Protein AF-0000000085126592 (afdb_homodimer)

Structure (mmCIF, N/CA/C/O backbone):
data_AF-0000000085126592-model_v1
#
loop_
_entity.id
_entity.type
_entity.pdbx_description
1 polymer 'ABC3 transporter permease C-terminal domain-containing protein'
#
loop_
_atom_site.group_PDB
_atom_site.id
_atom_site.type_symbol
_atom_site.label_atom_id
_atom_site.label_alt_id
_atom_site.label_comp_id
_atom_site.label_asym_id
_atom_site.label_entity_id
_atom_site.label_seq_id
_atom_site.pdbx_PDB_ins_code
_atom_site.Cartn_x
_atom_site.Cartn_y
_atom_site.Cartn_z
_atom_site.occupancy
_atom_site.B_iso_or_equiv
_atom_site.auth_seq_id
_atom_site.auth_comp_id
_atom_site.auth_asym_id
_atom_site.auth_atom_id
_atom_site.pdbx_PDB_model_num
ATOM 1 N N . MET A 1 1 ? 24.281 -44.688 -10.195 1 42.75 1 MET A N 1
ATOM 2 C CA . MET A 1 1 ? 22.906 -44.438 -9.766 1 42.75 1 MET A CA 1
ATOM 3 C C . MET A 1 1 ? 22.547 -42.938 -9.914 1 42.75 1 MET A C 1
ATOM 5 O O . MET A 1 1 ? 21.453 -42.594 -10.359 1 42.75 1 MET A O 1
ATOM 9 N N . ILE A 1 2 ? 23.516 -42.156 -9.602 1 49.62 2 ILE A N 1
ATOM 10 C CA . ILE A 1 2 ? 23.469 -40.75 -9.922 1 49.62 2 ILE A CA 1
ATOM 11 C C . ILE A 1 2 ? 23.328 -40.562 -11.438 1 49.62 2 ILE A C 1
ATOM 13 O O . ILE A 1 2 ? 22.562 -39.719 -11.898 1 49.62 2 ILE A O 1
ATOM 17 N N . ALA A 1 3 ? 23.875 -41.562 -12.039 1 56.28 3 ALA A N 1
ATOM 18 C CA . ALA A 1 3 ? 24 -41.562 -13.492 1 56.28 3 ALA A CA 1
ATOM 19 C C . ALA A 1 3 ? 22.641 -41.812 -14.148 1 56.28 3 ALA A C 1
ATOM 21 O O . ALA A 1 3 ? 22.328 -41.25 -15.188 1 56.28 3 ALA A O 1
ATOM 22 N N . LEU A 1 4 ? 21.906 -42.594 -13.5 1 53.38 4 LEU A N 1
ATOM 23 C CA . LEU A 1 4 ? 20.609 -42.938 -14.078 1 53.38 4 LEU A CA 1
ATOM 24 C C . LEU A 1 4 ? 19.641 -41.75 -13.961 1 53.38 4 LEU A C 1
ATOM 26 O O . LEU A 1 4 ? 18.906 -41.438 -14.906 1 53.38 4 LEU A O 1
ATOM 30 N N . ALA A 1 5 ? 19.75 -41.094 -12.82 1 54.5 5 ALA A N 1
ATOM 31 C CA . ALA A 1 5 ? 18.906 -39.906 -12.617 1 54.5 5 ALA A CA 1
ATOM 32 C C . ALA A 1 5 ? 19.234 -38.812 -13.641 1 54.5 5 ALA A C 1
ATOM 34 O O . ALA A 1 5 ? 18.328 -38.188 -14.211 1 54.5 5 ALA A O 1
ATOM 35 N N . ARG A 1 6 ? 20.469 -38.656 -13.836 1 56.5 6 ARG A N 1
ATOM 36 C CA . ARG A 1 6 ? 20.906 -37.656 -14.805 1 56.5 6 ARG A CA 1
ATOM 37 C C . ARG A 1 6 ? 20.594 -38.094 -16.234 1 56.5 6 ARG A C 1
ATOM 39 O O . ARG A 1 6 ? 20.203 -37.281 -17.062 1 56.5 6 ARG A O 1
ATOM 46 N N . LYS A 1 7 ? 20.766 -39.375 -16.484 1 57.97 7 LYS A N 1
ATOM 47 C CA . LYS A 1 7 ? 20.516 -39.875 -17.844 1 57.97 7 LYS A CA 1
ATOM 48 C C . LYS A 1 7 ? 19.031 -39.781 -18.188 1 57.97 7 LYS A C 1
ATOM 50 O O . LYS A 1 7 ? 18.672 -39.438 -19.312 1 57.97 7 LYS A O 1
ATOM 55 N N . THR A 1 8 ? 18.25 -40.031 -17.219 1 54.78 8 THR A N 1
ATOM 56 C CA . THR A 1 8 ? 16.812 -39.938 -17.484 1 54.78 8 THR A CA 1
ATOM 57 C C . THR A 1 8 ? 16.391 -38.469 -17.641 1 54.78 8 THR A C 1
ATOM 59 O O . THR A 1 8 ? 15.547 -38.156 -18.469 1 54.78 8 THR A O 1
ATOM 62 N N . LEU A 1 9 ? 17.031 -37.656 -16.891 1 56.16 9 LEU A N 1
ATOM 63 C CA . LEU A 1 9 ? 16.734 -36.219 -17 1 56.16 9 LEU A CA 1
ATOM 64 C C . LEU A 1 9 ? 17.109 -35.719 -18.391 1 56.16 9 LEU A C 1
ATOM 66 O O . LEU A 1 9 ? 16.375 -34.906 -18.984 1 56.16 9 LEU A O 1
ATOM 70 N N . VAL A 1 10 ? 18.234 -36.219 -18.859 1 57.81 10 VAL A N 1
ATOM 71 C CA . VAL A 1 10 ? 18.719 -35.75 -20.156 1 57.81 10 VAL A CA 1
ATOM 72 C C . VAL A 1 10 ? 17.922 -36.406 -21.281 1 57.81 10 VAL A C 1
ATOM 74 O O . VAL A 1 10 ? 17.609 -35.75 -22.281 1 57.81 10 VAL A O 1
ATOM 77 N N . HIS A 1 11 ? 17.562 -37.656 -21.141 1 58.19 11 HIS A N 1
ATOM 78 C CA . HIS A 1 11 ? 16.922 -38.344 -22.25 1 58.19 11 HIS A CA 1
ATOM 79 C C . HIS A 1 11 ? 15.422 -38.094 -22.281 1 58.19 11 HIS A C 1
ATOM 81 O O . HIS A 1 11 ? 14.805 -38.062 -23.344 1 58.19 11 HIS A O 1
ATOM 87 N N . GLU A 1 12 ? 14.844 -37.812 -21.031 1 66.81 12 GLU A N 1
ATOM 88 C CA . GLU A 1 12 ? 13.414 -37.531 -20.984 1 66.81 12 GLU A CA 1
ATOM 89 C C . GLU A 1 12 ? 13.156 -36.156 -20.328 1 66.81 12 GLU A C 1
ATOM 91 O O . GLU A 1 12 ? 12.242 -36.031 -19.516 1 66.81 12 GLU A O 1
ATOM 96 N N . TRP A 1 13 ? 14 -35.219 -20.781 1 65.62 13 TRP A N 1
ATOM 97 C CA . TRP A 1 13 ? 13.977 -33.875 -20.188 1 65.62 13 TRP A CA 1
ATOM 98 C C . TRP A 1 13 ? 12.602 -33.25 -20.344 1 65.62 13 TRP A C 1
ATOM 100 O O . TRP A 1 13 ? 12.195 -32.406 -19.531 1 65.62 13 TRP A O 1
ATOM 110 N N . ARG A 1 14 ? 11.891 -33.656 -21.266 1 70.19 14 ARG A N 1
ATOM 111 C CA . ARG A 1 14 ? 10.609 -33.031 -21.562 1 70.19 14 ARG A CA 1
ATOM 112 C C . ARG A 1 14 ? 9.602 -33.25 -20.438 1 70.19 14 ARG A C 1
ATOM 114 O O . ARG A 1 14 ? 8.711 -32.438 -20.219 1 70.19 14 ARG A O 1
ATOM 121 N N . ARG A 1 15 ? 9.898 -34.344 -19.719 1 71.88 15 ARG A N 1
ATOM 122 C CA . ARG A 1 15 ? 8.969 -34.719 -18.656 1 71.88 15 ARG A CA 1
ATOM 123 C C . ARG A 1 15 ? 9.156 -33.812 -17.438 1 71.88 15 ARG A C 1
ATOM 125 O O . ARG A 1 15 ? 8.25 -33.688 -16.609 1 71.88 15 ARG A O 1
ATOM 132 N N . PHE A 1 16 ? 10.297 -33.188 -17.453 1 79.38 16 PHE A N 1
ATOM 133 C CA . PHE A 1 16 ? 10.625 -32.406 -16.266 1 79.38 16 PHE A CA 1
ATOM 134 C C . PHE A 1 16 ? 10.32 -30.938 -16.484 1 79.38 16 PHE A C 1
ATOM 136 O O . PHE A 1 16 ? 10.328 -30.141 -15.547 1 79.38 16 PHE A O 1
ATOM 143 N N . ILE A 1 17 ? 9.922 -30.578 -17.688 1 81.94 17 ILE A N 1
ATOM 144 C CA . ILE A 1 17 ? 9.758 -29.188 -18.078 1 81.94 17 ILE A CA 1
ATOM 145 C C . ILE A 1 17 ? 8.609 -28.562 -17.297 1 81.94 17 ILE A C 1
ATOM 147 O O . ILE A 1 17 ? 8.773 -27.484 -16.703 1 81.94 17 ILE A O 1
ATOM 151 N N . PRO A 1 18 ? 7.504 -29.297 -17.094 1 77.56 18 PRO A N 1
ATOM 152 C CA . PRO A 1 18 ? 6.406 -28.672 -16.359 1 77.56 18 PRO A CA 1
ATOM 153 C C . PRO A 1 18 ? 6.754 -28.406 -14.891 1 77.56 18 PRO A C 1
ATOM 155 O O . PRO A 1 18 ? 6.359 -27.375 -14.344 1 77.56 18 PRO A O 1
ATOM 158 N N . SER A 1 19 ? 7.582 -29.281 -14.367 1 83 19 SER A N 1
ATOM 159 C CA . SER A 1 19 ? 7.953 -29.109 -12.969 1 83 19 SER A CA 1
ATOM 160 C C . SER A 1 19 ? 8.969 -27.984 -12.797 1 83 19 SER A C 1
ATOM 162 O O . SER A 1 19 ? 8.93 -27.25 -11.805 1 83 19 SER A O 1
ATOM 164 N N . VAL A 1 20 ? 9.82 -27.875 -13.734 1 87.06 20 VAL A N 1
ATOM 165 C CA . VAL A 1 20 ? 10.805 -26.797 -13.695 1 87.06 20 VAL A CA 1
ATOM 166 C C . VAL A 1 20 ? 10.094 -25.453 -13.82 1 87.06 20 VAL A C 1
ATOM 168 O O . VAL A 1 20 ? 10.43 -24.5 -13.109 1 87.06 20 VAL A O 1
ATOM 171 N N . PHE A 1 21 ? 9.086 -25.375 -14.633 1 85.62 21 PHE A N 1
ATOM 172 C CA . PHE A 1 21 ? 8.32 -24.141 -14.812 1 85.62 21 PHE A CA 1
ATOM 173 C C . PHE A 1 21 ? 7.504 -23.828 -13.57 1 85.62 21 PHE A C 1
ATOM 175 O O . PHE A 1 21 ? 7.383 -22.672 -13.172 1 85.62 21 PHE A O 1
ATOM 182 N N . ALA A 1 22 ? 7.023 -24.891 -12.977 1 82.88 22 ALA A N 1
ATOM 183 C CA . ALA A 1 22 ? 6.238 -24.688 -11.766 1 82.88 22 ALA A CA 1
ATOM 184 C C . ALA A 1 22 ? 7.098 -24.094 -10.648 1 82.88 22 ALA A C 1
ATOM 186 O O . ALA A 1 22 ? 6.711 -23.109 -10.008 1 82.88 22 ALA A O 1
ATOM 187 N N . VAL A 1 23 ? 8.273 -24.656 -10.492 1 85.25 23 VAL A N 1
ATOM 188 C CA . VAL A 1 23 ? 9.188 -24.172 -9.469 1 85.25 23 VAL A CA 1
ATOM 189 C C . VAL A 1 23 ? 9.703 -22.781 -9.844 1 85.25 23 VAL A C 1
ATOM 191 O O . VAL A 1 23 ? 9.781 -21.891 -9 1 85.25 23 VAL A O 1
ATOM 194 N N . GLY A 1 24 ? 10.062 -22.609 -11.062 1 89.75 24 GLY A N 1
ATOM 195 C CA . GLY A 1 24 ? 10.547 -21.328 -11.547 1 89.75 24 GLY A CA 1
ATOM 196 C C . GLY A 1 24 ? 9.539 -20.203 -11.367 1 89.75 24 GLY A C 1
ATOM 197 O O . GLY A 1 24 ? 9.883 -19.141 -10.852 1 89.75 24 GLY A O 1
ATOM 198 N N . PHE A 1 25 ? 8.359 -20.453 -11.672 1 87.62 25 PHE A N 1
ATOM 199 C CA . PHE A 1 25 ? 7.34 -19.406 -11.609 1 87.62 25 PHE A CA 1
ATOM 200 C C . PHE A 1 25 ? 6.961 -19.109 -10.164 1 87.62 25 PHE A C 1
ATOM 202 O O . PHE A 1 25 ? 6.652 -17.969 -9.82 1 87.62 25 PHE A O 1
ATOM 209 N N . SER A 1 26 ? 6.984 -20.156 -9.375 1 86.75 26 SER A N 1
ATOM 210 C CA . SER A 1 26 ? 6.797 -19.906 -7.949 1 86.75 26 SER A CA 1
ATOM 211 C C . SER A 1 26 ? 7.898 -19.016 -7.398 1 86.75 26 SER A C 1
ATOM 213 O O . SER A 1 26 ? 7.637 -18.109 -6.59 1 86.75 26 SER A O 1
ATOM 215 N N . GLY A 1 27 ? 9.062 -19.297 -7.863 1 89.81 27 GLY A N 1
ATOM 216 C CA . GLY A 1 27 ? 10.188 -18.453 -7.469 1 89.81 27 GLY A CA 1
ATOM 217 C C . GLY A 1 27 ? 10.07 -17.031 -7.961 1 89.81 27 GLY A C 1
ATOM 218 O O . GLY A 1 27 ? 10.406 -16.078 -7.238 1 89.81 27 GLY A O 1
ATOM 219 N N . VAL A 1 28 ? 9.57 -16.906 -9.156 1 91.94 28 VAL A N 1
ATOM 220 C CA . VAL A 1 28 ? 9.383 -15.57 -9.719 1 91.94 28 VAL A CA 1
ATOM 221 C C . VAL A 1 28 ? 8.359 -14.797 -8.891 1 91.94 28 VAL A C 1
ATOM 223 O O . VAL A 1 28 ? 8.57 -13.625 -8.57 1 91.94 28 VAL A O 1
ATOM 226 N N . LEU A 1 29 ? 7.289 -15.445 -8.547 1 90.5 29 LEU A N 1
ATOM 227 C CA . LEU A 1 29 ? 6.242 -14.789 -7.766 1 90.5 29 LEU A CA 1
ATOM 228 C C . LEU A 1 29 ? 6.766 -14.375 -6.395 1 90.5 29 LEU A C 1
ATOM 230 O O . LEU A 1 29 ? 6.469 -13.273 -5.922 1 90.5 29 LEU A O 1
ATOM 234 N N . LEU A 1 30 ? 7.543 -15.211 -5.852 1 89.75 30 LEU A N 1
ATOM 235 C CA . LEU A 1 30 ? 8.102 -14.914 -4.539 1 89.75 30 LEU A CA 1
ATOM 236 C C . LEU A 1 30 ? 9.086 -13.758 -4.621 1 89.75 30 LEU A C 1
ATOM 238 O O . LEU A 1 30 ? 9.047 -12.836 -3.797 1 89.75 30 LEU A O 1
ATOM 242 N N . ALA A 1 31 ? 9.93 -13.828 -5.594 1 92.19 31 ALA A N 1
ATOM 243 C CA . ALA A 1 31 ? 10.945 -12.797 -5.754 1 92.19 31 ALA A CA 1
ATOM 244 C C . ALA A 1 31 ? 10.312 -11.445 -6.078 1 92.19 31 ALA A C 1
ATOM 246 O O . ALA A 1 31 ? 10.703 -10.422 -5.516 1 92.19 31 ALA A O 1
ATOM 247 N N . MET A 1 32 ? 9.383 -11.469 -6.938 1 92.19 32 MET A N 1
ATOM 248 C CA . MET A 1 32 ? 8.727 -10.227 -7.332 1 92.19 32 MET A CA 1
ATOM 249 C C . MET A 1 32 ? 7.898 -9.664 -6.18 1 92.19 32 MET A C 1
ATOM 251 O O . MET A 1 32 ? 7.816 -8.445 -6.008 1 92.19 32 MET A O 1
ATOM 255 N N . GLN A 1 33 ? 7.277 -10.539 -5.488 1 89.94 33 GLN A N 1
ATOM 256 C CA . GLN A 1 33 ? 6.543 -10.102 -4.309 1 89.94 33 GLN A CA 1
ATOM 257 C C . GLN A 1 33 ? 7.473 -9.438 -3.297 1 89.94 33 GLN A C 1
ATOM 259 O O . GLN A 1 33 ? 7.16 -8.367 -2.768 1 89.94 33 GLN A O 1
ATOM 264 N N . ALA A 1 34 ? 8.562 -10.023 -3.084 1 89.94 34 ALA A N 1
ATOM 265 C CA . ALA A 1 34 ? 9.539 -9.469 -2.148 1 89.94 34 ALA A CA 1
ATOM 266 C C . ALA A 1 34 ? 10.07 -8.125 -2.643 1 89.94 34 ALA A C 1
ATOM 268 O O . ALA A 1 34 ? 10.203 -7.18 -1.862 1 89.94 34 ALA A O 1
ATOM 269 N N . ALA A 1 35 ? 10.367 -8.094 -3.896 1 91.88 35 ALA A N 1
ATOM 270 C CA . ALA A 1 35 ? 10.906 -6.875 -4.488 1 91.88 35 ALA A CA 1
ATOM 271 C C . ALA A 1 35 ? 9.906 -5.727 -4.383 1 91.88 35 ALA A C 1
ATOM 273 O O . ALA A 1 35 ? 10.281 -4.586 -4.102 1 91.88 35 ALA A O 1
ATOM 274 N N . LEU A 1 36 ? 8.695 -6.016 -4.594 1 88.94 36 LEU A N 1
ATOM 275 C CA . LEU A 1 36 ? 7.66 -4.988 -4.574 1 88.94 36 LEU A CA 1
ATOM 276 C C . LEU A 1 36 ? 7.363 -4.547 -3.143 1 88.94 36 LEU A C 1
ATOM 278 O O . LEU A 1 36 ? 7.176 -3.355 -2.883 1 88.94 36 LEU A O 1
ATOM 282 N N . VAL A 1 37 ? 7.312 -5.457 -2.262 1 87.44 37 VAL A N 1
ATOM 283 C CA . VAL A 1 37 ? 7.07 -5.137 -0.859 1 87.44 37 VAL A CA 1
ATOM 284 C C . VAL A 1 37 ? 8.195 -4.25 -0.329 1 87.44 37 VAL A C 1
ATOM 286 O O . VAL A 1 37 ? 7.938 -3.215 0.289 1 87.44 37 VAL A O 1
ATOM 289 N N . LEU A 1 38 ? 9.367 -4.625 -0.613 1 86.94 38 LEU A N 1
ATOM 290 C CA . LEU A 1 38 ? 10.516 -3.85 -0.149 1 86.94 38 LEU A CA 1
ATOM 291 C C . LEU A 1 38 ? 10.578 -2.502 -0.859 1 86.94 38 LEU A C 1
ATOM 293 O O . LEU A 1 38 ? 10.984 -1.5 -0.264 1 86.94 38 LEU A O 1
ATOM 297 N N . GLY A 1 39 ? 10.234 -2.504 -2.041 1 87.94 39 GLY A N 1
ATOM 298 C CA . GLY A 1 39 ? 10.211 -1.253 -2.783 1 87.94 39 GLY A CA 1
ATOM 299 C C . GLY A 1 39 ? 9.141 -0.294 -2.295 1 87.94 39 GLY A C 1
ATOM 300 O O . GLY A 1 39 ? 9.414 0.885 -2.064 1 87.94 39 GLY A O 1
ATOM 301 N N . ILE A 1 40 ? 7.938 -0.745 -2.113 1 85.88 40 ILE A N 1
ATOM 302 C CA . ILE A 1 40 ? 6.805 0.07 -1.691 1 85.88 40 ILE A CA 1
ATOM 303 C C . ILE A 1 40 ? 7.023 0.561 -0.262 1 85.88 40 ILE A C 1
ATOM 305 O O . ILE A 1 40 ? 6.969 1.764 0.003 1 85.88 40 ILE A O 1
ATOM 309 N N . PHE A 1 41 ? 7.367 -0.333 0.589 1 86.44 41 PHE A N 1
ATOM 310 C CA . PHE A 1 41 ? 7.523 0.071 1.981 1 86.44 41 PHE A CA 1
ATOM 311 C C . PHE A 1 41 ? 8.875 0.739 2.203 1 86.44 41 PHE A C 1
ATOM 313 O O . PHE A 1 41 ? 9.047 1.512 3.148 1 86.44 41 PHE A O 1
ATOM 320 N N . GLY A 1 42 ? 9.805 0.418 1.326 1 87.12 42 GLY A N 1
ATOM 321 C CA . GLY A 1 42 ? 11.055 1.165 1.347 1 87.12 42 GLY A CA 1
ATOM 322 C C . GLY A 1 42 ? 10.875 2.639 1.036 1 87.12 42 GLY A C 1
ATOM 323 O O . GLY A 1 42 ? 11.625 3.48 1.535 1 87.12 42 GLY A O 1
ATOM 324 N N . SER A 1 43 ? 9.859 2.898 0.295 1 86.81 43 SER A N 1
ATOM 325 C CA . SER A 1 43 ? 9.586 4.285 -0.071 1 86.81 43 SER A CA 1
ATOM 326 C C . SER A 1 43 ? 9.117 5.094 1.133 1 86.81 43 SER A C 1
ATOM 328 O O . SER A 1 43 ? 9.188 6.324 1.126 1 86.81 43 SER A O 1
ATOM 330 N N . ALA A 1 44 ? 8.648 4.387 2.125 1 86.25 44 ALA A N 1
ATOM 331 C CA . ALA A 1 44 ? 8.281 5.07 3.363 1 86.25 44 ALA A CA 1
ATOM 332 C C . ALA A 1 44 ? 9.5 5.707 4.02 1 86.25 44 ALA A C 1
ATOM 334 O O . ALA A 1 44 ? 9.375 6.66 4.797 1 86.25 44 ALA A O 1
ATOM 335 N N . ALA A 1 45 ? 10.648 5.152 3.689 1 90.06 45 ALA A N 1
ATOM 336 C CA . ALA A 1 45 ? 11.898 5.66 4.258 1 90.06 45 ALA A CA 1
ATOM 337 C C . ALA A 1 45 ? 12.68 6.461 3.225 1 90.06 45 ALA A C 1
ATOM 339 O O . ALA A 1 45 ? 13.867 6.738 3.418 1 90.06 45 ALA A O 1
ATOM 340 N N . LEU A 1 46 ? 12.023 6.84 2.262 1 89.25 46 LEU A N 1
ATOM 341 C CA . LEU A 1 46 ? 12.672 7.5 1.137 1 89.25 46 LEU A CA 1
ATOM 342 C C . LEU A 1 46 ? 13.461 8.719 1.603 1 89.25 46 LEU A C 1
ATOM 344 O O . LEU A 1 46 ? 14.602 8.922 1.188 1 89.25 46 LEU A O 1
ATOM 348 N N . TYR A 1 47 ? 12.891 9.531 2.449 1 92.94 47 TYR A N 1
ATOM 349 C CA . TYR A 1 47 ? 13.508 10.781 2.906 1 92.94 47 TYR A CA 1
ATOM 350 C C . TYR A 1 47 ? 14.836 10.508 3.596 1 92.94 47 TYR A C 1
ATOM 352 O O . TYR A 1 47 ? 15.781 11.281 3.449 1 92.94 47 TYR A O 1
ATOM 360 N N . VAL A 1 48 ? 14.875 9.414 4.262 1 95.31 48 VAL A N 1
ATOM 361 C CA . VAL A 1 48 ? 16.062 9.047 5.02 1 95.31 48 VAL A CA 1
ATOM 362 C C . VAL A 1 48 ? 17.078 8.367 4.094 1 95.31 48 VAL A C 1
ATOM 364 O O . VAL A 1 48 ? 18.25 8.734 4.07 1 95.31 48 VAL A O 1
ATOM 367 N N . THR A 1 49 ? 16.609 7.477 3.262 1 92.62 49 THR A N 1
ATOM 368 C CA . THR A 1 49 ? 17.516 6.66 2.451 1 92.62 49 THR A CA 1
ATOM 369 C C . THR A 1 49 ? 18.062 7.461 1.273 1 92.62 49 THR A C 1
ATOM 371 O O . THR A 1 49 ? 19.125 7.141 0.738 1 92.62 49 THR A O 1
ATOM 374 N N . ALA A 1 50 ? 17.359 8.477 0.92 1 93.62 50 ALA A N 1
ATOM 375 C CA . ALA A 1 50 ? 17.828 9.32 -0.181 1 93.62 50 ALA A CA 1
ATOM 376 C C . ALA A 1 50 ? 18.797 10.383 0.315 1 93.62 50 ALA A C 1
ATOM 378 O O . ALA A 1 50 ? 19.312 11.188 -0.473 1 93.62 50 ALA A O 1
ATOM 379 N N . SER A 1 51 ? 19.109 10.43 1.597 1 96.81 51 SER A N 1
ATOM 380 C CA . SER A 1 51 ? 19.969 11.438 2.209 1 96.81 51 SER A CA 1
ATOM 381 C C . SER A 1 51 ? 21.219 10.805 2.812 1 96.81 51 SER A C 1
ATOM 383 O O . SER A 1 51 ? 21.25 9.602 3.061 1 96.81 51 SER A O 1
ATOM 385 N N . SER A 1 52 ? 22.219 11.594 3.008 1 96.31 52 SER A N 1
ATOM 386 C CA . SER A 1 52 ? 23.5 11.07 3.477 1 96.31 52 SER A CA 1
ATOM 387 C C . SER A 1 52 ? 23.719 11.391 4.953 1 96.31 52 SER A C 1
ATOM 389 O O . SER A 1 52 ? 24.812 11.188 5.48 1 96.31 52 SER A O 1
ATOM 391 N N . ALA A 1 53 ? 22.719 11.836 5.621 1 97.38 53 ALA A N 1
ATOM 392 C CA . ALA A 1 53 ? 22.844 12.188 7.031 1 97.38 53 ALA A CA 1
ATOM 393 C C . ALA A 1 53 ? 23.062 10.953 7.895 1 97.38 53 ALA A C 1
ATOM 395 O O . ALA A 1 53 ? 22.531 9.875 7.598 1 97.38 53 ALA A O 1
ATOM 396 N N . ASP A 1 54 ? 23.812 11.125 8.938 1 97.62 54 ASP A N 1
ATOM 397 C CA . ASP A 1 54 ? 24.078 10.023 9.852 1 97.62 54 ASP A CA 1
ATOM 398 C C . ASP A 1 54 ? 23.016 9.93 10.938 1 97.62 54 ASP A C 1
ATOM 400 O O . ASP A 1 54 ? 22.688 8.836 11.422 1 97.62 54 ASP A O 1
ATOM 404 N N . LEU A 1 55 ? 22.562 11.164 11.305 1 98.12 55 LEU A N 1
ATOM 405 C CA . LEU A 1 55 ? 21.594 11.227 12.391 1 98.12 55 LEU A CA 1
ATOM 406 C C . LEU A 1 55 ? 20.359 12.008 11.953 1 98.12 55 LEU A C 1
ATOM 408 O O . LEU A 1 55 ? 20.453 12.969 11.195 1 98.12 55 LEU A O 1
ATOM 412 N N . TRP A 1 56 ? 19.281 11.578 12.398 1 97.94 56 TRP A N 1
ATOM 413 C CA . TRP A 1 56 ? 18.016 12.266 12.25 1 97.94 56 TRP A CA 1
ATOM 414 C C . TRP A 1 56 ? 17.422 12.617 13.609 1 97.94 56 TRP A C 1
ATOM 416 O O . TRP A 1 56 ? 17.359 11.773 14.508 1 97.94 56 TRP A O 1
ATOM 426 N N . ILE A 1 57 ? 17.094 13.867 13.75 1 96.25 57 ILE A N 1
ATOM 427 C CA . ILE A 1 57 ? 16.516 14.359 14.992 1 96.25 57 ILE A CA 1
ATOM 428 C C . ILE A 1 57 ? 15.086 14.852 14.734 1 96.25 57 ILE A C 1
ATOM 430 O O . ILE A 1 57 ? 14.859 15.664 13.844 1 96.25 57 ILE A O 1
ATOM 434 N N . GLY A 1 58 ? 14.188 14.344 15.453 1 92.81 58 GLY A N 1
ATOM 435 C CA . GLY A 1 58 ? 12.789 14.703 15.312 1 92.81 58 GLY A CA 1
ATOM 436 C C . GLY A 1 58 ? 12.008 14.609 16.609 1 92.81 58 GLY A C 1
ATOM 437 O O . GLY A 1 58 ? 12.602 14.531 17.688 1 92.81 58 GLY A O 1
ATOM 438 N N . TYR A 1 59 ? 10.742 14.758 16.5 1 87.19 59 TYR A N 1
ATOM 439 C CA . TYR A 1 59 ? 9.875 14.688 17.672 1 87.19 59 TYR A CA 1
ATOM 440 C C . TYR A 1 59 ? 9.898 13.289 18.281 1 87.19 59 TYR A C 1
ATOM 442 O O . TYR A 1 59 ? 9.898 12.289 17.562 1 87.19 59 TYR A O 1
ATOM 450 N N . PRO A 1 60 ? 9.891 13.203 19.562 1 84.62 60 PRO A N 1
ATOM 451 C CA . PRO A 1 60 ? 9.969 11.891 20.219 1 84.62 60 PRO A CA 1
ATOM 452 C C . PRO A 1 60 ? 8.797 10.984 19.859 1 84.62 60 PRO A C 1
ATOM 454 O O . PRO A 1 60 ? 7.66 11.445 19.766 1 84.62 60 PRO A O 1
ATOM 457 N N . GLY A 1 61 ? 9.148 9.719 19.547 1 79.19 61 GLY A N 1
ATOM 458 C CA . GLY A 1 61 ? 8.117 8.727 19.312 1 79.19 61 GLY A CA 1
ATOM 459 C C . GLY A 1 61 ? 7.676 8.656 17.859 1 79.19 61 GLY A C 1
ATOM 460 O O . GLY A 1 61 ? 6.742 7.926 17.531 1 79.19 61 GLY A O 1
ATOM 461 N N . THR A 1 62 ? 8.281 9.391 17.016 1 85.19 62 THR A N 1
ATOM 462 C CA . THR A 1 62 ? 7.918 9.352 15.609 1 85.19 62 THR A CA 1
ATOM 463 C C . THR A 1 62 ? 8.078 7.941 15.047 1 85.19 62 THR A C 1
ATOM 465 O O . THR A 1 62 ? 9.148 7.344 15.156 1 85.19 62 THR A O 1
ATOM 468 N N . GLN A 1 63 ? 7.02 7.41 14.461 1 82.88 63 GLN A N 1
ATOM 469 C CA . GLN A 1 63 ? 7.035 6.035 13.977 1 82.88 63 GLN A CA 1
ATOM 470 C C . GLN A 1 63 ? 7.605 5.953 12.562 1 82.88 63 GLN A C 1
ATOM 472 O O . GLN A 1 63 ? 8.234 4.961 12.203 1 82.88 63 GLN A O 1
ATOM 477 N N . SER A 1 64 ? 7.273 6.918 11.891 1 88.19 64 SER A N 1
ATOM 478 C CA . SER A 1 64 ? 7.734 6.992 10.508 1 88.19 64 SER A CA 1
ATOM 479 C C . SER A 1 64 ? 8.094 8.422 10.117 1 88.19 64 SER A C 1
ATOM 481 O O . SER A 1 64 ? 7.566 9.375 10.695 1 88.19 64 SER A O 1
ATOM 483 N N . VAL A 1 65 ? 8.914 8.516 9.156 1 88.62 65 VAL A N 1
ATOM 484 C CA . VAL A 1 65 ? 9.461 9.812 8.766 1 88.62 65 VAL A CA 1
ATOM 485 C C . VAL A 1 65 ? 8.336 10.711 8.258 1 88.62 65 VAL A C 1
ATOM 487 O O . VAL A 1 65 ? 8.391 11.93 8.43 1 88.62 65 VAL A O 1
ATOM 490 N N . ASN A 1 66 ? 7.293 10.148 7.727 1 81.88 66 ASN A N 1
ATOM 491 C CA . ASN A 1 66 ? 6.211 10.93 7.145 1 81.88 66 ASN A CA 1
ATOM 492 C C . ASN A 1 66 ? 5.293 11.508 8.219 1 81.88 66 ASN A C 1
ATOM 494 O O . ASN A 1 66 ? 4.398 12.297 7.922 1 81.88 66 ASN A O 1
ATOM 498 N N . PHE A 1 67 ? 5.535 11.148 9.477 1 79.5 67 PHE A N 1
ATOM 499 C CA . PHE A 1 67 ? 4.727 11.664 10.578 1 79.5 67 PHE A CA 1
ATOM 500 C C . PHE A 1 67 ? 5.516 12.664 11.406 1 79.5 67 PHE A C 1
ATOM 502 O O . PHE A 1 67 ? 5.289 12.789 12.617 1 79.5 67 PHE A O 1
ATOM 509 N N . GLY A 1 68 ? 6.391 13.297 10.758 1 83.69 68 GLY A N 1
ATOM 510 C CA . GLY A 1 68 ? 7.215 14.273 11.445 1 83.69 68 GLY A CA 1
ATOM 511 C C . GLY A 1 68 ? 6.422 15.453 11.977 1 83.69 68 GLY A C 1
ATOM 512 O O . GLY A 1 68 ? 5.434 15.867 11.367 1 83.69 68 GLY A O 1
ATOM 513 N N . ARG A 1 69 ? 6.93 15.906 13.164 1 82.69 69 ARG A N 1
ATOM 514 C CA . ARG A 1 69 ? 6.363 17.094 13.789 1 82.69 69 ARG A CA 1
ATOM 515 C C . ARG A 1 69 ? 7.434 18.156 14.016 1 82.69 69 ARG A C 1
ATOM 517 O O . ARG A 1 69 ? 8.617 17.828 14.148 1 82.69 69 ARG A O 1
ATOM 524 N N . THR A 1 70 ? 6.898 19.344 14.172 1 85.38 70 THR A N 1
ATOM 525 C CA . THR A 1 70 ? 7.832 20.453 14.312 1 85.38 70 THR A CA 1
ATOM 526 C C . THR A 1 70 ? 8.523 20.406 15.68 1 85.38 70 THR A C 1
ATOM 528 O O . THR A 1 70 ? 7.879 20.125 16.688 1 85.38 70 THR A O 1
ATOM 531 N N . ILE A 1 71 ? 9.797 20.578 15.625 1 89.06 71 ILE A N 1
ATOM 532 C CA . ILE A 1 71 ? 10.578 20.688 16.844 1 89.06 71 ILE A CA 1
ATOM 533 C C . ILE A 1 71 ? 11.188 22.094 16.953 1 89.06 71 ILE A C 1
ATOM 535 O O . ILE A 1 71 ? 11.32 22.781 15.945 1 89.06 71 ILE A O 1
ATOM 539 N N . GLY A 1 72 ? 11.523 22.391 18.172 1 87.94 72 GLY A N 1
ATOM 540 C CA . GLY A 1 72 ? 12 23.734 18.453 1 87.94 72 GLY A CA 1
ATOM 541 C C . GLY A 1 72 ? 13.32 24.047 17.781 1 87.94 72 GLY A C 1
ATOM 542 O O . GLY A 1 72 ? 14.141 23.156 17.562 1 87.94 72 GLY A O 1
ATOM 543 N N . ARG A 1 73 ? 13.547 25.297 17.547 1 88.44 73 ARG A N 1
ATOM 544 C CA . ARG A 1 73 ? 14.766 25.781 16.891 1 88.44 73 ARG A CA 1
ATOM 545 C C . ARG A 1 73 ? 15.977 25.578 17.797 1 88.44 73 ARG A C 1
ATOM 547 O O . ARG A 1 73 ? 17.109 25.469 17.312 1 88.44 73 ARG A O 1
ATOM 554 N N . ASP A 1 74 ? 15.75 25.531 19.047 1 90 74 ASP A N 1
ATOM 555 C CA . ASP A 1 74 ? 16.828 25.422 20.016 1 90 74 ASP A CA 1
ATOM 556 C C . ASP A 1 74 ? 17.547 24.078 19.906 1 90 74 ASP A C 1
ATOM 558 O O . ASP A 1 74 ? 18.688 23.938 20.359 1 90 74 ASP A O 1
ATOM 562 N N . VAL A 1 75 ? 16.844 23.203 19.312 1 92.25 75 VAL A N 1
ATOM 563 C CA . VAL A 1 75 ? 17.438 21.875 19.141 1 92.25 75 VAL A CA 1
ATOM 564 C C . VAL A 1 75 ? 18.656 21.969 18.234 1 92.25 75 VAL A C 1
ATOM 566 O O . VAL A 1 75 ? 19.641 21.25 18.406 1 92.25 75 VAL A O 1
ATOM 569 N N . ASP A 1 76 ? 18.594 22.844 17.297 1 93.06 76 ASP A N 1
ATOM 570 C CA . ASP A 1 76 ? 19.734 23.062 16.406 1 93.06 76 ASP A CA 1
ATOM 571 C C . ASP A 1 76 ? 20.984 23.422 17.188 1 93.06 76 ASP A C 1
ATOM 573 O O . ASP A 1 76 ? 22.062 22.891 16.922 1 93.06 76 ASP A O 1
ATOM 577 N N . MET A 1 77 ? 20.859 24.281 18.156 1 90.38 77 MET A N 1
ATOM 578 C CA . MET A 1 77 ? 21.969 24.719 18.984 1 90.38 77 MET A CA 1
ATOM 579 C C . MET A 1 77 ? 22.531 23.562 19.797 1 90.38 77 MET A C 1
ATOM 581 O O . MET A 1 77 ? 23.75 23.422 19.922 1 90.38 77 MET A O 1
ATOM 585 N N . ARG A 1 78 ? 21.625 22.812 20.312 1 91.69 78 ARG A N 1
ATOM 586 C CA . ARG A 1 78 ? 22.031 21.656 21.094 1 91.69 78 ARG A CA 1
ATOM 587 C C . ARG A 1 78 ? 22.891 20.703 20.25 1 91.69 78 ARG A C 1
ATOM 589 O O . ARG A 1 78 ? 23.875 20.156 20.75 1 91.69 78 ARG A O 1
ATOM 596 N N . LEU A 1 79 ? 22.531 20.484 19.062 1 94.62 79 LEU A N 1
ATOM 597 C CA . LEU A 1 79 ? 23.25 19.578 18.172 1 94.62 79 LEU A CA 1
ATOM 598 C C . LEU A 1 79 ? 24.641 20.125 17.859 1 94.62 79 LEU A C 1
ATOM 600 O O . LEU A 1 79 ? 25.625 19.375 17.859 1 94.62 79 LEU A O 1
ATOM 604 N N . ARG A 1 80 ? 24.75 21.375 17.656 1 93.94 80 ARG A N 1
ATOM 605 C CA . ARG A 1 80 ? 26 22 17.266 1 93.94 80 ARG A CA 1
ATOM 606 C C . ARG A 1 80 ? 26.969 22.062 18.438 1 93.94 80 ARG A C 1
ATOM 608 O O . ARG A 1 80 ? 28.188 22.203 18.25 1 93.94 80 ARG A O 1
ATOM 615 N N . MET A 1 81 ? 26.453 21.922 19.625 1 92.06 81 MET A N 1
ATOM 616 C CA . MET A 1 81 ? 27.281 21.953 20.828 1 92.06 81 MET A CA 1
ATOM 617 C C . MET A 1 81 ? 28.062 20.656 20.984 1 92.06 81 MET A C 1
ATOM 619 O O . MET A 1 81 ? 29.078 20.609 21.688 1 92.06 81 MET A O 1
ATOM 623 N N . ASP A 1 82 ? 27.547 19.656 20.438 1 94.25 82 ASP A N 1
ATOM 624 C CA . ASP A 1 82 ? 28.234 18.359 20.547 1 94.25 82 ASP A CA 1
ATOM 625 C C . ASP A 1 82 ? 29.5 18.344 19.703 1 94.25 82 ASP A C 1
ATOM 627 O O . ASP A 1 82 ? 29.469 18.594 18.5 1 94.25 82 ASP A O 1
ATOM 631 N N . PRO A 1 83 ? 30.625 18.031 20.297 1 94.12 83 PRO A N 1
ATOM 632 C CA . PRO A 1 83 ? 31.906 18.109 19.594 1 94.12 83 PRO A CA 1
ATOM 633 C C . PRO A 1 83 ? 32 17.125 18.453 1 94.12 83 PRO A C 1
ATOM 635 O O . PRO A 1 83 ? 32.812 17.312 17.531 1 94.12 83 PRO A O 1
ATOM 638 N N . ASP A 1 84 ? 31.219 16.156 18.438 1 96.81 84 ASP A N 1
ATOM 639 C CA . ASP A 1 84 ? 31.328 15.125 17.406 1 96.81 84 ASP A CA 1
ATOM 640 C C . ASP A 1 84 ? 30.359 15.383 16.266 1 96.81 84 ASP A C 1
ATOM 642 O O . ASP A 1 84 ? 30.297 14.594 15.312 1 96.81 84 ASP A O 1
ATOM 646 N N . VAL A 1 85 ? 29.641 16.344 16.344 1 96.88 85 VAL A N 1
ATOM 647 C CA . VAL A 1 85 ? 28.75 16.734 15.258 1 96.88 85 VAL A CA 1
ATOM 648 C C . VAL A 1 85 ? 29.453 17.688 14.312 1 96.88 85 VAL A C 1
ATOM 650 O O . VAL A 1 85 ? 29.906 18.766 14.727 1 96.88 85 VAL A O 1
ATOM 653 N N . ALA A 1 86 ? 29.531 17.375 13.039 1 96.25 86 ALA A N 1
ATOM 654 C CA . ALA A 1 86 ? 30.281 18.141 12.055 1 96.25 86 ALA A CA 1
ATOM 655 C C . ALA A 1 86 ? 29.375 19.156 11.359 1 96.25 86 ALA A C 1
ATOM 657 O O . ALA A 1 86 ? 29.828 20.25 10.984 1 96.25 86 ALA A O 1
ATOM 658 N N . ALA A 1 87 ? 28.188 18.781 11.109 1 96.5 87 ALA A N 1
ATOM 659 C CA . ALA A 1 87 ? 27.266 19.641 10.391 1 96.5 87 ALA A CA 1
ATOM 660 C C . ALA A 1 87 ? 25.812 19.328 10.773 1 96.5 87 ALA A C 1
ATOM 662 O O . ALA A 1 87 ? 25.484 18.188 11.094 1 96.5 87 ALA A O 1
ATOM 663 N N . VAL A 1 88 ? 24.969 20.344 10.781 1 96.75 88 VAL A N 1
ATOM 664 C CA . VAL A 1 88 ? 23.547 20.219 11.062 1 96.75 88 VAL A CA 1
ATOM 665 C C . VAL A 1 88 ? 22.75 20.922 9.961 1 96.75 88 VAL A C 1
ATOM 667 O O . VAL A 1 88 ? 23.125 21.984 9.492 1 96.75 88 VAL A O 1
ATOM 670 N N . GLU A 1 89 ? 21.719 20.266 9.508 1 96.5 89 GLU A N 1
ATOM 671 C CA . GLU A 1 89 ? 20.844 20.812 8.477 1 96.5 89 GLU A CA 1
ATOM 672 C C . GLU A 1 89 ? 19.375 20.703 8.891 1 96.5 89 GLU A C 1
ATOM 674 O O . GLU A 1 89 ? 18.922 19.641 9.32 1 96.5 89 GLU A O 1
ATOM 679 N N . PRO A 1 90 ? 18.656 21.797 8.797 1 95.88 90 PRO A N 1
ATOM 680 C CA . PRO A 1 90 ? 17.219 21.719 9.055 1 95.88 90 PRO A CA 1
ATOM 681 C C . PRO A 1 90 ? 16.438 21.141 7.879 1 95.88 90 PRO A C 1
ATOM 683 O O . PRO A 1 90 ? 16.828 21.344 6.723 1 95.88 90 PRO A O 1
ATOM 686 N N . TYR A 1 91 ? 15.453 20.422 8.164 1 96.56 91 TYR A N 1
ATOM 687 C CA . TYR A 1 91 ? 14.516 19.859 7.199 1 96.56 91 TYR A CA 1
ATOM 688 C C . TYR A 1 91 ? 13.086 20.281 7.523 1 96.56 91 TYR A C 1
ATOM 690 O O . TYR A 1 91 ? 12.57 19.969 8.602 1 96.56 91 TYR A O 1
ATOM 698 N N . VAL A 1 92 ? 12.461 20.984 6.594 1 94.5 92 VAL A N 1
ATOM 699 C CA . VAL A 1 92 ? 11.102 21.469 6.816 1 94.5 92 VAL A CA 1
ATOM 700 C C . VAL A 1 92 ? 10.141 20.781 5.859 1 94.5 92 VAL A C 1
ATOM 702 O O . VAL A 1 92 ? 10.375 20.734 4.648 1 94.5 92 VAL A O 1
ATOM 705 N N . TRP A 1 93 ? 9.141 20.234 6.441 1 90.56 93 TRP A N 1
ATOM 706 C CA . TRP A 1 93 ? 8.062 19.609 5.691 1 90.56 93 TRP A CA 1
ATOM 707 C C . TRP A 1 93 ? 6.789 20.438 5.762 1 90.56 93 TRP A C 1
ATOM 709 O O . TRP A 1 93 ? 6.348 20.812 6.848 1 90.56 93 TRP A O 1
ATOM 719 N N . VAL A 1 94 ? 6.258 20.781 4.578 1 86.69 94 VAL A N 1
ATOM 720 C CA . VAL A 1 94 ? 5.051 21.594 4.5 1 86.69 94 VAL A CA 1
ATOM 721 C C . VAL A 1 94 ? 3.99 20.875 3.676 1 86.69 94 VAL A C 1
ATOM 723 O O . VAL A 1 94 ? 4.277 20.375 2.586 1 86.69 94 VAL A O 1
ATOM 726 N N . ASP A 1 95 ? 2.826 20.797 4.238 1 79.25 95 ASP A N 1
ATOM 727 C CA . ASP A 1 95 ? 1.708 20.328 3.424 1 79.25 95 ASP A CA 1
ATOM 728 C C . ASP A 1 95 ? 1.273 21.406 2.422 1 79.25 95 ASP A C 1
ATOM 730 O O . ASP A 1 95 ? 1.033 22.547 2.795 1 79.25 95 ASP A O 1
ATOM 734 N N . GLY A 1 96 ? 1.265 21 1.203 1 81.44 96 GLY A N 1
ATOM 735 C CA . GLY A 1 96 ? 0.969 21.984 0.179 1 81.44 96 GLY A CA 1
ATOM 736 C C . GLY A 1 96 ? -0.181 21.578 -0.725 1 81.44 96 GLY A C 1
ATOM 737 O O . GLY A 1 96 ? -0.495 20.391 -0.848 1 81.44 96 GLY A O 1
ATOM 738 N N . ASP A 1 97 ? -0.768 22.641 -1.265 1 80.38 97 ASP A N 1
ATOM 739 C CA . ASP A 1 97 ? -1.775 22.5 -2.312 1 80.38 97 ASP A CA 1
ATOM 740 C C . ASP A 1 97 ? -1.222 22.953 -3.666 1 80.38 97 ASP A C 1
ATOM 742 O O . ASP A 1 97 ? -0.927 24.125 -3.867 1 80.38 97 ASP A O 1
ATOM 746 N N . TRP A 1 98 ? -1.104 21.953 -4.492 1 88.06 98 TRP A N 1
ATOM 747 C CA . TRP A 1 98 ? -0.538 22.219 -5.809 1 88.06 98 TRP A CA 1
ATOM 748 C C . TRP A 1 98 ? -1.637 22.5 -6.828 1 88.06 98 TRP A C 1
ATOM 750 O O . TRP A 1 98 ? -2.588 21.719 -6.953 1 88.06 98 TRP A O 1
ATOM 760 N N . ARG A 1 99 ? -1.486 23.578 -7.488 1 83.25 99 ARG A N 1
ATOM 761 C CA . ARG A 1 99 ? -2.408 23.922 -8.57 1 83.25 99 ARG A CA 1
ATOM 762 C C . ARG A 1 99 ? -1.652 24.25 -9.852 1 83.25 99 ARG A C 1
ATOM 764 O O . ARG A 1 99 ? -0.611 24.906 -9.812 1 83.25 99 ARG A O 1
ATOM 771 N N . SER A 1 100 ? -2.055 23.578 -10.82 1 81.88 100 SER A N 1
ATOM 772 C CA . SER A 1 100 ? -1.409 23.859 -12.102 1 81.88 100 SER A CA 1
ATOM 773 C C . SER A 1 100 ? -2.387 24.5 -13.086 1 81.88 100 SER A C 1
ATOM 775 O O . SER A 1 100 ? -3.594 24.25 -13.008 1 81.88 100 SER A O 1
ATOM 777 N N . ASP A 1 101 ? -1.968 25.547 -13.773 1 66.5 101 ASP A N 1
ATOM 778 C CA . ASP A 1 101 ? -2.777 26.203 -14.797 1 66.5 101 ASP A CA 1
ATOM 779 C C . ASP A 1 101 ? -2.814 25.375 -16.078 1 66.5 101 ASP A C 1
ATOM 781 O O . ASP A 1 101 ? -3.57 25.672 -17 1 66.5 101 ASP A O 1
ATOM 785 N N . SER A 1 102 ? -1.936 24.531 -16.125 1 59.91 102 SER A N 1
ATOM 786 C CA . SER A 1 102 ? -1.832 23.953 -17.453 1 59.91 102 SER A CA 1
ATOM 787 C C . SER A 1 102 ? -2.99 23 -17.75 1 59.91 102 SER A C 1
ATOM 789 O O . SER A 1 102 ? -3.498 22.344 -16.844 1 59.91 102 SER A O 1
ATOM 791 N N . ALA A 1 103 ? -3.701 23.406 -18.828 1 46.22 103 ALA A N 1
ATOM 792 C CA . ALA A 1 103 ? -4.719 22.609 -19.516 1 46.22 103 ALA A CA 1
ATOM 793 C C . ALA A 1 103 ? -4.273 21.156 -19.641 1 46.22 103 ALA A C 1
ATOM 795 O O . ALA A 1 103 ? -5.012 20.312 -20.156 1 46.22 103 ALA A O 1
ATOM 796 N N . ALA A 1 104 ? -2.99 20.953 -19.438 1 42 104 ALA A N 1
ATOM 797 C CA . ALA A 1 104 ? -2.467 19.703 -19.953 1 42 104 ALA A CA 1
ATOM 798 C C . ALA A 1 104 ? -2.867 18.516 -19.062 1 42 104 ALA A C 1
ATOM 800 O O . ALA A 1 104 ? -2.344 18.375 -17.969 1 42 104 ALA A O 1
ATOM 801 N N . GLY A 1 105 ? -3.914 17.969 -19.047 1 44.94 105 GLY A N 1
ATOM 802 C CA . GLY A 1 105 ? -4.32 16.625 -18.719 1 44.94 105 GLY A CA 1
ATOM 803 C C . GLY A 1 105 ? -3.652 16.078 -17.453 1 44.94 105 GLY A C 1
ATOM 804 O O . GLY A 1 105 ? -2.627 16.609 -17.016 1 44.94 105 GLY A O 1
ATOM 805 N N . GLY A 1 106 ? -4.324 15.805 -16.219 1 49.31 106 GLY A N 1
ATOM 806 C CA . GLY A 1 106 ? -3.969 15.172 -14.961 1 49.31 106 GLY A CA 1
ATOM 807 C C . GLY A 1 106 ? -4.93 15.508 -13.836 1 49.31 106 GLY A C 1
ATOM 808 O O . GLY A 1 106 ? -5.887 16.266 -14.031 1 49.31 106 GLY A O 1
ATOM 809 N N . ALA A 1 107 ? -4.719 14.828 -12.766 1 51.94 107 ALA A N 1
ATOM 810 C CA . ALA A 1 107 ? -5.672 14.969 -11.672 1 51.94 107 ALA A CA 1
ATOM 811 C C . ALA A 1 107 ? -5.812 16.438 -11.258 1 51.94 107 ALA A C 1
ATOM 813 O O . ALA A 1 107 ? -6.906 16.891 -10.914 1 51.94 107 ALA A O 1
ATOM 814 N N . ALA A 1 108 ? -4.699 17.406 -11.266 1 47.91 108 ALA A N 1
ATOM 815 C CA . ALA A 1 108 ? -4.73 18.812 -10.867 1 47.91 108 ALA A CA 1
ATOM 816 C C . ALA A 1 108 ? -5.48 19.656 -11.891 1 47.91 108 ALA A C 1
ATOM 818 O O . ALA A 1 108 ? -6.02 20.719 -11.555 1 47.91 108 ALA A O 1
ATOM 819 N N . SER A 1 109 ? -5.453 19.328 -13.281 1 46.97 109 SER A N 1
ATOM 820 C CA . SER A 1 109 ? -5.973 20.172 -14.336 1 46.97 109 SER A CA 1
ATOM 821 C C . SER A 1 109 ? -7.48 20 -14.508 1 46.97 109 SER A C 1
ATOM 823 O O . SER A 1 109 ? -8.188 20.953 -14.828 1 46.97 109 SER A O 1
ATOM 825 N N . GLU A 1 110 ? -7.816 18.781 -14.586 1 45.94 110 GLU A N 1
ATOM 826 C CA . GLU A 1 110 ? -9.172 18.672 -15.109 1 45.94 110 GLU A CA 1
ATOM 827 C C . GLU A 1 110 ? -10.133 19.578 -14.344 1 45.94 110 GLU A C 1
ATOM 829 O O . GLU A 1 110 ? -11.039 20.172 -14.938 1 45.94 110 GLU A O 1
ATOM 834 N N . HIS A 1 111 ? -10.203 19.562 -13.172 1 44.31 111 HIS A N 1
ATOM 835 C CA . HIS A 1 111 ? -11.281 20.391 -12.633 1 44.31 111 HIS A CA 1
ATOM 836 C C . HIS A 1 111 ? -10.727 21.531 -11.766 1 44.31 111 HIS A C 1
ATOM 838 O O . HIS A 1 111 ? -11.445 22.094 -10.938 1 44.31 111 HIS A O 1
ATOM 844 N N . GLY A 1 112 ? -9.594 22.156 -12.25 1 46.84 112 GLY A N 1
ATOM 845 C CA . GLY A 1 112 ? -9.133 23.297 -11.492 1 46.84 112 GLY A CA 1
ATOM 846 C C . GLY A 1 112 ? -8.68 22.953 -10.086 1 46.84 112 GLY A C 1
ATOM 847 O O . GLY A 1 112 ? -8.562 23.828 -9.227 1 46.84 112 GLY A O 1
ATOM 848 N N . GLY A 1 113 ? -8.773 21.656 -9.844 1 56.19 113 GLY A N 1
ATOM 849 C CA . GLY A 1 113 ? -8.617 21.375 -8.43 1 56.19 113 GLY A CA 1
ATOM 850 C C . GLY A 1 113 ? -7.176 21.094 -8.031 1 56.19 113 GLY A C 1
ATOM 851 O O . GLY A 1 113 ? -6.301 20.969 -8.891 1 56.19 113 GLY A O 1
ATOM 852 N N . GLY A 1 114 ? -6.723 21.438 -6.855 1 68.5 114 GLY A N 1
ATOM 853 C CA . GLY A 1 114 ? -5.398 21.344 -6.262 1 68.5 114 GLY A CA 1
ATOM 854 C C . GLY A 1 114 ? -5.035 19.922 -5.855 1 68.5 114 GLY A C 1
ATOM 855 O O . GLY A 1 114 ? -5.91 19.078 -5.703 1 68.5 114 GLY A O 1
ATOM 856 N N . VAL A 1 115 ? -3.791 19.547 -6.203 1 75.38 115 VAL A N 1
ATOM 857 C CA . VAL A 1 115 ? -3.197 18.281 -5.762 1 75.38 115 VAL A CA 1
ATOM 858 C C . VAL A 1 115 ? -2.441 18.5 -4.453 1 75.38 115 VAL A C 1
ATOM 860 O O . VAL A 1 115 ? -1.698 19.469 -4.309 1 75.38 115 VAL A O 1
ATOM 863 N N . SER A 1 116 ? -2.764 17.562 -3.486 1 76.75 116 SER A N 1
ATOM 864 C CA . SER A 1 116 ? -2.014 17.641 -2.238 1 76.75 116 SER A CA 1
ATOM 865 C C . SER A 1 116 ? -0.571 17.188 -2.428 1 76.75 116 SER A C 1
ATOM 867 O O . SER A 1 116 ? -0.323 16.125 -3.006 1 76.75 116 SER A O 1
ATOM 869 N N . VAL A 1 117 ? 0.298 17.984 -2.018 1 86.56 117 VAL A N 1
ATOM 870 C CA . VAL A 1 117 ? 1.712 17.672 -2.189 1 86.56 117 VAL A CA 1
ATOM 871 C C . VAL A 1 117 ? 2.441 17.828 -0.856 1 86.56 117 VAL A C 1
ATOM 873 O O . VAL A 1 117 ? 1.951 18.5 0.052 1 86.56 117 VAL A O 1
ATOM 876 N N . TYR A 1 118 ? 3.529 17.094 -0.772 1 87.88 118 TYR A N 1
ATOM 877 C CA . TYR A 1 118 ? 4.457 17.266 0.343 1 87.88 118 TYR A CA 1
ATOM 878 C C . TYR A 1 118 ? 5.668 18.078 -0.071 1 87.88 118 TYR A C 1
ATOM 880 O O . TYR A 1 118 ? 6.535 17.594 -0.808 1 87.88 118 TYR A O 1
ATOM 888 N N . LEU A 1 119 ? 5.707 19.25 0.46 1 93 119 LEU A N 1
ATOM 889 C CA . LEU A 1 119 ? 6.797 20.172 0.135 1 93 119 LEU A CA 1
ATOM 890 C C . LEU A 1 119 ? 7.941 20.031 1.133 1 93 119 LEU A C 1
ATOM 892 O O . LEU A 1 119 ? 7.742 20.188 2.34 1 93 119 LEU A O 1
ATOM 896 N N . SER A 1 120 ? 9.078 19.688 0.565 1 95.38 120 SER A N 1
ATOM 897 C CA . SER A 1 120 ? 10.281 19.531 1.385 1 95.38 120 SER A CA 1
ATOM 898 C C . SER A 1 120 ? 11.211 20.734 1.222 1 95.38 120 SER A C 1
ATOM 900 O O . SER A 1 120 ? 11.688 21.016 0.119 1 95.38 120 SER A O 1
ATOM 902 N N . GLY A 1 121 ? 11.422 21.422 2.301 1 96 121 GLY A N 1
ATOM 903 C CA . GLY A 1 121 ? 12.406 22.5 2.32 1 96 121 GLY A CA 1
ATOM 904 C C . GLY A 1 121 ? 13.789 22.031 2.744 1 96 121 GLY A C 1
ATOM 905 O O . GLY A 1 121 ? 13.977 21.578 3.881 1 96 121 GLY A O 1
ATOM 906 N N . ILE A 1 122 ? 14.781 22.234 1.834 1 96.44 122 ILE A N 1
ATOM 907 C CA . ILE A 1 122 ? 16.109 21.703 2.113 1 96.44 122 ILE A CA 1
ATOM 908 C C . ILE A 1 122 ? 17.156 22.797 1.845 1 96.44 122 ILE A C 1
ATOM 910 O O . ILE A 1 122 ? 16.875 23.781 1.169 1 96.44 122 ILE A O 1
ATOM 914 N N . ALA A 1 123 ? 18.297 22.562 2.438 1 95.75 123 ALA A N 1
ATOM 915 C CA . ALA A 1 123 ? 19.422 23.453 2.16 1 95.75 123 ALA A CA 1
ATOM 916 C C . ALA A 1 123 ? 19.938 23.25 0.735 1 95.75 123 ALA A C 1
ATOM 918 O O . ALA A 1 123 ? 19.828 22.156 0.175 1 95.75 123 ALA A O 1
ATOM 919 N N . THR A 1 124 ? 20.5 24.312 0.161 1 95.25 124 THR A N 1
ATOM 920 C CA . THR A 1 124 ? 20.875 24.25 -1.247 1 95.25 124 THR A CA 1
ATOM 921 C C . THR A 1 124 ? 22.391 24.234 -1.402 1 95.25 124 THR A C 1
ATOM 923 O O . THR A 1 124 ? 22.906 24.297 -2.521 1 95.25 124 THR A O 1
ATOM 926 N N . ASP A 1 125 ? 23.016 24.156 -0.309 1 93.19 125 ASP A N 1
ATOM 927 C CA . ASP A 1 125 ? 24.469 24.078 -0.386 1 93.19 125 ASP A CA 1
ATOM 928 C C . ASP A 1 125 ? 24.906 22.766 -1.025 1 93.19 125 ASP A C 1
ATOM 930 O O . ASP A 1 125 ? 24.234 21.734 -0.905 1 93.19 125 ASP A O 1
ATOM 934 N N . ASP A 1 126 ? 26.047 22.75 -1.627 1 89.81 126 ASP A N 1
ATOM 935 C CA . ASP A 1 126 ? 26.562 21.578 -2.334 1 89.81 126 ASP A CA 1
ATOM 936 C C . ASP A 1 126 ? 26.844 20.438 -1.364 1 89.81 126 ASP A C 1
ATOM 938 O O . ASP A 1 126 ? 26.75 19.266 -1.732 1 89.81 126 ASP A O 1
ATOM 942 N N . ALA A 1 127 ? 27.203 20.766 -0.203 1 90.38 127 ALA A N 1
ATOM 943 C CA . ALA A 1 127 ? 27.594 19.75 0.765 1 90.38 127 ALA A CA 1
ATOM 944 C C . ALA A 1 127 ? 26.406 19.328 1.626 1 90.38 127 ALA A C 1
ATOM 946 O O . ALA A 1 127 ? 26.562 18.594 2.598 1 90.38 127 ALA A O 1
ATOM 947 N N . SER A 1 128 ? 25.281 19.75 1.211 1 94.5 128 SER A N 1
ATOM 948 C CA . SER A 1 128 ? 24.094 19.438 2.01 1 94.5 128 SER A CA 1
ATOM 949 C C . SER A 1 128 ? 23.797 17.938 1.989 1 94.5 128 SER A C 1
ATOM 951 O O . SER A 1 128 ? 24.141 17.25 1.035 1 94.5 128 SER A O 1
ATOM 953 N N . MET A 1 129 ? 23.156 17.5 3.023 1 96.81 129 MET A N 1
ATOM 954 C CA . MET A 1 129 ? 22.969 16.078 3.246 1 96.81 129 MET A CA 1
ATOM 955 C C . MET A 1 129 ? 21.625 15.609 2.693 1 96.81 129 MET A C 1
ATOM 957 O O . MET A 1 129 ? 21.531 14.508 2.141 1 96.81 129 MET A O 1
ATOM 961 N N . LEU A 1 130 ? 20.641 16.406 2.814 1 97 130 LEU A N 1
ATOM 962 C CA . LEU A 1 130 ? 19.281 15.992 2.479 1 97 130 LEU A CA 1
ATOM 963 C C . LEU A 1 130 ? 19.141 15.758 0.978 1 97 130 LEU A C 1
ATOM 965 O O . LEU A 1 130 ? 19.469 16.625 0.174 1 97 130 LEU A O 1
ATOM 969 N N . PHE A 1 131 ? 18.688 14.555 0.586 1 96.12 131 PHE A N 1
ATOM 970 C CA . PHE A 1 131 ? 18.422 14.117 -0.778 1 96.12 131 PHE A CA 1
ATOM 971 C C . PHE A 1 131 ? 19.672 14.18 -1.628 1 96.12 131 PHE A C 1
ATOM 973 O O . PHE A 1 131 ? 19.609 14.43 -2.832 1 96.12 131 PHE A O 1
ATOM 980 N N . SER A 1 132 ? 20.797 13.984 -1.017 1 95.25 132 SER A N 1
ATOM 981 C CA . SER A 1 132 ? 22.078 14.039 -1.708 1 95.25 132 SER A CA 1
ATOM 982 C C . SER A 1 132 ? 22.234 12.852 -2.652 1 95.25 132 SER A C 1
ATOM 984 O O . SER A 1 132 ? 23 12.93 -3.625 1 95.25 132 SER A O 1
ATOM 986 N N . HIS A 1 133 ? 21.484 11.773 -2.441 1 93.88 133 HIS A N 1
ATOM 987 C CA . HIS A 1 133 ? 21.625 10.586 -3.273 1 93.88 133 HIS A CA 1
ATOM 988 C C . HIS A 1 133 ? 20.766 10.695 -4.535 1 93.88 133 HIS A C 1
ATOM 990 O O . HIS A 1 133 ? 20.953 9.922 -5.48 1 93.88 133 HIS A O 1
ATOM 996 N N . VAL A 1 134 ? 19.875 11.656 -4.527 1 92.62 134 VAL A N 1
ATOM 997 C CA . VAL A 1 134 ? 18.922 11.758 -5.625 1 92.62 134 VAL A CA 1
ATOM 998 C C . VAL A 1 134 ? 19.219 13.008 -6.453 1 92.62 134 VAL A C 1
ATOM 1000 O O . VAL A 1 134 ? 19.062 12.992 -7.676 1 92.62 134 VAL A O 1
ATOM 1003 N N . LEU A 1 135 ? 19.703 14.047 -5.75 1 94.88 135 LEU A N 1
ATOM 1004 C CA . LEU A 1 135 ? 19.891 15.328 -6.418 1 94.88 135 LEU A CA 1
ATOM 1005 C C . LEU A 1 135 ? 21.344 15.484 -6.883 1 94.88 135 LEU A C 1
ATOM 1007 O O . LEU A 1 135 ? 22.266 15.242 -6.117 1 94.88 135 LEU A O 1
ATOM 1011 N N . GLN A 1 136 ? 21.469 15.906 -8.086 1 93.56 136 GLN A N 1
ATOM 1012 C CA . GLN A 1 136 ? 22.766 16.328 -8.586 1 93.56 136 GLN A CA 1
ATOM 1013 C C . GLN A 1 136 ? 23.078 17.766 -8.148 1 93.56 136 GLN A C 1
ATOM 1015 O O . GLN A 1 136 ? 22.172 18.547 -7.891 1 93.56 136 GLN A O 1
ATOM 1020 N N . PRO A 1 137 ? 24.328 18.094 -8.156 1 93.06 137 PRO A N 1
ATOM 1021 C CA . PRO A 1 137 ? 24.734 19.422 -7.691 1 93.06 137 PRO A CA 1
ATOM 1022 C C . PRO A 1 137 ? 24.078 20.547 -8.492 1 93.06 137 PRO A C 1
ATOM 1024 O O . PRO A 1 137 ? 23.641 21.547 -7.922 1 93.06 137 PRO A O 1
ATOM 1027 N N . TRP A 1 138 ? 23.969 20.312 -9.758 1 93.19 138 TRP A N 1
ATOM 1028 C CA . TRP A 1 138 ? 23.375 21.375 -10.562 1 93.19 138 TRP A CA 1
ATOM 1029 C C . TRP A 1 138 ? 21.891 21.547 -10.242 1 93.19 138 TRP A C 1
ATOM 1031 O O . TRP A 1 138 ? 21.375 22.656 -10.281 1 93.19 138 TRP A O 1
ATOM 1041 N N . GLN A 1 139 ? 21.234 20.516 -9.953 1 94.81 139 GLN A N 1
ATOM 1042 C CA . GLN A 1 139 ? 19.812 20.578 -9.586 1 94.81 139 GLN A CA 1
ATOM 1043 C C . GLN A 1 139 ? 19.625 21.297 -8.258 1 94.81 139 GLN A C 1
ATOM 1045 O O . GLN A 1 139 ? 18.703 22.094 -8.109 1 94.81 139 GLN A O 1
ATOM 1050 N N . ARG A 1 140 ? 20.516 21.016 -7.355 1 95.19 140 ARG A N 1
ATOM 1051 C CA . ARG A 1 140 ? 20.438 21.672 -6.051 1 95.19 140 ARG A CA 1
ATOM 1052 C C . ARG A 1 140 ? 20.688 23.172 -6.164 1 95.19 140 ARG A C 1
ATOM 1054 O O . ARG A 1 140 ? 20.047 23.953 -5.477 1 95.19 140 ARG A O 1
ATOM 1061 N N . GLN A 1 141 ? 21.594 23.516 -7.016 1 94.75 141 GLN A N 1
ATOM 1062 C CA . GLN A 1 141 ? 21.906 24.938 -7.23 1 94.75 141 GLN A CA 1
ATOM 1063 C C . GLN A 1 141 ? 20.703 25.672 -7.824 1 94.75 141 GLN A C 1
ATOM 1065 O O . GLN A 1 141 ? 20.484 26.844 -7.523 1 94.75 141 GLN A O 1
ATOM 1070 N N . ARG A 1 142 ? 19.969 24.984 -8.562 1 95.44 142 ARG A N 1
ATOM 1071 C CA . ARG A 1 142 ? 18.812 25.594 -9.195 1 95.44 142 ARG A CA 1
ATOM 1072 C C . ARG A 1 142 ? 17.719 25.906 -8.172 1 95.44 142 ARG A C 1
ATOM 1074 O O . ARG A 1 142 ? 16.891 26.797 -8.383 1 95.44 142 ARG A O 1
ATOM 1081 N N . LEU A 1 143 ? 17.766 25.25 -7.105 1 96.31 143 LEU A N 1
ATOM 1082 C CA . LEU A 1 143 ? 16.766 25.453 -6.055 1 96.31 143 LEU A CA 1
ATOM 1083 C C . LEU A 1 143 ? 17.016 26.781 -5.34 1 96.31 143 LEU A C 1
ATOM 1085 O O . LEU A 1 143 ? 16.141 27.266 -4.605 1 96.31 143 LEU A O 1
ATOM 1089 N N . ARG A 1 144 ? 18.156 27.375 -5.621 1 94.38 144 ARG A N 1
ATOM 1090 C CA . ARG A 1 144 ? 18.469 28.641 -4.98 1 94.38 144 ARG A CA 1
ATOM 1091 C C . ARG A 1 144 ? 17.578 29.766 -5.504 1 94.38 144 ARG A C 1
ATOM 1093 O O . ARG A 1 144 ? 17.375 30.766 -4.828 1 94.38 144 ARG A O 1
ATOM 1100 N N . GLU A 1 145 ? 17.062 29.5 -6.648 1 93.75 145 GLU A N 1
ATOM 1101 C CA . GLU A 1 145 ? 16.141 30.469 -7.207 1 93.75 145 GLU A CA 1
ATOM 1102 C C . GLU A 1 145 ? 14.812 30.469 -6.457 1 93.75 145 GLU A C 1
ATOM 1104 O O . GLU A 1 145 ? 14.289 29.391 -6.121 1 93.75 145 GLU A O 1
ATOM 1109 N N . THR A 1 146 ? 14.359 31.625 -6.164 1 92.19 146 THR A N 1
ATOM 1110 C CA . THR A 1 146 ? 13.094 31.75 -5.453 1 92.19 146 THR A CA 1
ATOM 1111 C C . THR A 1 146 ? 11.961 31.094 -6.25 1 92.19 146 THR A C 1
ATOM 1113 O O . THR A 1 146 ? 11.797 31.375 -7.441 1 92.19 146 THR A O 1
ATOM 1116 N N . GLY A 1 147 ? 11.25 30.203 -5.578 1 95 147 GLY A N 1
ATOM 1117 C CA . GLY A 1 147 ? 10.102 29.578 -6.207 1 95 147 GLY A CA 1
ATOM 1118 C C . GLY A 1 147 ? 10.461 28.359 -7.027 1 95 147 GLY A C 1
ATOM 1119 O O . GLY A 1 147 ? 9.594 27.719 -7.617 1 95 147 GLY A O 1
ATOM 1120 N N . ALA A 1 148 ? 11.695 28.031 -7.023 1 97.38 148 ALA A N 1
ATOM 1121 C CA . ALA A 1 148 ? 12.117 26.844 -7.77 1 97.38 148 ALA A CA 1
ATOM 1122 C C . ALA A 1 148 ? 11.758 25.562 -7.02 1 97.38 148 ALA A C 1
ATOM 1124 O O . ALA A 1 148 ? 11.922 25.484 -5.801 1 97.38 148 ALA A O 1
ATOM 1125 N N . VAL A 1 149 ? 11.234 24.594 -7.812 1 97.44 149 VAL A N 1
ATOM 1126 C CA . VAL A 1 149 ? 10.891 23.312 -7.191 1 97.44 149 VAL A CA 1
ATOM 1127 C C . VAL A 1 149 ? 11.352 22.172 -8.078 1 97.44 149 VAL A C 1
ATOM 1129 O O . VAL A 1 149 ? 11.508 22.328 -9.289 1 97.44 149 VAL A O 1
ATOM 1132 N N . ILE A 1 150 ? 11.664 21.094 -7.465 1 97.31 150 ILE A N 1
ATOM 1133 C CA . ILE A 1 150 ? 12.023 19.859 -8.141 1 97.31 150 ILE A CA 1
ATOM 1134 C C . ILE A 1 150 ? 11.008 18.766 -7.793 1 97.31 150 ILE A C 1
ATOM 1136 O O . ILE A 1 150 ? 10.594 18.641 -6.637 1 97.31 150 ILE A O 1
ATOM 1140 N N . VAL A 1 151 ? 10.547 18.031 -8.773 1 95 151 VAL A N 1
ATOM 1141 C CA . VAL A 1 151 ? 9.531 17 -8.578 1 95 151 VAL A CA 1
ATOM 1142 C C . VAL A 1 151 ? 10.016 15.672 -9.164 1 95 151 VAL A C 1
ATOM 1144 O O . VAL A 1 151 ? 11.078 15.617 -9.797 1 95 151 VAL A O 1
ATOM 1147 N N . ASP A 1 152 ? 9.297 14.648 -8.781 1 92.44 152 ASP A N 1
ATOM 1148 C CA . ASP A 1 152 ? 9.578 13.344 -9.383 1 92.44 152 ASP A CA 1
ATOM 1149 C C . ASP A 1 152 ? 9.016 13.266 -10.797 1 92.44 152 ASP A C 1
ATOM 1151 O O . ASP A 1 152 ? 7.887 13.688 -11.047 1 92.44 152 ASP A O 1
ATOM 1155 N N . ARG A 1 153 ? 9.781 12.672 -11.703 1 90.88 153 ARG A N 1
ATOM 1156 C CA . ARG A 1 153 ? 9.352 12.547 -13.094 1 90.88 153 ARG A CA 1
ATOM 1157 C C . ARG A 1 153 ? 8.07 11.734 -13.195 1 90.88 153 ARG A C 1
ATOM 1159 O O . ARG A 1 153 ? 7.223 12 -14.055 1 90.88 153 ARG A O 1
ATOM 1166 N N . ALA A 1 154 ? 7.945 10.805 -12.344 1 84.44 154 ALA A N 1
ATOM 1167 C CA . ALA A 1 154 ? 6.781 9.922 -12.367 1 84.44 154 ALA A CA 1
ATOM 1168 C C . ALA A 1 154 ? 5.516 10.672 -11.953 1 84.44 154 ALA A C 1
ATOM 1170 O O . ALA A 1 154 ? 4.402 10.219 -12.242 1 84.44 154 ALA A O 1
ATOM 1171 N N . ASP A 1 155 ? 5.648 11.836 -11.305 1 87.31 155 ASP A N 1
ATOM 1172 C CA . ASP A 1 155 ? 4.492 12.547 -10.766 1 87.31 155 ASP A CA 1
ATOM 1173 C C . ASP A 1 155 ? 4.105 13.719 -11.664 1 87.31 155 ASP A C 1
ATOM 1175 O O . ASP A 1 155 ? 3.158 14.453 -11.359 1 87.31 155 ASP A O 1
ATOM 1179 N N . LEU A 1 156 ? 4.77 13.922 -12.734 1 87.62 156 LEU A N 1
ATOM 1180 C CA . LEU A 1 156 ? 4.508 15.055 -13.602 1 87.62 156 LEU A CA 1
ATOM 1181 C C . LEU A 1 156 ? 3.088 15 -14.164 1 87.62 156 LEU A C 1
ATOM 1183 O O . LEU A 1 156 ? 2.41 16.031 -14.258 1 87.62 156 LEU A O 1
ATOM 1187 N N . GLN A 1 157 ? 2.68 13.828 -14.484 1 81.88 157 GLN A N 1
ATOM 1188 C CA . GLN A 1 157 ? 1.334 13.672 -15.031 1 81.88 157 GLN A CA 1
ATOM 1189 C C . GLN A 1 157 ? 0.275 13.984 -13.977 1 81.88 157 GLN A C 1
ATOM 1191 O O . GLN A 1 157 ? -0.727 14.641 -14.273 1 81.88 157 GLN A O 1
ATOM 1196 N N . THR A 1 158 ? 0.552 13.57 -12.828 1 79.94 158 THR A N 1
ATOM 1197 C CA . THR A 1 158 ? -0.378 13.828 -11.734 1 79.94 158 THR A CA 1
ATOM 1198 C C . THR A 1 158 ? -0.433 15.32 -11.414 1 79.94 158 THR A C 1
ATOM 1200 O O . THR A 1 158 ? -1.501 15.859 -11.117 1 79.94 158 THR A O 1
ATOM 1203 N N . LEU A 1 159 ? 0.687 15.961 -11.461 1 86.69 159 LEU A N 1
ATOM 1204 C CA . LEU A 1 159 ? 0.791 17.375 -11.141 1 86.69 159 LEU A CA 1
ATOM 1205 C C . LEU A 1 159 ? 0.296 18.234 -12.297 1 86.69 159 LEU A C 1
ATOM 1207 O O . LEU A 1 159 ? 0.025 19.438 -12.117 1 86.69 159 LEU A O 1
ATOM 1211 N N . GLY A 1 160 ? 0.169 17.641 -13.422 1 84.25 160 GLY A N 1
ATOM 1212 C CA . GLY A 1 160 ? -0.277 18.391 -14.586 1 84.25 160 GLY A CA 1
ATOM 1213 C C . GLY A 1 160 ? 0.707 19.453 -15.023 1 84.25 160 GLY A C 1
ATOM 1214 O O . GLY A 1 160 ? 0.308 20.578 -15.359 1 84.25 160 GLY A O 1
ATOM 1215 N N . THR A 1 161 ? 1.896 19.172 -14.781 1 87.31 161 THR A N 1
ATOM 1216 C CA . THR A 1 161 ? 2.93 20.125 -15.172 1 87.31 161 THR A CA 1
ATOM 1217 C C . THR A 1 161 ? 4.086 19.406 -15.867 1 87.31 161 THR A C 1
ATOM 1219 O O . THR A 1 161 ? 4.07 18.188 -16.016 1 87.31 161 THR A O 1
ATOM 1222 N N . SER A 1 162 ? 4.941 20.234 -16.516 1 90.38 162 SER A N 1
ATOM 1223 C CA . SER A 1 162 ? 6.148 19.719 -17.156 1 90.38 162 SER A CA 1
ATOM 1224 C C . SER A 1 162 ? 7.395 20.422 -16.625 1 90.38 162 SER A C 1
ATOM 1226 O O . SER A 1 162 ? 7.293 21.406 -15.875 1 90.38 162 SER A O 1
ATOM 1228 N N . GLU A 1 163 ? 8.484 19.781 -16.969 1 92.75 163 GLU A N 1
ATOM 1229 C CA . GLU A 1 163 ? 9.727 20.453 -16.625 1 92.75 163 GLU A CA 1
ATOM 1230 C C . GLU A 1 163 ? 9.797 21.844 -17.25 1 92.75 163 GLU A C 1
ATOM 1232 O O . GLU A 1 163 ? 9.586 21.984 -18.469 1 92.75 163 GLU A O 1
ATOM 1237 N N . GLY A 1 164 ? 10.008 22.828 -16.438 1 91.94 164 GLY A N 1
ATOM 1238 C CA . GLY A 1 164 ? 10.016 24.203 -16.906 1 91.94 164 GLY A CA 1
ATOM 1239 C C . GLY A 1 164 ? 8.68 24.906 -16.734 1 91.94 164 GLY A C 1
ATOM 1240 O O . GLY A 1 164 ? 8.578 26.125 -16.906 1 91.94 164 GLY A O 1
ATOM 1241 N N . GLY A 1 165 ? 7.75 24.172 -16.312 1 91.38 165 GLY A N 1
ATOM 1242 C CA . GLY A 1 165 ? 6.406 24.703 -16.172 1 91.38 165 GLY A CA 1
ATOM 1243 C C . GLY A 1 165 ? 6.207 25.469 -14.875 1 91.38 165 GLY A C 1
ATOM 1244 O O . GLY A 1 165 ? 7.066 25.438 -13.992 1 91.38 165 GLY A O 1
ATOM 1245 N N . VAL A 1 166 ? 5.078 26.219 -14.883 1 92.31 166 VAL A N 1
ATOM 1246 C CA . VAL A 1 166 ? 4.738 27.031 -13.719 1 92.31 166 VAL A CA 1
ATOM 1247 C C . VAL A 1 166 ? 3.498 26.453 -13.031 1 92.31 166 VAL A C 1
ATOM 1249 O O . VAL A 1 166 ? 2.611 25.922 -13.695 1 92.31 166 VAL A O 1
ATOM 1252 N N . ALA A 1 167 ? 3.551 26.562 -11.719 1 92.19 167 ALA A N 1
ATOM 1253 C CA . ALA A 1 167 ? 2.43 26.125 -10.898 1 92.19 167 ALA A CA 1
ATOM 1254 C C . ALA A 1 167 ? 2.318 26.953 -9.625 1 92.19 167 ALA A C 1
ATOM 1256 O O . ALA A 1 167 ? 2.982 27.984 -9.492 1 92.19 167 ALA A O 1
ATOM 1257 N N . TRP A 1 168 ? 1.388 26.609 -8.82 1 90.12 168 TRP A N 1
ATOM 1258 C CA . TRP A 1 168 ? 1.182 27.312 -7.559 1 90.12 168 TRP A CA 1
ATOM 1259 C C . TRP A 1 168 ? 1.088 26.312 -6.398 1 90.12 168 TRP A C 1
ATOM 1261 O O . TRP A 1 168 ? 0.427 25.281 -6.512 1 90.12 168 TRP A O 1
ATOM 1271 N N . VAL A 1 169 ? 1.82 26.625 -5.418 1 90.56 169 VAL A N 1
ATOM 1272 C CA . VAL A 1 169 ? 1.704 25.859 -4.176 1 90.56 169 VAL A CA 1
ATOM 1273 C C . VAL A 1 169 ? 1.201 26.766 -3.057 1 90.56 169 VAL A C 1
ATOM 1275 O O . VAL A 1 169 ? 1.856 27.75 -2.705 1 90.56 169 VAL A O 1
ATOM 1278 N N . ASN A 1 170 ? 0.153 26.438 -2.455 1 85.5 170 ASN A N 1
ATOM 1279 C CA . ASN A 1 170 ? -0.454 27.297 -1.438 1 85.5 170 ASN A CA 1
ATOM 1280 C C . ASN A 1 170 ? -0.525 28.75 -1.896 1 85.5 170 ASN A C 1
ATOM 1282 O O . ASN A 1 170 ? -0.101 29.641 -1.175 1 85.5 170 ASN A O 1
ATOM 1286 N N . ASN A 1 171 ? -0.858 28.922 -3.082 1 84.31 171 ASN A N 1
ATOM 1287 C CA . ASN A 1 171 ? -1.092 30.219 -3.695 1 84.31 171 ASN A CA 1
ATOM 1288 C C . ASN A 1 171 ? 0.216 30.969 -3.938 1 84.31 171 ASN A C 1
ATOM 1290 O O . ASN A 1 171 ? 0.214 32.188 -4.125 1 84.31 171 ASN A O 1
ATOM 1294 N N . HIS A 1 172 ? 1.316 30.312 -3.838 1 91.5 172 HIS A N 1
ATOM 1295 C CA . HIS A 1 172 ? 2.613 30.875 -4.215 1 91.5 172 HIS A CA 1
ATOM 1296 C C . HIS A 1 172 ? 3.092 30.297 -5.543 1 91.5 172 HIS A C 1
ATOM 1298 O O . HIS A 1 172 ? 3.002 29.094 -5.77 1 91.5 172 HIS A O 1
ATOM 1304 N N . ARG A 1 173 ? 3.576 31.203 -6.25 1 93.25 173 ARG A N 1
ATOM 1305 C CA . ARG A 1 173 ? 4.027 30.797 -7.57 1 93.25 173 ARG A CA 1
ATOM 1306 C C . ARG A 1 173 ? 5.332 30.016 -7.484 1 93.25 173 ARG A C 1
ATOM 1308 O O . ARG A 1 173 ? 6.266 30.422 -6.797 1 93.25 173 ARG A O 1
ATOM 1315 N N . VAL A 1 174 ? 5.32 28.875 -8.195 1 95.19 174 VAL A N 1
ATOM 1316 C CA . VAL A 1 174 ? 6.535 28.062 -8.227 1 95.19 174 VAL A CA 1
ATOM 1317 C C . VAL A 1 174 ? 6.832 27.641 -9.664 1 95.19 174 VAL A C 1
ATOM 1319 O O . VAL A 1 174 ? 5.949 27.656 -10.523 1 95.19 174 VAL A O 1
ATOM 1322 N N . GLN A 1 175 ? 8.109 27.344 -9.898 1 96.31 175 GLN A N 1
ATOM 1323 C CA . GLN A 1 175 ? 8.539 26.859 -11.203 1 96.31 175 GLN A CA 1
ATOM 1324 C C . GLN A 1 175 ? 9.281 25.531 -11.078 1 96.31 175 GLN A C 1
ATOM 1326 O O . GLN A 1 175 ? 10.195 25.391 -10.266 1 96.31 175 GLN A O 1
ATOM 1331 N N . VAL A 1 176 ? 8.883 24.609 -11.898 1 96.38 176 VAL A N 1
ATOM 1332 C CA . VAL A 1 176 ? 9.57 23.312 -11.914 1 96.38 176 VAL A CA 1
ATOM 1333 C C . VAL A 1 176 ? 10.883 23.438 -12.68 1 96.38 176 VAL A C 1
ATOM 1335 O O . VAL A 1 176 ? 10.883 23.5 -13.914 1 96.38 176 VAL A O 1
ATOM 1338 N N . VAL A 1 177 ? 11.93 23.344 -12.008 1 96.75 177 VAL A N 1
ATOM 1339 C CA . VAL A 1 177 ? 13.211 23.609 -12.641 1 96.75 177 VAL A CA 1
ATOM 1340 C C . VAL A 1 177 ? 13.852 22.297 -13.086 1 96.75 177 VAL A C 1
ATOM 1342 O O . VAL A 1 177 ? 14.727 22.297 -13.953 1 96.75 177 VAL A O 1
ATOM 1345 N N . ALA A 1 178 ? 13.422 21.219 -12.43 1 95.94 178 ALA A N 1
ATOM 1346 C CA . ALA A 1 178 ? 13.938 19.906 -12.82 1 95.94 178 ALA A C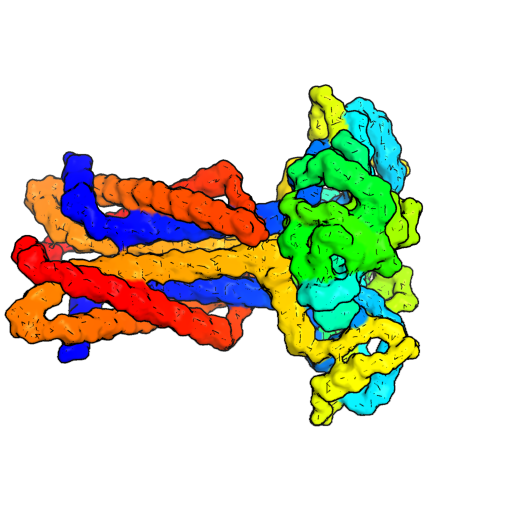A 1
ATOM 1347 C C . ALA A 1 178 ? 13.008 18.797 -12.359 1 95.94 178 ALA A C 1
ATOM 1349 O O . ALA A 1 178 ? 12.227 18.984 -11.422 1 95.94 178 ALA A O 1
ATOM 1350 N N . ALA A 1 179 ? 13.07 17.734 -13.062 1 94.81 179 ALA A N 1
ATOM 1351 C CA . ALA A 1 179 ? 12.414 16.484 -12.695 1 94.81 179 ALA A CA 1
ATOM 1352 C C . ALA A 1 179 ? 13.43 15.359 -12.516 1 94.81 179 ALA A C 1
ATOM 1354 O O . ALA A 1 179 ? 14.305 15.164 -13.367 1 94.81 179 ALA A O 1
ATOM 1355 N N . VAL A 1 180 ? 13.359 14.688 -11.391 1 93.69 180 VAL A N 1
ATOM 1356 C CA . VAL A 1 180 ? 14.328 13.633 -11.102 1 93.69 180 VAL A CA 1
ATOM 1357 C C . VAL A 1 180 ? 13.594 12.312 -10.883 1 93.69 180 VAL A C 1
ATOM 1359 O O . VAL A 1 180 ? 12.367 12.281 -10.789 1 93.69 180 VAL A O 1
ATOM 1362 N N . ASP A 1 181 ? 14.391 11.258 -10.844 1 89 181 ASP A N 1
ATOM 1363 C CA . ASP A 1 181 ? 13.844 9.938 -10.531 1 89 181 ASP A CA 1
ATOM 1364 C C . ASP A 1 181 ? 14.141 9.547 -9.086 1 89 181 ASP A C 1
ATOM 1366 O O . ASP A 1 181 ? 15.164 9.953 -8.531 1 89 181 ASP A O 1
ATOM 1370 N N . GLY A 1 182 ? 13.188 8.906 -8.492 1 85.44 182 GLY A N 1
ATOM 1371 C CA . GLY A 1 182 ? 13.477 8.344 -7.184 1 85.44 182 GLY A CA 1
ATOM 1372 C C . GLY A 1 182 ? 12.867 9.133 -6.043 1 85.44 182 GLY A C 1
ATOM 1373 O O . GLY A 1 182 ? 13.258 8.961 -4.883 1 85.44 182 GLY A O 1
ATOM 1374 N N . LEU A 1 183 ? 11.992 10.055 -6.332 1 88.38 183 LEU A N 1
ATOM 1375 C CA . LEU A 1 183 ? 11.359 10.859 -5.293 1 88.38 183 LEU A CA 1
ATOM 1376 C C . LEU A 1 183 ? 9.922 10.406 -5.055 1 88.38 183 LEU A C 1
ATOM 1378 O O . LEU A 1 183 ? 9.227 10.961 -4.195 1 88.38 183 LEU A O 1
ATOM 1382 N N . ARG A 1 184 ? 9.57 9.398 -5.75 1 82 184 ARG A N 1
ATOM 1383 C CA . ARG A 1 184 ? 8.188 8.953 -5.594 1 82 184 ARG A CA 1
ATOM 1384 C C . ARG A 1 184 ? 7.977 8.289 -4.238 1 82 184 ARG A C 1
ATOM 1386 O O . ARG A 1 184 ? 8.719 7.379 -3.869 1 82 184 ARG A O 1
ATOM 1393 N N . GLY A 1 185 ? 7.074 8.766 -3.51 1 77.06 185 GLY A N 1
ATOM 1394 C CA . GLY A 1 185 ? 6.805 8.234 -2.182 1 77.06 185 GLY A CA 1
ATOM 1395 C C . GLY A 1 185 ? 5.664 7.238 -2.154 1 77.06 185 GLY A C 1
ATOM 1396 O O . GLY A 1 185 ? 5.246 6.738 -3.201 1 77.06 185 GLY A O 1
ATOM 1397 N N . LEU A 1 186 ? 5.254 6.723 -0.96 1 74.44 186 LEU A N 1
ATOM 1398 C CA . LEU A 1 186 ? 4.184 5.758 -0.729 1 74.44 186 LEU A CA 1
ATOM 1399 C C . LEU A 1 186 ? 2.83 6.344 -1.117 1 74.44 186 LEU A C 1
ATOM 1401 O O . LEU A 1 186 ? 2.008 5.66 -1.73 1 74.44 186 LEU A O 1
ATOM 1405 N N . GLY A 1 187 ? 2.477 7.453 -0.894 1 67.88 187 GLY A N 1
ATOM 1406 C CA . GLY A 1 187 ? 1.154 8.016 -1.118 1 67.88 187 GLY A CA 1
ATOM 1407 C C . GLY A 1 187 ? 1.188 9.367 -1.809 1 67.88 187 GLY A C 1
ATOM 1408 O O . GLY A 1 187 ? 0.522 9.562 -2.828 1 67.88 187 GLY A O 1
ATOM 1409 N N . GLY A 1 188 ? 1.784 10.453 -1.339 1 73.25 188 GLY A N 1
ATOM 1410 C CA . GLY A 1 188 ? 1.731 11.836 -1.792 1 73.25 188 GLY A CA 1
ATOM 1411 C C . GLY A 1 188 ? 2.883 12.203 -2.709 1 73.25 188 GLY A C 1
ATOM 1412 O O . GLY A 1 188 ? 3.844 11.445 -2.846 1 73.25 188 GLY A O 1
ATOM 1413 N N . VAL A 1 189 ? 2.605 13.289 -3.453 1 85.88 189 VAL A N 1
ATOM 1414 C CA . VAL A 1 189 ? 3.617 13.797 -4.371 1 85.88 189 VAL A CA 1
ATOM 1415 C C . VAL A 1 189 ? 4.656 14.602 -3.598 1 85.88 189 VAL A C 1
ATOM 1417 O O . VAL A 1 189 ? 4.309 15.484 -2.811 1 85.88 189 VAL A O 1
ATOM 1420 N N . ASN A 1 190 ? 5.855 14.211 -3.799 1 91.62 190 ASN A N 1
ATOM 1421 C CA . ASN A 1 190 ? 6.945 14.93 -3.152 1 91.62 190 ASN A CA 1
ATOM 1422 C C . ASN A 1 190 ? 7.457 16.078 -4.023 1 91.62 190 ASN A C 1
ATOM 1424 O O . ASN A 1 190 ? 7.68 15.898 -5.223 1 91.62 190 ASN A O 1
ATOM 1428 N N . VAL A 1 191 ? 7.559 17.234 -3.404 1 94.94 191 VAL A N 1
ATOM 1429 C CA . VAL A 1 191 ? 8.117 18.406 -4.059 1 94.94 191 VAL A CA 1
ATOM 1430 C C . VAL A 1 191 ? 9.266 18.969 -3.221 1 94.94 191 VAL A C 1
ATOM 1432 O O . VAL A 1 191 ? 9.133 19.141 -2.008 1 94.94 191 VAL A O 1
ATOM 1435 N N . LEU A 1 192 ? 10.406 19.219 -3.887 1 97.44 192 LEU A N 1
ATOM 1436 C CA . LEU A 1 192 ? 11.555 19.766 -3.186 1 97.44 192 LEU A CA 1
ATOM 1437 C C . LEU A 1 192 ? 11.719 21.25 -3.492 1 97.44 192 LEU A C 1
ATOM 1439 O O . LEU A 1 192 ? 11.539 21.672 -4.633 1 97.44 192 LEU A O 1
ATOM 1443 N N . ALA A 1 193 ? 11.984 22 -2.49 1 97.62 193 ALA A N 1
ATOM 1444 C CA . ALA A 1 193 ? 12.273 23.438 -2.604 1 97.62 193 ALA A CA 1
ATOM 1445 C C . ALA A 1 193 ? 13.375 23.844 -1.635 1 97.62 193 ALA A C 1
ATOM 1447 O O . ALA A 1 193 ? 13.828 23.031 -0.819 1 97.62 193 ALA A O 1
ATOM 1448 N N . SER A 1 194 ? 13.867 25.062 -1.807 1 96.88 194 SER A N 1
ATOM 1449 C CA . SER A 1 194 ? 14.805 25.609 -0.827 1 96.88 194 SER A CA 1
ATOM 1450 C C . SER A 1 194 ? 14.117 25.844 0.515 1 96.88 194 SER A C 1
ATOM 1452 O O . SER A 1 194 ? 12.898 26 0.578 1 96.88 194 SER A O 1
ATOM 1454 N N . LEU A 1 195 ? 14.969 25.875 1.512 1 94.75 195 LEU A N 1
ATOM 1455 C CA . LEU A 1 195 ? 14.445 26.172 2.842 1 94.75 195 LEU A CA 1
ATOM 1456 C C . LEU A 1 195 ? 13.719 27.5 2.857 1 94.75 195 LEU A C 1
ATOM 1458 O O . LEU A 1 195 ? 12.648 27.625 3.465 1 94.75 195 LEU A O 1
ATOM 1462 N N . ALA A 1 196 ? 14.242 28.422 2.191 1 93.19 196 ALA A N 1
ATOM 1463 C CA . ALA A 1 196 ? 13.656 29.766 2.148 1 93.19 196 ALA A CA 1
ATOM 1464 C C . ALA A 1 196 ? 12.297 29.75 1.466 1 93.19 196 ALA A C 1
ATOM 1466 O O . ALA A 1 196 ? 11.328 30.312 1.984 1 93.19 196 ALA A O 1
ATOM 1467 N N . THR A 1 197 ? 12.219 29.078 0.385 1 94.75 197 THR A N 1
ATOM 1468 C CA . THR A 1 197 ? 10.969 28.984 -0.362 1 94.75 197 THR A CA 1
ATOM 1469 C C . THR A 1 197 ? 9.914 28.234 0.445 1 94.75 197 THR A C 1
ATOM 1471 O O . THR A 1 197 ? 8.758 28.656 0.495 1 94.75 197 THR A O 1
ATOM 1474 N N . ALA A 1 198 ? 10.32 27.172 1.051 1 94.62 198 ALA A N 1
ATOM 1475 C CA . ALA A 1 198 ? 9.391 26.359 1.833 1 94.62 198 ALA A CA 1
ATOM 1476 C C . ALA A 1 198 ? 8.82 27.156 3.006 1 94.62 198 ALA A C 1
ATOM 1478 O O . ALA A 1 198 ? 7.625 27.094 3.295 1 94.62 198 ALA A O 1
ATOM 1479 N N . ARG A 1 199 ? 9.664 27.922 3.656 1 92.38 199 ARG A N 1
ATOM 1480 C CA . ARG A 1 199 ? 9.227 28.703 4.801 1 92.38 199 ARG A CA 1
ATOM 1481 C C . ARG A 1 199 ? 8.297 29.828 4.363 1 92.38 199 ARG A C 1
ATOM 1483 O O . ARG A 1 199 ? 7.355 30.188 5.078 1 92.38 199 ARG A O 1
ATOM 1490 N N . GLU A 1 200 ? 8.578 30.328 3.262 1 91.62 200 GLU A N 1
ATOM 1491 C CA . GLU A 1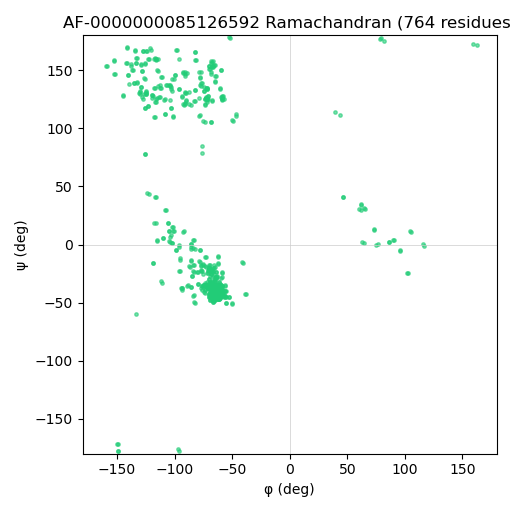 200 ? 7.703 31.359 2.713 1 91.62 200 GLU A CA 1
ATOM 1492 C C . GLU A 1 200 ? 6.312 30.812 2.416 1 91.62 200 GLU A C 1
ATOM 1494 O O . GLU A 1 200 ? 5.305 31.438 2.729 1 91.62 200 GLU A O 1
ATOM 1499 N N . ILE A 1 201 ? 6.309 29.703 1.866 1 91.25 201 ILE A N 1
ATOM 1500 C CA . ILE A 1 201 ? 5.055 29.062 1.477 1 91.25 201 ILE A CA 1
ATOM 1501 C C . ILE A 1 201 ? 4.285 28.625 2.723 1 91.25 201 ILE A C 1
ATOM 1503 O O . ILE A 1 201 ? 3.057 28.719 2.762 1 91.25 201 ILE A O 1
ATOM 1507 N N . ALA A 1 202 ? 4.973 28.172 3.674 1 86.44 202 ALA A N 1
ATOM 1508 C CA . ALA A 1 202 ? 4.348 27.734 4.918 1 86.44 202 ALA A CA 1
ATOM 1509 C C . ALA A 1 202 ? 3.732 28.922 5.668 1 86.44 202 ALA A C 1
ATOM 1511 O O . ALA A 1 202 ? 2.803 28.734 6.461 1 86.44 202 ALA A O 1
ATOM 1512 N N . GLY A 1 203 ? 4.137 30.047 5.449 1 77.94 203 GLY A N 1
ATOM 1513 C CA . GLY A 1 203 ? 3.635 31.25 6.102 1 77.94 203 GLY A CA 1
ATOM 1514 C C . GLY A 1 203 ? 4.148 31.422 7.52 1 77.94 203 GLY A C 1
ATOM 1515 O O . GLY A 1 203 ? 3.564 32.156 8.312 1 77.94 203 GLY A O 1
ATOM 1516 N N . ASP A 1 204 ? 4.941 30.578 8.039 1 68.38 204 ASP A N 1
ATOM 1517 C CA . ASP A 1 204 ? 5.438 30.688 9.414 1 68.38 204 ASP A CA 1
ATOM 1518 C C . ASP A 1 204 ? 6.961 30.641 9.445 1 68.38 204 ASP A C 1
ATOM 1520 O O . ASP A 1 204 ? 7.543 29.641 9.859 1 68.38 204 ASP A O 1
ATOM 1524 N N . PRO A 1 205 ? 7.578 31.719 9.109 1 59.06 205 PRO A N 1
ATOM 1525 C CA . PRO A 1 205 ? 9.039 31.734 9.023 1 59.06 205 PRO A CA 1
ATOM 1526 C C . PRO A 1 205 ? 9.719 31.438 10.359 1 59.06 205 PRO A C 1
ATOM 1528 O O . PRO A 1 205 ? 10.867 31.016 10.391 1 59.06 205 PRO A O 1
ATOM 1531 N N . GLY A 1 206 ? 8.961 31.562 11.406 1 59.53 206 GLY A N 1
ATOM 1532 C CA . GLY A 1 206 ? 9.617 31.406 12.695 1 59.53 206 GLY A CA 1
ATOM 1533 C C . GLY A 1 206 ? 9.375 30.047 13.32 1 59.53 206 GLY A C 1
ATOM 1534 O O . GLY A 1 206 ? 9.781 29.797 14.461 1 59.53 206 GLY A O 1
ATOM 1535 N N . GLN A 1 207 ? 8.922 29.203 12.508 1 69.62 207 GLN A N 1
ATOM 1536 C CA . GLN A 1 207 ? 8.57 27.938 13.117 1 69.62 207 GLN A CA 1
ATOM 1537 C C . GLN A 1 207 ? 9.742 26.953 13.055 1 69.62 207 GLN A C 1
ATOM 1539 O O . GLN A 1 207 ? 10.664 27.125 12.258 1 69.62 207 GLN A O 1
ATOM 1544 N N . GLY A 1 208 ? 9.883 26.125 13.992 1 83.81 208 GLY A N 1
ATOM 1545 C CA . GLY A 1 208 ? 10.891 25.078 14.086 1 83.81 208 GLY A CA 1
ATOM 1546 C C . GLY A 1 208 ? 10.953 24.203 12.844 1 83.81 208 GLY A C 1
ATOM 1547 O O . GLY A 1 208 ? 10.594 24.641 11.75 1 83.81 208 GLY A O 1
ATOM 1548 N N . SER A 1 209 ? 11.812 23.312 12.828 1 91.5 209 SER A N 1
ATOM 1549 C CA . SER A 1 209 ? 12 22.375 11.734 1 91.5 209 SER A CA 1
ATOM 1550 C C . SER A 1 209 ? 11.336 21.031 12.039 1 91.5 209 SER A C 1
ATOM 1552 O O . SER A 1 209 ? 11.148 20.672 13.211 1 91.5 209 SER A O 1
ATOM 1554 N N . THR A 1 210 ? 10.844 20.422 11 1 92.69 210 THR A N 1
ATOM 1555 C CA . THR A 1 210 ? 10.258 19.109 11.188 1 92.69 210 THR A CA 1
ATOM 1556 C C . THR A 1 210 ? 11.305 18.109 11.672 1 92.69 210 THR A C 1
ATOM 1558 O O . THR A 1 210 ? 11.031 17.297 12.555 1 92.69 210 THR A O 1
ATOM 1561 N N . TYR A 1 211 ? 12.414 18.188 11.031 1 96.06 211 TYR A N 1
ATOM 1562 C CA . TYR A 1 211 ? 13.562 17.375 11.422 1 96.06 211 TYR A CA 1
ATOM 1563 C C . TYR A 1 211 ? 14.844 18.203 11.375 1 96.06 211 TYR A C 1
ATOM 1565 O O . TYR A 1 211 ? 14.891 19.25 10.734 1 96.06 211 TYR A O 1
ATOM 1573 N N . PHE A 1 212 ? 15.781 17.766 12.156 1 97.06 212 PHE A N 1
ATOM 1574 C CA . PHE A 1 212 ? 17.188 18.125 11.945 1 97.06 212 PHE A CA 1
ATOM 1575 C C . PHE A 1 212 ? 18 16.906 11.57 1 97.06 212 PHE A C 1
ATOM 1577 O O . PHE A 1 212 ? 17.766 15.812 12.086 1 97.06 212 PHE A O 1
ATOM 1584 N N . VAL A 1 213 ? 18.844 17.094 10.602 1 98.06 213 VAL A N 1
ATOM 1585 C CA . VAL A 1 213 ? 19.75 16.016 10.25 1 98.06 213 VAL A CA 1
ATOM 1586 C C . VAL A 1 213 ? 21.188 16.422 10.555 1 98.06 213 VAL A C 1
ATOM 1588 O O . VAL A 1 213 ? 21.516 17.609 10.516 1 98.06 213 VAL A O 1
ATOM 1591 N N . ALA A 1 214 ? 22.031 15.469 10.891 1 98.06 214 ALA A N 1
ATOM 1592 C CA . ALA A 1 214 ? 23.406 15.797 11.289 1 98.06 214 ALA A CA 1
ATOM 1593 C C . ALA A 1 214 ? 24.391 14.789 10.719 1 98.06 214 ALA A C 1
ATOM 1595 O O . ALA A 1 214 ? 24.047 13.625 10.5 1 98.06 214 ALA A O 1
ATOM 1596 N N . ARG A 1 215 ? 25.484 15.305 10.422 1 97.69 215 ARG A N 1
ATOM 1597 C CA . ARG A 1 215 ? 26.641 14.5 10.062 1 97.69 215 ARG A CA 1
ATOM 1598 C C . ARG A 1 215 ? 27.641 14.398 11.219 1 97.69 215 ARG A C 1
ATOM 1600 O O . ARG A 1 215 ? 27.938 15.406 11.867 1 97.69 215 ARG A O 1
ATOM 1607 N N . VAL A 1 216 ? 28.078 13.203 11.492 1 97.31 216 VAL A N 1
ATOM 1608 C CA . VAL A 1 216 ? 29.047 12.984 12.562 1 97.31 216 VAL A CA 1
ATOM 1609 C C . VAL A 1 216 ? 30.469 13.094 12.016 1 97.31 216 VAL A C 1
ATOM 1611 O O . VAL A 1 216 ? 30.703 12.781 10.852 1 97.31 216 VAL A O 1
ATOM 1614 N N . ARG A 1 217 ? 31.391 13.57 12.836 1 96.12 217 ARG A N 1
ATOM 1615 C CA . ARG A 1 217 ? 32.781 13.68 12.43 1 96.12 217 ARG A CA 1
ATOM 1616 C C . ARG A 1 217 ? 33.344 12.312 12.055 1 96.12 217 ARG A C 1
ATOM 1618 O O . ARG A 1 217 ? 32.969 11.289 12.617 1 96.12 217 ARG A O 1
ATOM 1625 N N . PRO A 1 218 ? 34.312 12.453 11.117 1 93.81 218 PRO A N 1
ATOM 1626 C CA . PRO A 1 218 ? 34.938 11.18 10.742 1 93.81 218 PRO A CA 1
ATOM 1627 C C . PRO A 1 218 ? 35.562 10.461 11.93 1 93.81 218 PRO A C 1
ATOM 1629 O O . PRO A 1 218 ? 36.312 11.078 12.695 1 93.81 218 PRO A O 1
ATOM 1632 N N . GLY A 1 219 ? 35.25 9.25 12.148 1 92 219 GLY A N 1
ATOM 1633 C CA . GLY A 1 219 ? 35.812 8.469 13.234 1 92 219 GLY A CA 1
ATOM 1634 C C . GLY A 1 219 ? 34.875 8.328 14.422 1 92 219 GLY A C 1
ATOM 1635 O O . GLY A 1 219 ? 35.062 7.426 15.242 1 92 219 GLY A O 1
ATOM 1636 N N . ALA A 1 220 ? 34 9.25 14.539 1 93.56 220 ALA A N 1
ATOM 1637 C CA . ALA A 1 220 ? 33.062 9.188 15.656 1 93.56 220 ALA A CA 1
ATOM 1638 C C . ALA A 1 220 ? 31.938 8.195 15.375 1 93.56 220 ALA A C 1
ATOM 1640 O O . ALA A 1 220 ? 31.547 7.984 14.219 1 93.56 220 ALA A O 1
ATOM 1641 N N . SER A 1 221 ? 31.516 7.648 16.453 1 94.81 221 SER A N 1
ATOM 1642 C CA . SER A 1 221 ? 30.422 6.688 16.359 1 94.81 221 SER A CA 1
ATOM 1643 C C . SER A 1 221 ? 29.062 7.387 16.391 1 94.81 221 SER A C 1
ATOM 1645 O O . SER A 1 221 ? 28.734 8.039 17.375 1 94.81 221 SER A O 1
ATOM 1647 N N . ALA A 1 222 ? 28.297 7.195 15.336 1 96.38 222 ALA A N 1
ATOM 1648 C CA . ALA A 1 222 ? 26.969 7.781 15.289 1 96.38 222 ALA A CA 1
ATOM 1649 C C . ALA A 1 222 ? 26.109 7.285 16.453 1 96.38 222 ALA A C 1
ATOM 1651 O O . ALA A 1 222 ? 25.281 8.031 16.984 1 96.38 222 ALA A O 1
ATOM 1652 N N . LYS A 1 223 ? 26.297 6.051 16.812 1 96.44 223 LYS A N 1
ATOM 1653 C CA . LYS A 1 223 ? 25.547 5.461 17.922 1 96.44 223 LYS A CA 1
ATOM 1654 C C . LYS A 1 223 ? 25.891 6.137 19.234 1 96.44 223 LYS A C 1
ATOM 1656 O O . LYS A 1 223 ? 25.016 6.363 20.078 1 96.44 223 LYS A O 1
ATOM 1661 N N . ALA A 1 224 ? 27.109 6.465 19.422 1 95.75 224 ALA A N 1
ATOM 1662 C CA . ALA A 1 224 ? 27.547 7.125 20.641 1 95.75 224 ALA A CA 1
ATOM 1663 C C . ALA A 1 224 ? 26.969 8.539 20.734 1 95.75 224 ALA A C 1
ATOM 1665 O O . ALA A 1 224 ? 26.547 8.977 21.812 1 95.75 224 ALA A O 1
ATOM 1666 N N . VAL A 1 225 ? 27.031 9.195 19.641 1 96.31 225 VAL A N 1
ATOM 1667 C CA . VAL A 1 225 ? 26.5 10.555 19.609 1 96.31 225 VAL A CA 1
ATOM 1668 C C . VAL A 1 225 ? 25 10.539 19.875 1 96.31 225 VAL A C 1
ATOM 1670 O O . VAL A 1 225 ? 24.484 11.375 20.625 1 96.31 225 VAL A O 1
ATOM 1673 N N . LYS A 1 226 ? 24.312 9.602 19.219 1 95.81 226 LYS A N 1
ATOM 1674 C CA . LYS A 1 226 ? 22.875 9.422 19.453 1 95.81 226 LYS A CA 1
ATOM 1675 C C . LYS A 1 226 ? 22.578 9.25 20.938 1 95.81 226 LYS A C 1
ATOM 1677 O O . LYS A 1 226 ? 21.641 9.867 21.453 1 95.81 226 LYS A O 1
ATOM 1682 N N . GLN A 1 227 ? 23.344 8.445 21.609 1 94.25 227 GLN A N 1
ATOM 1683 C CA . GLN A 1 227 ? 23.125 8.172 23.031 1 94.25 227 GLN A CA 1
ATOM 1684 C C . GLN A 1 227 ? 23.344 9.422 23.875 1 94.25 227 GLN A C 1
ATOM 1686 O O . GLN A 1 227 ? 22.594 9.672 24.828 1 94.25 227 GLN A O 1
ATOM 1691 N N . ARG A 1 228 ? 24.312 10.18 23.516 1 93.5 228 ARG A N 1
ATOM 1692 C CA . ARG A 1 228 ? 24.578 11.414 24.25 1 93.5 228 ARG A CA 1
ATOM 1693 C C . ARG A 1 228 ? 23.469 12.422 24.031 1 93.5 228 ARG A C 1
ATOM 1695 O O . ARG A 1 228 ? 23.062 13.117 24.969 1 93.5 228 ARG A O 1
ATOM 1702 N N . LEU A 1 229 ? 23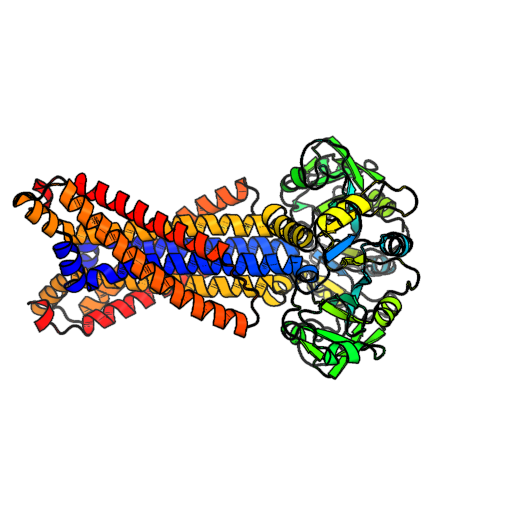.016 12.469 22.844 1 93.44 229 LEU A N 1
ATOM 1703 C CA . LEU A 1 229 ? 21.984 13.445 22.5 1 93.44 229 LEU A CA 1
ATOM 1704 C C . LEU A 1 229 ? 20.656 13.086 23.141 1 93.44 229 LEU A C 1
ATOM 1706 O O . LEU A 1 229 ? 19.844 13.969 23.438 1 93.44 229 LEU A O 1
ATOM 1710 N N . ASN A 1 230 ? 20.391 11.844 23.281 1 92.44 230 ASN A N 1
ATOM 1711 C CA . ASN A 1 230 ? 19.109 11.406 23.812 1 92.44 230 ASN A CA 1
ATOM 1712 C C . ASN A 1 230 ? 19.109 11.422 25.344 1 92.44 230 ASN A C 1
ATOM 1714 O O . ASN A 1 230 ? 18.109 11.055 25.969 1 92.44 230 ASN A O 1
ATOM 1718 N N . GLN A 1 231 ? 20.125 11.859 25.875 1 85.62 231 GLN A N 1
ATOM 1719 C CA . GLN A 1 231 ? 20.141 12.062 27.312 1 85.62 231 GLN A CA 1
ATOM 1720 C C . GLN A 1 231 ? 19.266 13.258 27.703 1 85.62 231 GLN A C 1
ATOM 1722 O O . GLN A 1 231 ? 19.266 14.281 27.016 1 85.62 231 GLN A O 1
ATOM 1727 N N . PRO A 1 232 ? 18.344 12.93 28.625 1 74.25 232 PRO A N 1
ATOM 1728 C CA . PRO A 1 232 ? 17.375 13.953 29 1 74.25 232 PRO A CA 1
ATOM 1729 C C . PRO A 1 232 ? 18.031 15.289 29.359 1 74.25 232 PRO A C 1
ATOM 1731 O O . PRO A 1 232 ? 19 15.312 30.125 1 74.25 232 PRO A O 1
ATOM 1734 N N . THR A 1 233 ? 17.906 16.25 28.516 1 69.44 233 THR A N 1
ATOM 1735 C CA . THR A 1 233 ? 18.281 17.625 28.859 1 69.44 233 THR A CA 1
ATOM 1736 C C . THR A 1 233 ? 17.062 18.547 28.797 1 69.44 233 THR A C 1
ATOM 1738 O O . THR A 1 233 ? 16.406 18.656 27.75 1 69.44 233 THR A O 1
ATOM 1741 N N . PRO A 1 234 ? 16.531 19.047 29.859 1 66.38 234 PRO A N 1
ATOM 1742 C CA . PRO A 1 234 ? 15.266 19.781 29.922 1 66.38 234 PRO A CA 1
ATOM 1743 C C . PRO A 1 234 ? 15.297 21.078 29.109 1 66.38 234 PRO A C 1
ATOM 1745 O O . PRO A 1 234 ? 14.242 21.594 28.734 1 66.38 234 PRO A O 1
ATOM 1748 N N . SER A 1 235 ? 16.344 21.547 28.609 1 72.62 235 SER A N 1
ATOM 1749 C CA . SER A 1 235 ? 16.422 22.953 28.203 1 72.62 235 SER A CA 1
ATOM 1750 C C . SER A 1 235 ? 16.109 23.109 26.734 1 72.62 235 SER A C 1
ATOM 1752 O O . SER A 1 235 ? 15.773 24.219 26.281 1 72.62 235 SER A O 1
ATOM 1754 N N . PHE A 1 236 ? 16.062 22.016 26.031 1 78.19 236 PHE A N 1
ATOM 1755 C CA . PHE A 1 236 ? 16.016 22.266 24.594 1 78.19 236 PHE A CA 1
ATOM 1756 C C . PHE A 1 236 ? 14.719 21.719 24 1 78.19 236 PHE A C 1
ATOM 1758 O O . PHE A 1 236 ? 14.617 21.562 22.781 1 78.19 236 PHE A O 1
ATOM 1765 N N . GLY A 1 237 ? 13.727 21.469 24.75 1 78.88 237 GLY A N 1
ATOM 1766 C CA . GLY A 1 237 ? 12.469 20.953 24.234 1 78.88 237 GLY A CA 1
ATOM 1767 C C . GLY A 1 237 ? 12.508 19.453 23.953 1 78.88 237 GLY A C 1
ATOM 1768 O O . GLY A 1 237 ? 13.57 18.844 24.031 1 78.88 237 GLY A O 1
ATOM 1769 N N . PRO A 1 238 ? 11.438 18.891 23.547 1 82.56 238 PRO A N 1
ATOM 1770 C CA . PRO A 1 238 ? 11.383 17.438 23.312 1 82.56 238 PRO A CA 1
ATOM 1771 C C . PRO A 1 238 ? 11.922 17.047 21.938 1 82.56 238 PRO A C 1
ATOM 1773 O O . PRO A 1 238 ? 11.508 17.625 20.922 1 82.56 238 PRO A O 1
ATOM 1776 N N . TYR A 1 239 ? 12.883 16.188 21.953 1 89.56 239 TYR A N 1
ATOM 1777 C CA . TYR A 1 239 ? 13.414 15.648 20.703 1 89.56 239 TYR A CA 1
ATOM 1778 C C . TYR A 1 239 ? 14 14.258 20.922 1 89.56 239 TYR A C 1
ATOM 1780 O O . TYR A 1 239 ? 14.234 13.844 22.062 1 89.56 239 TYR A O 1
ATOM 1788 N N . GLU A 1 240 ? 14.109 13.516 19.906 1 91.69 240 GLU A N 1
ATOM 1789 C CA . GLU A 1 240 ? 14.758 12.211 19.875 1 91.69 240 GLU A CA 1
ATOM 1790 C C . GLU A 1 240 ? 15.664 12.07 18.656 1 91.69 240 GLU A C 1
ATOM 1792 O O . GLU A 1 240 ? 15.32 12.523 17.562 1 91.69 240 GLU A O 1
ATOM 1797 N N . ALA A 1 241 ? 16.781 11.477 18.953 1 95.62 241 ALA A N 1
ATOM 1798 C CA . ALA A 1 241 ? 17.734 11.266 17.875 1 95.62 241 ALA A CA 1
ATOM 1799 C C . ALA A 1 241 ? 17.797 9.797 17.469 1 95.62 241 ALA A C 1
ATOM 1801 O O . ALA A 1 241 ? 17.719 8.906 18.328 1 95.62 241 ALA A O 1
ATOM 1802 N N . TRP A 1 242 ? 17.844 9.578 16.172 1 96.44 242 TRP A N 1
ATOM 1803 C CA . TRP A 1 242 ? 18 8.242 15.609 1 96.44 242 TRP A CA 1
ATOM 1804 C C . TRP A 1 242 ? 19.156 8.219 14.602 1 96.44 242 TRP A C 1
ATOM 1806 O O . TRP A 1 242 ? 19.453 9.227 13.969 1 96.44 242 TRP A O 1
ATOM 1816 N N . THR A 1 243 ? 19.781 7.078 14.516 1 97.62 243 THR A N 1
ATOM 1817 C CA . THR A 1 243 ? 20.641 6.906 13.352 1 97.62 243 THR A CA 1
ATOM 1818 C C . THR A 1 243 ? 19.812 6.773 12.078 1 97.62 243 THR A C 1
ATOM 1820 O O . THR A 1 243 ? 18.656 6.348 12.125 1 97.62 243 THR A O 1
ATOM 1823 N N . ALA A 1 244 ? 20.422 7.145 10.961 1 97 244 ALA A N 1
ATOM 1824 C CA . ALA A 1 244 ? 19.703 7.078 9.688 1 97 244 ALA A CA 1
ATOM 1825 C C . ALA A 1 244 ? 19.188 5.664 9.422 1 97 244 ALA A C 1
ATOM 1827 O O . ALA A 1 244 ? 18.047 5.477 9.031 1 97 244 ALA A O 1
ATOM 1828 N N . ARG A 1 245 ? 20.031 4.672 9.648 1 94.75 245 ARG A N 1
ATOM 1829 C CA . ARG A 1 245 ? 19.672 3.281 9.383 1 94.75 245 ARG A CA 1
ATOM 1830 C C . ARG A 1 245 ? 18.531 2.832 10.297 1 94.75 245 ARG A C 1
ATOM 1832 O O . ARG A 1 245 ? 17.594 2.168 9.852 1 94.75 245 ARG A O 1
ATOM 1839 N N . GLU A 1 246 ? 18.609 3.197 11.5 1 94.88 246 GLU A N 1
ATOM 1840 C CA . GLU A 1 246 ? 17.578 2.834 12.469 1 94.88 246 GLU A CA 1
ATOM 1841 C C . GLU A 1 246 ? 16.25 3.49 12.125 1 94.88 246 GLU A C 1
ATOM 1843 O O . GLU A 1 246 ? 15.195 2.855 12.227 1 94.88 246 GLU A O 1
ATOM 1848 N N . PHE A 1 247 ? 16.328 4.723 11.805 1 95.44 247 PHE A N 1
ATOM 1849 C CA . PHE A 1 247 ? 15.117 5.473 11.516 1 95.44 247 PHE A CA 1
ATOM 1850 C C . PHE A 1 247 ? 14.469 4.965 10.234 1 95.44 247 PHE A C 1
ATOM 1852 O O . PHE A 1 247 ? 13.242 4.898 10.133 1 95.44 247 PHE A O 1
ATOM 1859 N N . ALA A 1 248 ? 15.266 4.66 9.242 1 94.31 248 ALA A N 1
ATOM 1860 C CA . ALA A 1 248 ? 14.75 4.07 8.008 1 94.31 248 ALA A CA 1
ATOM 1861 C C . ALA A 1 248 ? 14.062 2.74 8.281 1 94.31 248 ALA A C 1
ATOM 1863 O O . ALA A 1 248 ? 12.953 2.494 7.789 1 94.31 248 ALA A O 1
ATOM 1864 N N . ARG A 1 249 ? 14.703 1.896 9.078 1 92.06 249 ARG A N 1
ATOM 1865 C CA . ARG A 1 249 ? 14.133 0.593 9.406 1 92.06 249 ARG A CA 1
ATOM 1866 C C . ARG A 1 249 ? 12.844 0.744 10.203 1 92.06 249 ARG A C 1
ATOM 1868 O O . ARG A 1 249 ? 11.891 -0.017 10.008 1 92.06 249 ARG A O 1
ATOM 1875 N N . ARG A 1 250 ? 12.867 1.691 11.055 1 90.69 250 ARG A N 1
ATOM 1876 C CA . ARG A 1 250 ? 11.68 1.961 11.852 1 90.69 250 ARG A CA 1
ATOM 1877 C C . ARG A 1 250 ? 10.508 2.361 10.961 1 90.69 250 ARG A C 1
ATOM 1879 O O . ARG A 1 250 ? 9.383 1.885 11.156 1 90.69 250 ARG A O 1
ATOM 1886 N N . SER A 1 251 ? 10.773 3.229 10.07 1 90.94 251 SER A N 1
ATOM 1887 C CA . SER A 1 251 ? 9.734 3.68 9.148 1 90.94 251 SER A CA 1
ATOM 1888 C C . SER A 1 251 ? 9.195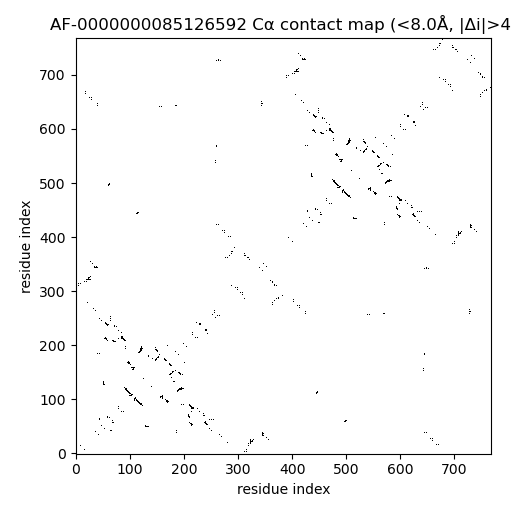 2.521 8.312 1 90.94 251 SER A C 1
ATOM 1890 O O . SER A 1 251 ? 7.984 2.379 8.148 1 90.94 251 SER A O 1
ATOM 1892 N N . GLN A 1 252 ? 10.07 1.694 7.836 1 89.06 252 GLN A N 1
ATOM 1893 C CA . GLN A 1 252 ? 9.672 0.56 7.012 1 89.06 252 GLN A CA 1
ATOM 1894 C C . GLN A 1 252 ? 8.883 -0.461 7.828 1 89.06 252 GLN A C 1
ATOM 1896 O O . GLN A 1 252 ? 7.875 -0.998 7.359 1 89.06 252 GLN A O 1
ATOM 1901 N N . ARG A 1 253 ? 9.344 -0.731 9.008 1 87.25 253 ARG A N 1
ATOM 1902 C CA . ARG A 1 253 ? 8.688 -1.711 9.867 1 87.25 253 ARG A CA 1
ATOM 1903 C C . ARG A 1 253 ? 7.281 -1.251 10.25 1 87.25 253 ARG A C 1
ATOM 1905 O O . ARG A 1 253 ? 6.363 -2.066 10.359 1 87.25 253 ARG A O 1
ATOM 1912 N N . TYR A 1 254 ? 7.148 0.015 10.547 1 85.19 254 TYR A N 1
ATOM 1913 C CA . TYR A 1 254 ? 5.828 0.541 10.875 1 85.19 254 TYR A CA 1
ATOM 1914 C C . TYR A 1 254 ? 4.836 0.251 9.758 1 85.19 254 TYR A C 1
ATOM 1916 O O . TYR A 1 254 ? 3.74 -0.26 10 1 85.19 254 TYR A O 1
ATOM 1924 N N . TRP A 1 255 ? 5.195 0.578 8.578 1 85.06 255 TRP A N 1
ATOM 1925 C CA . TRP A 1 255 ? 4.285 0.45 7.445 1 85.06 255 TRP A CA 1
ATOM 1926 C C . TRP A 1 255 ? 4.035 -1.016 7.105 1 85.06 255 TRP A C 1
ATOM 1928 O O . TRP A 1 255 ? 2.951 -1.379 6.648 1 85.06 255 TRP A O 1
ATOM 1938 N N . MET A 1 256 ? 5.023 -1.851 7.375 1 84.06 256 MET A N 1
ATOM 1939 C CA . MET A 1 256 ? 4.898 -3.27 7.047 1 84.06 256 MET A CA 1
ATOM 1940 C C . MET A 1 256 ? 4.062 -3.996 8.094 1 84.06 256 MET A C 1
ATOM 1942 O O . MET A 1 256 ? 3.279 -4.887 7.758 1 84.06 256 MET A O 1
ATOM 1946 N N . PHE A 1 257 ? 4.141 -3.592 9.328 1 82.56 257 PHE A N 1
ATOM 1947 C CA . PHE A 1 257 ? 3.576 -4.441 10.375 1 82.56 257 PHE A CA 1
ATOM 1948 C C . PHE A 1 257 ? 2.459 -3.719 11.117 1 82.56 257 PHE A C 1
ATOM 1950 O O . PHE A 1 257 ? 1.665 -4.348 11.82 1 82.56 257 PHE A O 1
ATOM 1957 N N . ASP A 1 258 ? 2.379 -2.389 10.969 1 80.19 258 ASP A N 1
ATOM 1958 C CA . ASP A 1 258 ? 1.438 -1.671 11.82 1 80.19 258 ASP A CA 1
ATOM 1959 C C . ASP A 1 258 ? 0.322 -1.034 11 1 80.19 258 ASP A C 1
ATOM 1961 O O . ASP A 1 258 ? -0.491 -0.272 11.531 1 80.19 258 ASP A O 1
ATOM 1965 N N . THR A 1 259 ? 0.309 -1.261 9.75 1 81.81 259 THR A N 1
ATOM 1966 C CA . THR A 1 259 ? -0.723 -0.68 8.898 1 81.81 259 THR A CA 1
ATOM 1967 C C . THR A 1 259 ? -1.583 -1.772 8.273 1 81.81 259 THR A C 1
ATOM 1969 O O . THR A 1 259 ? -1.198 -2.943 8.258 1 81.81 259 THR A O 1
ATOM 1972 N N . GLY A 1 260 ? -2.719 -1.387 7.852 1 79.44 260 GLY A N 1
ATOM 1973 C CA . GLY A 1 260 ? -3.57 -2.32 7.133 1 79.44 260 GLY A CA 1
ATOM 1974 C C . GLY A 1 260 ? -2.963 -2.799 5.828 1 79.44 260 GLY A C 1
ATOM 1975 O O . GLY A 1 260 ? -3.082 -3.977 5.477 1 79.44 260 GLY A O 1
ATOM 1976 N N . ALA A 1 261 ? -2.361 -1.93 5.102 1 81.62 261 ALA A N 1
ATOM 1977 C CA . ALA A 1 261 ? -1.688 -2.295 3.855 1 81.62 261 ALA A CA 1
ATOM 1978 C C . ALA A 1 261 ? -0.602 -3.336 4.105 1 81.62 261 ALA A C 1
ATOM 1980 O O . ALA A 1 261 ? -0.444 -4.277 3.322 1 81.62 261 ALA A O 1
ATOM 1981 N N . GLY A 1 262 ? 0.155 -3.164 5.18 1 84.19 262 GLY A N 1
ATOM 1982 C CA . GLY A 1 262 ? 1.194 -4.121 5.516 1 84.19 262 GLY A CA 1
ATOM 1983 C C . GLY A 1 262 ? 0.65 -5.5 5.852 1 84.19 262 GLY A C 1
ATOM 1984 O O . GLY A 1 262 ? 1.202 -6.512 5.422 1 84.19 262 GLY A O 1
ATOM 1985 N N . ALA A 1 263 ? -0.416 -5.562 6.574 1 83.62 263 ALA A N 1
ATOM 1986 C CA . ALA A 1 263 ? -1.048 -6.836 6.91 1 83.62 263 ALA A CA 1
ATOM 1987 C C . ALA A 1 263 ? -1.494 -7.578 5.652 1 83.62 263 ALA A C 1
ATOM 1989 O O . ALA A 1 263 ? -1.339 -8.797 5.555 1 83.62 263 ALA A O 1
ATOM 1990 N N . GLY A 1 264 ? -2.033 -6.805 4.781 1 84.06 264 GLY A N 1
ATOM 1991 C CA . GLY A 1 264 ? -2.469 -7.406 3.529 1 84.06 264 GLY A CA 1
ATOM 1992 C C . GLY A 1 264 ? -1.326 -7.984 2.715 1 84.06 264 GLY A C 1
ATOM 1993 O O . GLY A 1 264 ? -1.423 -9.102 2.205 1 84.06 264 GLY A O 1
ATOM 1994 N N . VAL A 1 265 ? -0.306 -7.254 2.646 1 83.62 265 VAL A N 1
ATOM 1995 C CA . VAL A 1 265 ? 0.841 -7.668 1.845 1 83.62 265 VAL A CA 1
ATOM 1996 C C . VAL A 1 265 ? 1.48 -8.914 2.463 1 83.62 265 VAL A C 1
ATOM 1998 O O . VAL A 1 265 ? 1.866 -9.836 1.747 1 83.62 265 VAL A O 1
ATOM 2001 N N . LEU A 1 266 ? 1.584 -8.945 3.764 1 83.88 266 LEU A N 1
ATOM 2002 C CA . LEU A 1 266 ? 2.148 -10.102 4.449 1 83.88 266 LEU A CA 1
ATOM 2003 C C . LEU A 1 266 ? 1.263 -11.328 4.266 1 83.88 266 LEU A C 1
ATOM 2005 O O . LEU A 1 266 ? 1.765 -12.445 4.082 1 83.88 266 LEU A O 1
ATOM 2009 N N . PHE A 1 267 ? -0.005 -11.125 4.328 1 89.06 267 PHE A N 1
ATOM 2010 C CA . PHE A 1 267 ? -0.946 -12.211 4.078 1 89.06 267 PHE A CA 1
ATOM 2011 C C . PHE A 1 267 ? -0.777 -12.758 2.67 1 89.06 267 PHE A C 1
ATOM 2013 O O . PHE A 1 267 ? -0.793 -13.977 2.465 1 89.06 267 PHE A O 1
ATOM 2020 N N . MET A 1 268 ? -0.601 -11.914 1.732 1 86.75 268 MET A N 1
ATOM 2021 C CA . MET A 1 268 ? -0.397 -12.328 0.347 1 86.75 268 MET A CA 1
ATOM 2022 C C . MET A 1 268 ? 0.887 -13.133 0.205 1 86.75 268 MET A C 1
ATOM 2024 O O . MET A 1 268 ? 0.937 -14.094 -0.565 1 86.75 268 MET A O 1
ATOM 2028 N N . ALA A 1 269 ? 1.882 -12.719 0.876 1 84.88 269 ALA A N 1
ATOM 2029 C CA . ALA A 1 269 ? 3.148 -13.445 0.834 1 84.88 269 ALA A CA 1
ATOM 2030 C C . ALA A 1 269 ? 2.971 -14.883 1.311 1 84.88 269 ALA A C 1
ATOM 2032 O O . ALA A 1 269 ? 3.52 -15.812 0.715 1 84.88 269 ALA A O 1
ATOM 2033 N N . VAL A 1 270 ? 2.213 -15.102 2.305 1 87.5 270 VAL A N 1
ATOM 2034 C CA . VAL A 1 270 ? 1.942 -16.438 2.842 1 87.5 270 VAL A CA 1
ATOM 2035 C C . VAL A 1 270 ? 1.185 -17.266 1.809 1 87.5 270 VAL A C 1
ATOM 2037 O O . VAL A 1 270 ? 1.486 -18.438 1.608 1 87.5 270 VAL A O 1
ATOM 2040 N N . ILE A 1 271 ? 0.278 -16.594 1.176 1 87.94 271 ILE A N 1
ATOM 2041 C CA . ILE A 1 271 ? -0.523 -17.297 0.177 1 87.94 271 ILE A CA 1
ATOM 2042 C C . ILE A 1 271 ? 0.363 -17.703 -0.994 1 87.94 271 ILE A C 1
ATOM 2044 O O . ILE A 1 271 ? 0.255 -18.828 -1.493 1 87.94 271 ILE A O 1
ATOM 2048 N N . VAL A 1 272 ? 1.185 -16.797 -1.422 1 85.25 272 VAL A N 1
ATOM 2049 C CA . VAL A 1 272 ? 2.086 -17.094 -2.527 1 85.25 272 VAL A CA 1
ATOM 2050 C C . VAL A 1 272 ? 2.975 -18.281 -2.16 1 85.25 272 VAL A C 1
ATOM 2052 O O . VAL A 1 272 ? 3.191 -19.172 -2.98 1 85.25 272 VAL A O 1
ATOM 2055 N N . CYS A 1 273 ? 3.436 -18.344 -0.958 1 84.44 273 CYS A N 1
ATOM 2056 C CA . CYS A 1 273 ? 4.27 -19.453 -0.492 1 84.44 273 CYS A CA 1
ATOM 2057 C C . CYS A 1 273 ? 3.48 -20.75 -0.453 1 84.44 273 CYS A C 1
ATOM 2059 O O . CYS A 1 273 ? 3.975 -21.797 -0.882 1 84.44 273 CYS A O 1
ATOM 2061 N N . LEU A 1 274 ? 2.279 -20.672 0.021 1 85.31 274 LEU A N 1
ATOM 2062 C CA . LEU A 1 274 ? 1.424 -21.859 0.108 1 85.31 274 LEU A CA 1
ATOM 2063 C C . LEU A 1 274 ? 1.093 -22.391 -1.281 1 85.31 274 LEU A C 1
ATOM 2065 O O . LEU A 1 274 ? 1.242 -23.578 -1.542 1 85.31 274 LEU A O 1
ATOM 2069 N N . VAL A 1 275 ? 0.683 -21.5 -2.148 1 83.5 275 VAL A N 1
ATOM 2070 C CA . VAL A 1 275 ? 0.312 -21.891 -3.508 1 83.5 275 VAL A CA 1
ATOM 2071 C C . VAL A 1 275 ? 1.537 -22.422 -4.246 1 83.5 275 VAL A C 1
ATOM 2073 O O . VAL A 1 275 ? 1.466 -23.453 -4.918 1 83.5 275 VAL A O 1
ATOM 2076 N N . GLY A 1 276 ? 2.652 -21.672 -4.129 1 80.5 276 GLY A N 1
ATOM 2077 C CA . GLY A 1 276 ? 3.879 -22.156 -4.738 1 80.5 276 GLY A CA 1
ATOM 2078 C C . GLY A 1 276 ? 4.266 -23.547 -4.27 1 80.5 276 GLY A C 1
ATOM 2079 O O . GLY A 1 276 ? 4.664 -24.391 -5.074 1 80.5 276 GLY A O 1
ATOM 2080 N N . SER A 1 277 ? 4.094 -23.828 -3.025 1 81.69 277 SER A N 1
ATOM 2081 C CA . SER A 1 277 ? 4.422 -25.125 -2.449 1 81.69 277 SER A CA 1
ATOM 2082 C C . SER A 1 277 ? 3.518 -26.219 -3.002 1 81.69 277 SER A C 1
ATOM 2084 O O . SER A 1 277 ? 3.986 -27.297 -3.352 1 81.69 277 SER A O 1
ATOM 2086 N N . VAL A 1 278 ? 2.307 -25.953 -3.105 1 82.19 278 VAL A N 1
ATOM 2087 C CA . VAL A 1 278 ? 1.342 -26.938 -3.568 1 82.19 278 VAL A CA 1
ATOM 2088 C C . VAL A 1 278 ? 1.548 -27.203 -5.059 1 82.19 278 VAL A C 1
ATOM 2090 O O . VAL A 1 278 ? 1.537 -28.359 -5.496 1 82.19 278 VAL A O 1
ATOM 2093 N N . VAL A 1 279 ? 1.713 -26.125 -5.766 1 81 279 VAL A N 1
ATOM 2094 C CA . VAL A 1 279 ? 1.902 -26.266 -7.203 1 81 279 VAL A CA 1
ATOM 2095 C C . VAL A 1 279 ? 3.18 -27.062 -7.477 1 81 279 VAL A C 1
ATOM 2097 O O . VAL A 1 279 ? 3.201 -27.938 -8.344 1 81 279 VAL A O 1
ATOM 2100 N N . THR A 1 280 ? 4.211 -26.75 -6.758 1 79.38 280 THR A N 1
ATOM 2101 C CA . THR A 1 280 ? 5.473 -27.469 -6.93 1 79.38 280 THR A CA 1
ATOM 2102 C C . THR A 1 280 ? 5.328 -28.922 -6.508 1 79.38 280 THR A C 1
ATOM 2104 O O . THR A 1 280 ? 5.805 -29.828 -7.199 1 79.38 280 THR A O 1
ATOM 2107 N N . SER A 1 281 ? 4.652 -29.172 -5.438 1 79.69 281 SER A N 1
ATOM 2108 C CA . SER A 1 281 ? 4.453 -30.531 -4.941 1 79.69 281 SER A CA 1
ATOM 2109 C C . SER A 1 281 ? 3.648 -31.375 -5.93 1 79.69 281 SER A C 1
ATOM 2111 O O . SER A 1 281 ? 4.004 -32.531 -6.211 1 79.69 281 SER A O 1
ATOM 2113 N N . GLN A 1 282 ? 2.631 -30.734 -6.449 1 78.31 282 GLN A N 1
ATOM 2114 C CA . GLN A 1 282 ? 1.783 -31.453 -7.395 1 78.31 282 GLN A CA 1
ATOM 2115 C C . GLN A 1 282 ? 2.523 -31.734 -8.703 1 78.31 282 GLN A C 1
ATOM 2117 O O . GLN A 1 282 ? 2.344 -32.781 -9.312 1 78.31 282 GLN A O 1
ATOM 2122 N N . SER A 1 283 ? 3.338 -30.828 -9.125 1 78.06 283 SER A N 1
ATOM 2123 C CA . SER A 1 283 ? 4.094 -31 -10.359 1 78.06 283 SER A CA 1
ATOM 2124 C C . SER A 1 283 ? 5.133 -32.125 -10.219 1 78.06 283 SER A C 1
ATOM 2126 O O . SER A 1 283 ? 5.355 -32.875 -11.156 1 78.06 283 SER A O 1
ATOM 2128 N N . LEU A 1 284 ? 5.723 -32.219 -9.055 1 77.31 284 LEU A N 1
ATOM 2129 C CA . LEU A 1 284 ? 6.719 -33.25 -8.82 1 77.31 284 LEU A CA 1
ATOM 2130 C C . LEU A 1 284 ? 6.051 -34.625 -8.68 1 77.31 284 LEU A C 1
ATOM 2132 O O . LEU A 1 284 ? 6.609 -35.625 -9.109 1 77.31 284 LEU A O 1
ATOM 2136 N N . LYS A 1 285 ? 4.91 -34.625 -8.094 1 77.62 285 LYS A N 1
ATOM 2137 C CA . LYS A 1 285 ? 4.164 -35.875 -7.996 1 77.62 285 LYS A CA 1
ATOM 2138 C C . LYS A 1 285 ? 3.801 -36.406 -9.375 1 77.62 285 LYS A C 1
ATOM 2140 O O . LYS A 1 285 ? 3.805 -37.625 -9.594 1 77.62 285 LYS A O 1
ATOM 2145 N N . ALA A 1 286 ? 3.518 -35.469 -10.203 1 73.69 286 ALA A N 1
ATOM 2146 C CA . ALA A 1 286 ? 3.189 -35.875 -11.57 1 73.69 286 ALA A CA 1
ATOM 2147 C C . ALA A 1 286 ? 4.395 -36.5 -12.258 1 73.69 286 ALA A C 1
ATOM 2149 O O . ALA A 1 286 ? 4.246 -37.469 -13.016 1 73.69 286 ALA A O 1
ATOM 2150 N N . VAL A 1 287 ? 5.566 -36.031 -12 1 73.19 287 VAL A N 1
ATOM 2151 C CA . VAL A 1 287 ? 6.789 -36.562 -12.586 1 73.19 287 VAL A CA 1
ATOM 2152 C C . VAL A 1 287 ? 7.062 -37.969 -12.023 1 73.19 287 VAL A C 1
ATOM 2154 O O . VAL A 1 287 ? 7.43 -38.875 -12.758 1 73.19 287 VAL A O 1
ATOM 2157 N N . VAL A 1 288 ? 6.848 -38.062 -10.805 1 73.19 288 VAL A N 1
ATOM 2158 C CA . VAL A 1 288 ? 7.09 -39.344 -10.148 1 73.19 288 VAL A CA 1
ATOM 2159 C C . VAL A 1 288 ? 6.066 -40.375 -10.641 1 73.19 288 VAL A C 1
ATOM 2161 O O . VAL A 1 288 ? 6.414 -41.531 -10.891 1 73.19 288 VAL A O 1
ATOM 2164 N N . ALA A 1 289 ? 4.891 -39.938 -10.797 1 72.12 289 ALA A N 1
ATOM 2165 C CA . ALA A 1 289 ? 3.844 -40.844 -11.281 1 72.12 289 ALA A CA 1
ATOM 2166 C C . ALA A 1 289 ? 4.133 -41.312 -12.703 1 72.12 289 ALA A C 1
ATOM 2168 O O . ALA A 1 289 ? 3.885 -42.469 -13.047 1 72.12 289 ALA A O 1
ATOM 2169 N N . ALA A 1 290 ? 4.641 -40.375 -13.422 1 70.25 290 ALA A N 1
ATOM 2170 C CA . ALA A 1 290 ? 4.957 -40.719 -14.812 1 70.25 290 ALA A CA 1
ATOM 2171 C C . ALA A 1 290 ? 6.105 -41.719 -14.891 1 70.25 290 ALA A C 1
ATOM 2173 O O . ALA A 1 290 ? 6.207 -42.469 -15.852 1 70.25 290 ALA A O 1
ATOM 2174 N N . SER A 1 291 ? 6.914 -41.719 -13.828 1 71.88 291 SER A N 1
ATOM 2175 C CA . SER A 1 291 ? 8.062 -42.625 -13.82 1 71.88 291 SER A CA 1
ATOM 2176 C C . SER A 1 291 ? 7.809 -43.844 -12.945 1 71.88 291 SER A C 1
ATOM 2178 O O . SER A 1 291 ? 8.734 -44.594 -12.641 1 71.88 291 SER A O 1
ATOM 2180 N N . SER A 1 292 ? 6.629 -43.969 -12.516 1 74.06 292 SER A N 1
ATOM 2181 C CA . SER A 1 292 ? 6.309 -45.031 -11.555 1 74.06 292 SER A CA 1
ATOM 2182 C C . SER A 1 292 ? 6.605 -46.406 -12.133 1 74.06 292 SER A C 1
ATOM 2184 O O . SER A 1 292 ? 7.117 -47.281 -11.43 1 74.06 292 SER A O 1
ATOM 2186 N N . ARG A 1 293 ? 6.312 -46.531 -13.367 1 72.38 293 ARG A N 1
ATOM 2187 C CA . ARG A 1 293 ? 6.555 -47.844 -13.992 1 72.38 293 ARG A CA 1
ATOM 2188 C C . ARG A 1 293 ? 8.047 -48.125 -14.062 1 72.38 293 ARG A C 1
ATOM 2190 O O . ARG A 1 293 ? 8.469 -49.25 -13.797 1 72.38 293 ARG A O 1
ATOM 2197 N N . GLU A 1 294 ? 8.703 -47.156 -14.445 1 73.31 294 GLU A N 1
ATOM 2198 C CA . GLU A 1 294 ? 10.148 -47.312 -14.523 1 73.31 294 GLU A CA 1
ATOM 2199 C C . GLU A 1 294 ? 10.742 -47.625 -13.156 1 73.31 294 GLU A C 1
ATOM 2201 O O . GLU A 1 294 ? 11.633 -48.469 -13.039 1 73.31 294 GLU A O 1
ATOM 2206 N N . TYR A 1 295 ? 10.234 -47.094 -12.156 1 74.62 295 TYR A N 1
ATOM 2207 C CA . TYR A 1 295 ? 10.727 -47.312 -10.805 1 74.62 295 TYR A CA 1
ATOM 2208 C C . TYR A 1 295 ? 10.359 -48.688 -10.305 1 74.62 295 TYR A C 1
ATOM 2210 O O . TYR A 1 295 ? 11.148 -49.344 -9.609 1 74.62 295 TYR A O 1
ATOM 2218 N N . ALA A 1 296 ? 9.211 -49.156 -10.695 1 74.19 296 ALA A N 1
ATOM 2219 C CA . ALA A 1 296 ? 8.773 -50.5 -10.32 1 74.19 296 ALA A CA 1
ATOM 2220 C C . ALA A 1 296 ? 9.664 -51.562 -10.953 1 74.19 296 ALA A C 1
ATOM 2222 O O . ALA A 1 296 ? 10 -52.562 -10.312 1 74.19 296 ALA A O 1
ATOM 2223 N N . VAL A 1 297 ? 9.984 -51.219 -12.219 1 76.69 297 VAL A N 1
ATOM 2224 C CA . VAL A 1 297 ? 10.852 -52.156 -12.922 1 76.69 297 VAL A CA 1
ATOM 2225 C C . VAL A 1 297 ? 12.227 -52.188 -12.266 1 76.69 297 VAL A C 1
ATOM 2227 O O . VAL A 1 297 ? 12.805 -53.25 -12.062 1 76.69 297 VAL A O 1
ATOM 2230 N N . LEU A 1 298 ? 12.688 -51.094 -11.891 1 78.25 298 LEU A N 1
ATOM 2231 C CA . LEU A 1 298 ? 14 -51 -11.25 1 78.25 298 LEU A CA 1
ATOM 2232 C C . LEU A 1 298 ? 13.969 -51.656 -9.875 1 78.25 298 LEU A C 1
ATOM 2234 O O . LEU A 1 298 ? 14.938 -52.312 -9.469 1 78.25 298 LEU A O 1
ATOM 2238 N N . ASN A 1 299 ? 12.891 -51.562 -9.219 1 79.69 299 ASN A N 1
ATOM 2239 C CA . ASN A 1 299 ? 12.742 -52.188 -7.914 1 79.69 299 ASN A CA 1
ATOM 2240 C C . ASN A 1 299 ? 12.672 -53.719 -8.047 1 79.69 299 ASN A C 1
ATOM 2242 O O . ASN A 1 299 ? 13.195 -54.438 -7.199 1 79.69 299 ASN A O 1
ATOM 2246 N N . ALA A 1 300 ? 12.008 -54.125 -9.109 1 78 300 ALA A N 1
ATOM 2247 C CA . ALA A 1 300 ? 11.914 -55.562 -9.375 1 78 300 ALA A CA 1
ATOM 2248 C C . ALA A 1 300 ? 13.281 -56.156 -9.719 1 78 300 ALA A C 1
ATOM 2250 O O . ALA A 1 300 ? 13.555 -57.312 -9.43 1 78 300 ALA A O 1
ATOM 2251 N N . LEU A 1 301 ? 14.102 -55.25 -10.289 1 82.44 301 LEU A N 1
ATOM 2252 C CA . LEU A 1 301 ? 15.438 -55.688 -10.672 1 82.44 301 LEU A CA 1
ATOM 2253 C C . LEU A 1 301 ? 16.391 -55.625 -9.492 1 82.44 301 LEU A C 1
ATOM 2255 O O . LEU A 1 301 ? 17.562 -56.031 -9.609 1 82.44 301 LEU A O 1
ATOM 2259 N N . GLY A 1 302 ? 15.914 -55.125 -8.281 1 79.69 302 GLY A N 1
ATOM 2260 C CA . GLY A 1 302 ? 16.703 -55.25 -7.07 1 79.69 302 GLY A CA 1
ATOM 2261 C C . GLY A 1 302 ? 17.141 -53.906 -6.5 1 79.69 302 GLY A C 1
ATOM 2262 O O . GLY A 1 302 ? 17.875 -53.844 -5.52 1 79.69 302 GLY A O 1
ATOM 2263 N N . VAL A 1 303 ? 16.734 -52.875 -7.164 1 80.25 303 VAL A N 1
ATOM 2264 C CA . VAL A 1 303 ? 17.109 -51.562 -6.645 1 80.25 303 VAL A CA 1
ATOM 2265 C C . VAL A 1 303 ? 16.297 -51.25 -5.398 1 80.25 303 VAL A C 1
ATOM 2267 O O . VAL A 1 303 ? 15.062 -51.406 -5.402 1 80.25 303 VAL A O 1
ATOM 2270 N N . SER A 1 304 ? 16.969 -50.906 -4.273 1 81.94 304 SER A N 1
ATOM 2271 C CA . SER A 1 304 ? 16.328 -50.656 -2.992 1 81.94 304 SER A CA 1
ATOM 2272 C C . SER A 1 304 ? 15.477 -49.375 -3.047 1 81.94 304 SER A C 1
ATOM 2274 O O . SER A 1 304 ? 15.719 -48.5 -3.887 1 81.94 304 SER A O 1
ATOM 2276 N N . ARG A 1 305 ? 14.531 -49.344 -2.166 1 79.06 305 ARG A N 1
ATOM 2277 C CA . ARG A 1 305 ? 13.672 -48.188 -2.047 1 79.06 305 ARG A CA 1
ATOM 2278 C C . ARG A 1 305 ? 14.477 -46.938 -1.675 1 79.06 305 ARG A C 1
ATOM 2280 O O . ARG A 1 305 ? 14.156 -45.844 -2.115 1 79.06 305 ARG A O 1
ATOM 2287 N N . ALA A 1 306 ? 15.516 -47.125 -0.939 1 80.38 306 ALA A N 1
ATOM 2288 C CA . ALA A 1 306 ? 16.359 -46 -0.535 1 80.38 306 ALA A CA 1
ATOM 2289 C C . ALA A 1 306 ? 17.109 -45.438 -1.731 1 80.38 306 ALA A C 1
ATOM 2291 O O . ALA A 1 306 ? 17.312 -44.219 -1.816 1 80.38 306 ALA A O 1
ATOM 2292 N N . ALA A 1 307 ? 17.453 -46.344 -2.643 1 81.06 307 ALA A N 1
ATOM 2293 C CA . ALA A 1 307 ? 18.156 -45.906 -3.842 1 81.06 307 ALA A CA 1
ATOM 2294 C C . ALA A 1 307 ? 17.219 -45.125 -4.77 1 81.06 307 ALA A C 1
ATOM 2296 O O . ALA A 1 307 ? 17.625 -44.156 -5.379 1 81.06 307 ALA A O 1
ATOM 2297 N N . LEU A 1 308 ? 16.031 -45.625 -4.781 1 76.94 308 LEU A N 1
ATOM 2298 C CA . LEU A 1 308 ? 15.039 -44.906 -5.598 1 76.94 308 LEU A CA 1
ATOM 2299 C C . LEU A 1 308 ? 14.703 -43.562 -5 1 76.94 308 LEU A C 1
ATOM 2301 O O . LEU A 1 308 ? 14.523 -42.594 -5.73 1 76.94 308 LEU A O 1
ATOM 2305 N N . GLY A 1 309 ? 14.625 -43.562 -3.699 1 77.81 309 GLY A N 1
ATOM 2306 C CA . GLY A 1 309 ? 14.398 -42.281 -3.021 1 77.81 309 GLY A CA 1
ATOM 2307 C C . GLY A 1 309 ? 15.492 -41.281 -3.273 1 77.81 309 GLY A C 1
ATOM 2308 O O . GLY A 1 309 ? 15.219 -40.094 -3.455 1 77.81 309 GLY A O 1
ATOM 2309 N N . ARG A 1 310 ? 16.672 -41.688 -3.322 1 80.88 310 ARG A N 1
ATOM 2310 C CA . ARG A 1 310 ? 17.797 -40.812 -3.586 1 80.88 310 ARG A CA 1
ATOM 2311 C C . ARG A 1 310 ? 17.734 -40.25 -5 1 80.88 310 ARG A C 1
ATOM 2313 O O . ARG A 1 310 ? 18.125 -39.094 -5.238 1 80.88 310 ARG A O 1
ATOM 2320 N N . VAL A 1 311 ? 17.281 -41.062 -5.91 1 77.69 311 VAL A N 1
ATOM 2321 C CA . VAL A 1 311 ? 17.125 -40.594 -7.289 1 77.69 311 VAL A CA 1
ATOM 2322 C C . VAL A 1 311 ? 16.062 -39.5 -7.363 1 77.69 311 VAL A C 1
ATOM 2324 O O . VAL A 1 311 ? 16.25 -38.5 -8.062 1 77.69 311 VAL A O 1
ATOM 2327 N N . VAL A 1 312 ? 15 -39.781 -6.641 1 76.56 312 VAL A N 1
ATOM 2328 C CA . VAL A 1 312 ? 13.914 -38.781 -6.637 1 76.56 312 VAL A CA 1
ATOM 2329 C C . VAL A 1 312 ? 14.398 -37.5 -6.012 1 76.56 312 VAL A C 1
ATOM 2331 O O . VAL A 1 312 ? 14.078 -36.406 -6.5 1 76.56 312 VAL A O 1
ATOM 2334 N N . VAL A 1 313 ? 15.172 -37.562 -5.004 1 79.38 313 VAL A N 1
ATOM 2335 C CA . VAL A 1 313 ? 15.703 -36.375 -4.336 1 79.38 313 VAL A CA 1
ATOM 2336 C C . VAL A 1 313 ? 16.672 -35.625 -5.262 1 79.38 313 VAL A C 1
ATOM 2338 O O . VAL A 1 313 ? 16.688 -34.406 -5.312 1 79.38 313 VAL A O 1
ATOM 2341 N N . GLU A 1 314 ? 17.438 -36.344 -5.934 1 81.88 314 GLU A N 1
ATOM 2342 C CA . GLU A 1 314 ? 18.359 -35.75 -6.891 1 81.88 314 GLU A CA 1
ATOM 2343 C C . GLU A 1 314 ? 17.609 -35.031 -8.016 1 81.88 314 GLU A C 1
ATOM 2345 O O . GLU A 1 314 ? 18.016 -33.969 -8.461 1 81.88 314 GLU A O 1
ATOM 2350 N N . GLN A 1 315 ? 16.578 -35.688 -8.453 1 79.62 315 GLN A N 1
ATOM 2351 C CA . GLN A 1 315 ? 15.758 -35.062 -9.484 1 79.62 315 GLN A CA 1
ATOM 2352 C C . GLN A 1 315 ? 15.109 -33.781 -8.969 1 79.62 315 GLN A C 1
ATOM 2354 O O . GLN A 1 315 ? 15.039 -32.781 -9.695 1 79.62 315 GLN A O 1
ATOM 2359 N N . ALA A 1 316 ? 14.68 -33.938 -7.766 1 81.44 316 ALA A N 1
ATOM 2360 C CA . ALA A 1 316 ? 14.07 -32.781 -7.164 1 81.44 316 ALA A CA 1
ATOM 2361 C C . ALA A 1 316 ? 15.07 -31.625 -7.062 1 81.44 316 ALA A C 1
ATOM 2363 O O . ALA A 1 316 ? 14.719 -30.453 -7.266 1 81.44 316 ALA A O 1
ATOM 2364 N N . CYS A 1 317 ? 16.297 -31.922 -6.797 1 83.81 317 CYS A N 1
ATOM 2365 C CA . CYS A 1 317 ? 17.344 -30.906 -6.691 1 83.81 317 CYS A CA 1
ATOM 2366 C C . CYS A 1 317 ? 17.641 -30.297 -8.047 1 83.81 317 CYS A C 1
ATOM 2368 O O . CYS A 1 317 ? 17.875 -29.078 -8.148 1 83.81 317 CYS A O 1
ATOM 2370 N N . TRP A 1 318 ? 17.625 -31.109 -9.055 1 85.12 318 TRP A N 1
ATOM 2371 C CA . TRP A 1 318 ? 17.859 -30.578 -10.398 1 85.12 318 TRP A CA 1
ATOM 2372 C C . TRP A 1 318 ? 16.703 -29.703 -10.852 1 85.12 318 TRP A C 1
ATOM 2374 O O . TRP A 1 318 ? 16.906 -28.641 -11.438 1 85.12 318 TRP A O 1
ATOM 2384 N N . ILE A 1 319 ? 15.523 -30.203 -10.602 1 84.25 319 ILE A N 1
ATOM 2385 C CA . ILE A 1 319 ? 14.344 -29.422 -10.953 1 84.25 319 ILE A CA 1
ATOM 2386 C C . ILE A 1 319 ? 14.352 -28.094 -10.18 1 84.25 319 ILE A C 1
ATOM 2388 O O . ILE A 1 319 ? 14.094 -27.031 -10.75 1 84.25 319 ILE A O 1
ATOM 2392 N N . GLY A 1 320 ? 14.648 -28.188 -8.891 1 84.94 320 GLY A N 1
ATOM 2393 C CA . GLY A 1 320 ? 14.758 -26.984 -8.07 1 84.94 320 GLY A CA 1
ATOM 2394 C C . GLY A 1 320 ? 15.852 -26.031 -8.531 1 84.94 320 GLY A C 1
ATOM 2395 O O . GLY A 1 320 ? 15.641 -24.828 -8.586 1 84.94 320 GLY A O 1
ATOM 2396 N N . GLY A 1 321 ? 16.984 -26.609 -8.836 1 88.5 321 GLY A N 1
ATOM 2397 C CA . GLY A 1 321 ? 18.094 -25.797 -9.312 1 88.5 321 GLY A CA 1
ATOM 2398 C C . GLY A 1 321 ? 17.797 -25.094 -10.617 1 88.5 321 GLY A C 1
ATOM 2399 O O . GLY A 1 321 ? 18.047 -23.891 -10.742 1 88.5 321 GLY A O 1
ATOM 2400 N N . LEU A 1 322 ? 17.25 -25.828 -11.594 1 90.5 322 LEU A N 1
ATOM 2401 C CA . LEU A 1 322 ? 16.891 -25.234 -12.875 1 90.5 322 LEU A CA 1
ATOM 2402 C C . LEU A 1 322 ? 15.758 -24.219 -12.695 1 90.5 322 LEU A C 1
ATOM 2404 O O . LEU A 1 322 ? 15.727 -23.188 -13.375 1 90.5 322 LEU A O 1
ATOM 2408 N N . GLY A 1 323 ? 14.859 -24.594 -11.836 1 89.06 323 GLY A N 1
ATOM 2409 C CA . GLY A 1 323 ? 13.805 -23.641 -11.516 1 89.06 323 GLY A CA 1
ATOM 2410 C C . GLY A 1 323 ? 14.32 -22.359 -10.914 1 89.06 323 GLY A C 1
ATOM 2411 O O . GLY A 1 323 ? 13.828 -21.266 -11.25 1 89.06 323 GLY A O 1
ATOM 2412 N N . PHE A 1 324 ? 15.289 -22.5 -10.109 1 89.56 324 PHE A N 1
ATOM 2413 C CA . PHE A 1 324 ? 15.883 -21.328 -9.484 1 89.56 324 PHE A CA 1
ATOM 2414 C C . PHE A 1 324 ? 16.547 -20.422 -10.523 1 89.56 324 PHE A C 1
ATOM 2416 O O . PHE A 1 324 ? 16.422 -19.203 -10.461 1 89.56 324 PHE A O 1
ATOM 2423 N N . VAL A 1 325 ? 17.234 -21.047 -11.398 1 92.81 325 VAL A N 1
ATOM 2424 C CA . VAL A 1 325 ? 17.906 -20.281 -12.453 1 92.81 325 VAL A CA 1
ATOM 2425 C C . VAL A 1 325 ? 16.859 -19.562 -13.312 1 92.81 325 VAL A C 1
ATOM 2427 O O . VAL A 1 325 ? 17.031 -18.391 -13.648 1 92.81 325 VAL A O 1
ATOM 2430 N N . MET A 1 326 ? 15.867 -20.266 -13.578 1 92.56 326 MET A N 1
ATOM 2431 C CA . MET A 1 326 ? 14.789 -19.656 -14.352 1 92.56 326 MET A CA 1
ATOM 2432 C C . MET A 1 326 ? 14.156 -18.5 -13.594 1 92.56 326 MET A C 1
ATOM 2434 O O . MET A 1 326 ? 13.883 -17.453 -14.18 1 92.56 326 MET A O 1
ATOM 2438 N N . ALA A 1 327 ? 13.922 -18.719 -12.359 1 92.69 327 ALA A N 1
ATOM 2439 C CA . ALA A 1 327 ? 13.328 -17.672 -11.523 1 92.69 327 ALA A CA 1
ATOM 2440 C C . ALA A 1 327 ? 14.242 -16.453 -11.438 1 92.69 327 ALA A C 1
ATOM 2442 O O . ALA A 1 327 ? 13.773 -15.312 -11.523 1 92.69 327 ALA A O 1
ATOM 2443 N N . ALA A 1 328 ? 15.523 -16.688 -11.312 1 93 328 ALA A N 1
ATOM 2444 C CA . ALA A 1 328 ? 16.484 -15.602 -11.203 1 93 328 ALA A CA 1
ATOM 2445 C C . ALA A 1 328 ? 16.547 -14.781 -12.484 1 93 328 ALA A C 1
ATOM 2447 O O . ALA A 1 328 ? 16.516 -13.547 -12.445 1 93 328 ALA A O 1
ATOM 2448 N N . LEU A 1 329 ? 16.562 -15.461 -13.586 1 95 329 LEU A N 1
ATOM 2449 C CA . LEU A 1 329 ? 16.641 -14.781 -14.875 1 95 329 LEU A CA 1
ATOM 2450 C C . LEU A 1 329 ? 15.352 -14.023 -15.172 1 95 329 LEU A C 1
ATOM 2452 O O . LEU A 1 329 ? 15.391 -12.859 -15.562 1 95 329 LEU A O 1
ATOM 2456 N N . ALA A 1 330 ? 14.258 -14.727 -14.977 1 94.31 330 ALA A N 1
ATOM 2457 C CA . ALA A 1 330 ? 12.969 -14.094 -15.242 1 94.31 330 ALA A CA 1
ATOM 2458 C C . ALA A 1 330 ? 12.742 -12.906 -14.312 1 94.31 330 ALA A C 1
ATOM 2460 O O . ALA A 1 330 ? 12.219 -11.867 -14.742 1 94.31 330 ALA A O 1
ATOM 2461 N N . SER A 1 331 ? 13.109 -13.031 -13.055 1 94.12 331 SER A N 1
ATOM 2462 C CA . SER A 1 331 ? 12.93 -11.945 -12.102 1 94.12 331 SER A CA 1
ATOM 2463 C C . SER A 1 331 ? 13.82 -10.758 -12.438 1 94.12 331 SER A C 1
ATOM 2465 O O . SER A 1 331 ? 13.43 -9.602 -12.258 1 94.12 331 SER A O 1
ATOM 2467 N N . ALA A 1 332 ? 15.023 -11.047 -12.914 1 94.12 332 ALA A N 1
ATOM 2468 C CA . ALA A 1 332 ? 15.922 -9.969 -13.312 1 94.12 332 ALA A CA 1
ATOM 2469 C C . ALA A 1 332 ? 15.336 -9.156 -14.461 1 94.12 332 ALA A C 1
ATOM 2471 O O . ALA A 1 332 ? 15.414 -7.926 -14.461 1 94.12 332 ALA A O 1
ATOM 2472 N N . VAL A 1 333 ? 14.766 -9.859 -15.375 1 94.31 333 VAL A N 1
ATOM 2473 C CA . VAL A 1 333 ? 14.141 -9.195 -16.516 1 94.31 333 VAL A CA 1
ATOM 2474 C C . VAL A 1 333 ? 12.945 -8.375 -16.031 1 94.31 333 VAL A C 1
ATOM 2476 O O . VAL A 1 333 ? 12.773 -7.219 -16.453 1 94.31 333 VAL A O 1
ATOM 2479 N N . LEU A 1 334 ? 12.18 -8.953 -15.188 1 93.69 334 LEU A N 1
ATOM 2480 C CA . LEU A 1 334 ? 10.984 -8.273 -14.703 1 93.69 334 LEU A CA 1
ATOM 2481 C C . LEU A 1 334 ? 11.359 -7.082 -13.82 1 93.69 334 LEU A C 1
ATOM 2483 O O . LEU A 1 334 ? 10.664 -6.062 -13.828 1 93.69 334 LEU A O 1
ATOM 2487 N N . LEU A 1 335 ? 12.414 -7.184 -13.07 1 92.69 335 LEU A N 1
ATOM 2488 C CA . LEU A 1 335 ? 12.891 -6.066 -12.258 1 92.69 335 LEU A CA 1
ATOM 2489 C C . LEU A 1 335 ? 13.344 -4.91 -13.141 1 92.69 335 LEU A C 1
ATOM 2491 O O . LEU A 1 335 ? 13.062 -3.746 -12.836 1 92.69 335 LEU A O 1
ATOM 2495 N N . ALA A 1 336 ? 14.031 -5.273 -14.172 1 93.25 336 ALA A N 1
ATOM 2496 C CA . ALA A 1 336 ? 14.469 -4.242 -15.117 1 93.25 336 ALA A CA 1
ATOM 2497 C C . ALA A 1 336 ? 13.273 -3.535 -15.75 1 93.25 336 ALA A C 1
ATOM 2499 O O . ALA A 1 336 ? 13.289 -2.314 -15.922 1 93.25 336 ALA A O 1
ATOM 2500 N N . LEU A 1 337 ? 12.289 -4.297 -16.062 1 91.38 337 LEU A N 1
ATOM 2501 C CA . LEU A 1 337 ? 11.078 -3.721 -16.625 1 91.38 337 LEU A CA 1
ATOM 2502 C C . LEU A 1 337 ? 10.375 -2.828 -15.602 1 91.38 337 LEU A C 1
ATOM 2504 O O . LEU A 1 337 ? 9.867 -1.757 -15.953 1 91.38 337 LEU A O 1
ATOM 2508 N N . ALA A 1 338 ? 10.32 -3.266 -14.391 1 89.69 338 ALA A N 1
ATOM 2509 C CA . ALA A 1 338 ? 9.695 -2.486 -13.328 1 89.69 338 ALA A CA 1
ATOM 2510 C C . ALA A 1 338 ? 10.406 -1.145 -13.141 1 89.69 338 ALA A C 1
ATOM 2512 O O . ALA A 1 338 ? 9.75 -0.111 -12.977 1 89.69 338 ALA A O 1
ATOM 2513 N N . MET A 1 339 ? 11.688 -1.133 -13.18 1 85.19 339 MET A N 1
ATOM 2514 C CA . MET A 1 339 ? 12.477 0.089 -13.023 1 85.19 339 MET A CA 1
ATOM 2515 C C . MET A 1 339 ? 12.242 1.034 -14.195 1 85.19 339 MET A C 1
ATOM 2517 O O . MET A 1 339 ? 12.156 2.25 -14.016 1 85.19 339 MET A O 1
ATOM 2521 N N . ALA A 1 340 ? 12.141 0.407 -15.344 1 85.12 340 ALA A N 1
ATOM 2522 C CA . ALA A 1 340 ? 11.914 1.211 -16.547 1 85.12 340 ALA A CA 1
ATOM 2523 C C . ALA A 1 340 ? 10.562 1.922 -16.469 1 85.12 340 ALA A C 1
ATOM 2525 O O . ALA A 1 340 ? 10.414 3.033 -16.984 1 85.12 340 ALA A O 1
ATOM 2526 N N . TYR A 1 341 ? 9.664 1.345 -15.789 1 81.81 341 TYR A N 1
ATOM 2527 C CA . TYR A 1 341 ? 8.328 1.933 -15.688 1 81.81 341 TYR A CA 1
ATOM 2528 C C . TYR A 1 341 ? 8.156 2.652 -14.352 1 81.81 341 TYR A C 1
ATOM 2530 O O . TYR A 1 341 ? 7.031 2.977 -13.961 1 81.81 341 TYR A O 1
ATOM 2538 N N . ARG A 1 342 ? 9.195 2.854 -13.625 1 81.75 342 ARG A N 1
ATOM 2539 C CA . ARG A 1 342 ? 9.258 3.643 -12.398 1 81.75 342 ARG A CA 1
ATOM 2540 C C . ARG A 1 342 ? 8.352 3.053 -11.328 1 81.75 342 ARG A C 1
ATOM 2542 O O . ARG A 1 342 ? 7.648 3.787 -10.625 1 81.75 342 ARG A O 1
ATOM 2549 N N . VAL A 1 343 ? 8.273 1.712 -11.336 1 84.88 343 VAL A N 1
ATOM 2550 C CA . VAL A 1 343 ? 7.613 0.983 -10.258 1 84.88 343 VAL A CA 1
ATOM 2551 C C . VAL A 1 343 ? 8.57 0.814 -9.086 1 84.88 343 VAL A C 1
ATOM 2553 O O . VAL A 1 343 ? 9.75 0.501 -9.273 1 84.88 343 VAL A O 1
ATOM 2556 N N . PRO A 1 344 ? 8.055 1.112 -7.949 1 85.25 344 PRO A N 1
ATOM 2557 C CA . PRO A 1 344 ? 8.945 0.974 -6.793 1 85.25 344 PRO A CA 1
ATOM 2558 C C . PRO A 1 344 ? 9.297 -0.481 -6.488 1 85.25 344 PRO A C 1
ATOM 2560 O O . PRO A 1 344 ? 8.445 -1.236 -6.012 1 85.25 344 PRO A O 1
ATOM 2563 N N . VAL A 1 345 ? 10.469 -0.885 -6.805 1 88.69 345 VAL A N 1
ATOM 2564 C CA . VAL A 1 345 ? 10.961 -2.229 -6.523 1 88.69 345 VAL A CA 1
ATOM 2565 C C . VAL A 1 345 ? 12.352 -2.146 -5.895 1 88.69 345 VAL A C 1
ATOM 2567 O O . VAL A 1 345 ? 13.109 -1.205 -6.156 1 88.69 345 VAL A O 1
ATOM 2570 N N . ALA A 1 346 ? 12.57 -2.939 -4.961 1 87.38 346 ALA A N 1
ATOM 2571 C CA . ALA A 1 346 ? 13.875 -3.033 -4.324 1 87.38 346 ALA A CA 1
ATOM 2572 C C . ALA A 1 346 ? 14.18 -4.469 -3.902 1 87.38 346 ALA A C 1
ATOM 2574 O O . ALA A 1 346 ? 13.289 -5.195 -3.465 1 87.38 346 ALA A O 1
ATOM 2575 N N . LEU A 1 347 ? 15.305 -4.938 -4.289 1 87.69 347 LEU A N 1
ATOM 2576 C CA . LEU A 1 347 ? 15.742 -6.254 -3.848 1 87.69 347 LEU A CA 1
ATOM 2577 C C . LEU A 1 347 ? 17.125 -6.176 -3.205 1 87.69 347 LEU A C 1
ATOM 2579 O O . LEU A 1 347 ? 18.062 -5.625 -3.793 1 87.69 347 LEU A O 1
ATOM 2583 N N . ASN A 1 348 ? 17.156 -6.523 -1.958 1 85.69 348 ASN A N 1
ATOM 2584 C CA . ASN A 1 348 ? 18.453 -6.586 -1.283 1 85.69 348 ASN A CA 1
ATOM 2585 C C . ASN A 1 348 ? 18.984 -8.016 -1.221 1 85.69 348 ASN A C 1
ATOM 2587 O O . ASN A 1 348 ? 18.281 -8.961 -1.586 1 85.69 348 ASN A O 1
ATOM 2591 N N . ALA A 1 349 ? 20.203 -8.203 -0.891 1 88.25 349 ALA A N 1
ATOM 2592 C CA . ALA A 1 349 ? 20.875 -9.5 -0.868 1 88.25 349 ALA A CA 1
ATOM 2593 C C . ALA A 1 349 ? 20.188 -10.453 0.112 1 88.25 349 ALA A C 1
ATOM 2595 O O . ALA A 1 349 ? 20.062 -11.648 -0.16 1 88.25 349 ALA A O 1
ATOM 2596 N N . SER A 1 350 ? 19.734 -9.891 1.147 1 88.44 350 SER A N 1
ATOM 2597 C CA . SER A 1 350 ? 19.078 -10.727 2.148 1 88.44 350 SER A CA 1
ATOM 2598 C C . SER A 1 350 ? 17.766 -11.281 1.62 1 88.44 350 SER A C 1
ATOM 2600 O O . SER A 1 350 ? 17.422 -12.438 1.877 1 88.44 350 SER A O 1
ATOM 2602 N N . ALA A 1 351 ? 17.047 -10.445 0.872 1 87.75 351 ALA A N 1
ATOM 2603 C CA . ALA A 1 351 ? 15.773 -10.891 0.307 1 87.75 351 ALA A CA 1
ATOM 2604 C C . ALA A 1 351 ? 15.992 -11.953 -0.764 1 87.75 351 ALA A C 1
ATOM 2606 O O . ALA A 1 351 ? 15.234 -12.93 -0.848 1 87.75 351 ALA A O 1
ATOM 2607 N N . VAL A 1 352 ? 17.031 -11.805 -1.554 1 88.88 352 VAL A N 1
ATOM 2608 C CA . VAL A 1 352 ? 17.359 -12.781 -2.594 1 88.88 352 VAL A CA 1
ATOM 2609 C C . VAL A 1 352 ? 17.703 -14.125 -1.955 1 88.88 352 VAL A C 1
ATOM 2611 O O . VAL A 1 352 ? 17.219 -15.172 -2.395 1 88.88 352 VAL A O 1
ATOM 2614 N N . LEU A 1 353 ? 18.453 -14.055 -0.945 1 90.44 353 LEU A N 1
ATOM 2615 C CA . LEU A 1 353 ? 18.844 -15.273 -0.247 1 90.44 353 LEU A CA 1
ATOM 2616 C C . LEU A 1 353 ? 17.641 -15.953 0.402 1 90.44 353 LEU A C 1
ATOM 2618 O O . LEU A 1 353 ? 17.516 -17.172 0.359 1 90.44 353 LEU A O 1
ATOM 2622 N N . ALA A 1 354 ? 16.781 -15.164 0.976 1 88.31 354 ALA A N 1
ATOM 2623 C CA . ALA A 1 354 ? 15.586 -15.703 1.602 1 88.31 354 ALA A CA 1
ATOM 2624 C C . ALA A 1 354 ? 14.695 -16.406 0.572 1 88.31 354 ALA A C 1
ATOM 2626 O O . ALA A 1 354 ? 14.164 -17.484 0.833 1 88.31 354 ALA A O 1
ATOM 2627 N N . CYS A 1 355 ? 14.57 -15.742 -0.55 1 86.25 355 CYS A N 1
ATOM 2628 C CA . CYS A 1 355 ? 13.766 -16.328 -1.616 1 86.25 355 CYS A CA 1
ATOM 2629 C C . CYS A 1 355 ? 14.383 -17.625 -2.117 1 86.25 355 CYS A C 1
ATOM 2631 O O . CYS A 1 355 ? 13.672 -18.609 -2.357 1 86.25 355 CYS A O 1
ATOM 2633 N N . ALA A 1 356 ? 15.695 -17.656 -2.24 1 87.25 356 ALA A N 1
ATOM 2634 C CA . ALA A 1 356 ? 16.391 -18.859 -2.695 1 87.25 356 ALA A CA 1
ATOM 2635 C C . ALA A 1 356 ? 16.203 -20.016 -1.72 1 87.25 356 ALA A C 1
ATOM 2637 O O . ALA A 1 356 ? 15.93 -21.141 -2.135 1 87.25 356 ALA A O 1
ATOM 2638 N N . VAL A 1 357 ? 16.312 -19.703 -0.503 1 89 357 VAL A N 1
ATOM 2639 C CA . VAL A 1 357 ? 16.141 -20.719 0.532 1 89 357 VAL A CA 1
ATOM 2640 C C . VAL A 1 357 ? 14.711 -21.234 0.533 1 89 357 VAL A C 1
ATOM 2642 O O . VAL A 1 357 ? 14.469 -22.438 0.645 1 89 357 VAL A O 1
ATOM 2645 N N . LEU A 1 358 ? 13.781 -20.328 0.384 1 85.12 358 LEU A N 1
ATOM 2646 C CA . LEU A 1 358 ? 12.375 -20.703 0.39 1 85.12 358 LEU A CA 1
ATOM 2647 C C . LEU A 1 358 ? 12.047 -21.609 -0.798 1 85.12 358 LEU A C 1
ATOM 2649 O O . LEU A 1 358 ? 11.344 -22.609 -0.652 1 85.12 358 LEU A O 1
ATOM 2653 N N . VAL A 1 359 ? 12.562 -21.266 -1.934 1 82 359 VAL A N 1
ATOM 2654 C CA . VAL A 1 359 ? 12.344 -22.078 -3.125 1 82 359 VAL A CA 1
ATOM 2655 C C . VAL A 1 359 ? 12.984 -23.453 -2.936 1 82 359 VAL A C 1
ATOM 2657 O O . VAL A 1 359 ? 12.391 -24.469 -3.293 1 82 359 VAL A O 1
ATOM 2660 N N . ALA A 1 360 ? 14.148 -23.453 -2.377 1 84.19 360 ALA A N 1
ATOM 2661 C CA . ALA A 1 360 ? 14.852 -24.703 -2.129 1 84.19 360 ALA A CA 1
ATOM 2662 C C . ALA A 1 360 ? 14.078 -25.578 -1.15 1 84.19 360 ALA A C 1
ATOM 2664 O O . ALA A 1 360 ? 13.914 -26.781 -1.378 1 84.19 360 ALA A O 1
ATOM 2665 N N . VAL A 1 361 ? 13.602 -24.984 -0.142 1 83.94 361 VAL A N 1
ATOM 2666 C CA . VAL A 1 361 ? 12.852 -25.719 0.877 1 83.94 361 VAL A CA 1
ATOM 2667 C C . VAL A 1 361 ? 11.547 -26.234 0.283 1 83.94 361 VAL A C 1
ATOM 2669 O O . VAL A 1 361 ? 11.172 -27.391 0.519 1 83.94 361 VAL A O 1
ATOM 2672 N N . LEU A 1 362 ? 10.906 -25.406 -0.483 1 78.38 362 LEU A N 1
ATOM 2673 C CA . LEU A 1 362 ? 9.648 -25.812 -1.105 1 78.38 362 LEU A CA 1
ATOM 2674 C C . LEU A 1 362 ? 9.875 -26.953 -2.082 1 78.38 362 LEU A C 1
ATOM 2676 O O . LEU A 1 362 ? 9.07 -27.891 -2.135 1 78.38 362 LEU A O 1
ATOM 2680 N N . SER A 1 363 ? 10.945 -26.891 -2.811 1 78.25 363 SER A N 1
ATOM 2681 C CA . SER A 1 363 ? 11.25 -27.953 -3.77 1 78.25 363 SER A CA 1
ATOM 2682 C C . SER A 1 363 ? 11.602 -29.266 -3.062 1 78.25 363 SER A C 1
ATOM 2684 O O . SER A 1 363 ? 11.164 -30.328 -3.484 1 78.25 363 SER A O 1
ATOM 2686 N N . LEU A 1 364 ? 12.344 -29.141 -1.999 1 80.69 364 LEU A N 1
ATOM 2687 C CA . LEU A 1 364 ? 12.758 -30.328 -1.257 1 80.69 364 LEU A CA 1
ATOM 2688 C C . LEU A 1 364 ? 11.57 -30.969 -0.543 1 80.69 364 LEU A C 1
ATOM 2690 O O . LEU A 1 364 ? 11.414 -32.188 -0.569 1 80.69 364 LEU A O 1
ATOM 2694 N N . LEU A 1 365 ? 10.758 -30.125 0.062 1 78.5 365 LEU A N 1
ATOM 2695 C CA . LEU A 1 365 ? 9.594 -30.641 0.776 1 78.5 365 LEU A CA 1
ATOM 2696 C C . LEU A 1 365 ? 8.586 -31.266 -0.192 1 78.5 365 LEU A C 1
ATOM 2698 O O . LEU A 1 365 ? 7.973 -32.281 0.118 1 78.5 365 LEU A O 1
ATOM 2702 N N . SER A 1 366 ? 8.5 -30.609 -1.291 1 74.31 366 SER A N 1
ATOM 2703 C CA . SER A 1 366 ? 7.598 -31.141 -2.309 1 74.31 366 SER A CA 1
ATOM 2704 C C . SER A 1 366 ? 8.117 -32.469 -2.865 1 74.31 366 SER A C 1
ATOM 2706 O O . SER A 1 366 ? 7.332 -33.375 -3.148 1 74.31 366 SER A O 1
ATOM 2708 N N . GLY A 1 367 ? 9.398 -32.562 -3.025 1 72 367 GLY A N 1
ATOM 2709 C CA . GLY A 1 367 ? 10.008 -33.812 -3.461 1 72 367 GLY A CA 1
ATOM 2710 C C . GLY A 1 367 ? 9.82 -34.969 -2.471 1 72 367 GLY A C 1
ATOM 2711 O O . GLY A 1 367 ? 9.508 -36.094 -2.863 1 72 367 GLY A O 1
ATOM 2712 N N . LEU A 1 368 ? 9.93 -34.594 -1.215 1 76.12 368 LEU A N 1
ATOM 2713 C CA . LEU A 1 368 ? 9.758 -35.594 -0.169 1 76.12 368 LEU A CA 1
ATOM 2714 C C . LEU A 1 368 ? 8.32 -36.062 -0.12 1 76.12 368 LEU A C 1
ATOM 2716 O O . LEU A 1 368 ? 8.07 -37.281 0.102 1 76.12 368 LEU A O 1
ATOM 2720 N N . GLY A 1 369 ? 7.438 -35.188 -0.313 1 74.56 369 GLY A N 1
ATOM 2721 C CA . GLY A 1 369 ? 6.039 -35.594 -0.372 1 74.56 369 GLY A CA 1
ATOM 2722 C C . GLY A 1 369 ? 5.727 -36.5 -1.535 1 74.56 369 GLY A C 1
ATOM 2723 O O . GLY A 1 369 ? 4.965 -37.469 -1.39 1 74.56 369 GLY A O 1
ATOM 2724 N N . ALA A 1 370 ? 6.34 -36.25 -2.674 1 70.19 370 ALA A N 1
ATOM 2725 C CA . ALA A 1 370 ? 6.152 -37.094 -3.861 1 70.19 370 ALA A CA 1
ATOM 2726 C C . ALA A 1 370 ? 6.734 -38.469 -3.654 1 70.19 370 ALA A C 1
ATOM 2728 O O . ALA A 1 370 ? 6.172 -39.469 -4.129 1 70.19 370 ALA A O 1
ATOM 2729 N N . MET A 1 371 ? 7.812 -38.562 -2.949 1 70.88 371 MET A N 1
ATOM 2730 C CA . MET A 1 371 ? 8.461 -39.812 -2.652 1 70.88 371 MET A CA 1
ATOM 2731 C C . MET A 1 371 ? 7.578 -40.688 -1.76 1 70.88 371 MET A C 1
ATOM 2733 O O . MET A 1 371 ? 7.48 -41.906 -1.96 1 70.88 371 MET A O 1
ATOM 2737 N N . ARG A 1 372 ? 6.984 -40 -0.867 1 72.69 372 ARG A N 1
ATOM 2738 C CA . ARG A 1 372 ? 6.137 -40.75 0.055 1 72.69 372 ARG A CA 1
ATOM 2739 C C . ARG A 1 372 ? 4.973 -41.406 -0.682 1 72.69 372 ARG A C 1
ATOM 2741 O O . ARG A 1 372 ? 4.586 -42.531 -0.36 1 72.69 372 ARG A O 1
ATOM 2748 N N . SER A 1 373 ? 4.523 -40.781 -1.62 1 66.62 373 SER A N 1
ATOM 2749 C CA . SER A 1 373 ? 3.43 -41.344 -2.412 1 66.62 373 SER A CA 1
ATOM 2750 C C . SER A 1 373 ? 3.889 -42.531 -3.219 1 66.62 373 SER A C 1
ATOM 2752 O O . SER A 1 373 ? 3.127 -43.5 -3.406 1 66.62 373 SER A O 1
ATOM 2754 N N . LEU A 1 374 ? 5.125 -42.562 -3.67 1 63.09 374 LEU A N 1
ATOM 2755 C CA . LEU A 1 374 ? 5.707 -43.656 -4.422 1 63.09 374 LEU A CA 1
ATOM 2756 C C . LEU A 1 374 ? 5.898 -44.875 -3.531 1 63.09 374 LEU A C 1
ATOM 2758 O O . LEU A 1 374 ? 5.645 -46.031 -3.957 1 63.09 374 LEU A O 1
ATOM 2762 N N . LEU A 1 375 ? 6.359 -44.5 -2.379 1 63.62 375 LEU A N 1
ATOM 2763 C CA . LEU A 1 375 ? 6.695 -45.594 -1.49 1 63.62 375 LEU A CA 1
ATOM 2764 C C . LEU A 1 375 ? 5.434 -46.281 -0.976 1 63.62 375 LEU A C 1
ATOM 2766 O O . LEU A 1 375 ? 5.473 -47.469 -0.606 1 63.62 375 LEU A O 1
ATOM 2770 N N . ARG A 1 376 ? 4.449 -45.562 -0.996 1 61.03 376 ARG A N 1
ATOM 2771 C CA . ARG A 1 376 ? 3.211 -46.156 -0.52 1 61.03 376 ARG A CA 1
ATOM 2772 C C . ARG A 1 376 ? 2.521 -46.938 -1.632 1 61.03 376 ARG A C 1
ATOM 2774 O O . ARG A 1 376 ? 1.632 -47.75 -1.366 1 61.03 376 ARG A O 1
ATOM 2781 N N . ALA A 1 377 ? 2.84 -46.75 -2.875 1 56.75 377 ALA A N 1
ATOM 2782 C CA . ALA A 1 377 ? 2.201 -47.438 -3.99 1 56.75 377 ALA A CA 1
ATOM 2783 C C . ALA A 1 377 ? 2.682 -48.875 -4.082 1 56.75 377 ALA A C 1
ATOM 2785 O O . ALA A 1 377 ? 3.875 -49.156 -3.926 1 56.75 377 ALA A O 1
ATOM 2786 N N . ASP A 1 378 ? 1.905 -49.875 -3.719 1 51.94 378 ASP A N 1
ATOM 2787 C CA . ASP A 1 378 ? 2.156 -51.312 -3.781 1 51.94 378 ASP A CA 1
ATOM 2788 C C . ASP A 1 378 ? 2.719 -51.719 -5.141 1 51.94 378 ASP A C 1
ATOM 2790 O O . ASP A 1 378 ? 2.129 -51.406 -6.18 1 51.94 378 ASP A O 1
ATOM 2794 N N . PRO A 1 379 ? 4.004 -52.156 -5.223 1 51.97 379 PRO A N 1
ATOM 2795 C CA . PRO A 1 379 ? 4.645 -52.625 -6.461 1 51.97 379 PRO A CA 1
ATOM 2796 C C . PRO A 1 379 ? 3.713 -53.438 -7.336 1 51.97 379 PRO A C 1
ATOM 2798 O O . PRO A 1 379 ? 3.783 -53.375 -8.57 1 51.97 379 PRO A O 1
ATOM 2801 N N . ALA A 1 380 ? 2.922 -54.312 -6.832 1 50.88 380 ALA A N 1
ATOM 2802 C CA . ALA A 1 380 ? 2.1 -55.25 -7.59 1 50.88 380 ALA A CA 1
ATOM 2803 C C . ALA A 1 380 ? 1.041 -54.5 -8.406 1 50.88 380 ALA A C 1
ATOM 2805 O O . ALA A 1 380 ? 0.656 -54.969 -9.484 1 50.88 380 ALA A O 1
ATOM 2806 N N . THR A 1 381 ? 0.657 -53.438 -7.98 1 47.22 381 THR A N 1
ATOM 2807 C CA . THR A 1 381 ? -0.413 -52.719 -8.664 1 47.22 381 THR A CA 1
ATOM 2808 C C . THR A 1 381 ? 0.149 -51.844 -9.773 1 47.22 381 THR A C 1
ATOM 2810 O O . THR A 1 381 ? -0.57 -51.469 -10.711 1 47.22 381 THR A O 1
ATOM 2813 N N . LEU A 1 382 ? 1.377 -51.5 -9.789 1 47.56 382 LEU A N 1
ATOM 2814 C CA . LEU A 1 382 ? 2.01 -50.625 -10.773 1 47.56 382 LEU A CA 1
ATOM 2815 C C . LEU A 1 382 ? 2.408 -51.406 -12.023 1 47.56 382 LEU A C 1
ATOM 2817 O O . LEU A 1 382 ? 2.561 -50.844 -13.102 1 47.56 382 LEU A O 1
ATOM 2821 N N . LEU A 1 383 ? 2.602 -52.844 -11.836 1 46.56 383 LEU A N 1
ATOM 2822 C CA . LEU A 1 383 ? 2.939 -53.719 -12.945 1 46.56 383 LEU A CA 1
ATOM 2823 C C . LEU A 1 383 ? 1.684 -54.188 -13.68 1 46.56 383 LEU A C 1
ATOM 2825 O O . LEU A 1 383 ? 1.771 -54.875 -14.695 1 46.56 383 LEU A O 1
ATOM 2829 N N . ARG A 1 384 ? 0.432 -53.781 -13.188 1 43.09 384 ARG A N 1
ATOM 2830 C CA . ARG A 1 384 ? -0.736 -54.188 -13.961 1 43.09 384 ARG A CA 1
ATOM 2831 C C . ARG A 1 384 ? -1.229 -53.031 -14.844 1 43.09 384 ARG A C 1
ATOM 2833 O O . ARG A 1 384 ? -1.117 -51.875 -14.477 1 43.09 384 ARG A O 1
ATOM 2840 N N . MET B 1 1 ? -17.969 -39.125 -28.625 1 42.56 1 MET B N 1
ATOM 2841 C CA . MET B 1 1 ? -16.656 -38.438 -28.656 1 42.56 1 MET B CA 1
ATOM 2842 C C . MET B 1 1 ? -16.469 -37.562 -27.438 1 42.56 1 MET B C 1
ATOM 2844 O O . MET B 1 1 ? -15.391 -37.531 -26.844 1 42.56 1 MET B O 1
ATOM 2848 N N . ILE B 1 2 ? -17.531 -36.938 -27.109 1 49.28 2 ILE B N 1
ATOM 2849 C CA . ILE B 1 2 ? -17.641 -36.281 -25.812 1 49.28 2 ILE B CA 1
ATOM 2850 C C . ILE B 1 2 ? -17.453 -37.281 -24.688 1 49.28 2 ILE B C 1
ATOM 2852 O O . ILE B 1 2 ? -16.766 -37 -23.703 1 49.28 2 ILE B O 1
ATOM 2856 N N . ALA B 1 3 ? -17.812 -38.438 -25.078 1 56.94 3 ALA B N 1
ATOM 2857 C CA . ALA B 1 3 ? -17.844 -39.562 -24.141 1 56.94 3 ALA B CA 1
ATOM 2858 C C . ALA B 1 3 ? -16.438 -40.062 -23.844 1 56.94 3 ALA B C 1
ATOM 2860 O O . ALA B 1 3 ? -16.141 -40.469 -22.719 1 56.94 3 ALA B O 1
ATOM 2861 N N . LEU B 1 4 ? -15.672 -40 -24.797 1 53.19 4 LEU B N 1
ATOM 2862 C CA . LEU B 1 4 ? -14.32 -40.5 -24.609 1 53.19 4 LEU B CA 1
ATOM 2863 C C . LEU B 1 4 ? -13.5 -39.531 -23.75 1 53.19 4 LEU B C 1
ATOM 2865 O O . LEU B 1 4 ? -12.75 -39.969 -22.859 1 53.19 4 LEU B O 1
ATOM 2869 N N . ALA B 1 5 ? -13.734 -38.25 -23.984 1 54.12 5 ALA B N 1
ATOM 2870 C CA . ALA B 1 5 ? -13.047 -37.25 -23.172 1 54.12 5 ALA B CA 1
ATOM 2871 C C . ALA B 1 5 ? -13.445 -37.375 -21.703 1 54.12 5 ALA B C 1
ATOM 2873 O O . ALA B 1 5 ? -12.586 -37.312 -20.812 1 54.12 5 ALA B O 1
ATOM 2874 N N . ARG B 1 6 ? -14.672 -37.531 -21.516 1 56.38 6 ARG B N 1
ATOM 2875 C CA . ARG B 1 6 ? -15.18 -37.688 -20.156 1 56.38 6 ARG B CA 1
ATOM 2876 C C . ARG B 1 6 ? -14.734 -39.031 -19.547 1 56.38 6 ARG B C 1
ATOM 2878 O O . ARG B 1 6 ? -14.406 -39.094 -18.375 1 56.38 6 ARG B O 1
ATOM 2885 N N . LYS B 1 7 ? -14.766 -40.062 -20.359 1 57.81 7 LYS B N 1
ATOM 2886 C CA . LYS B 1 7 ? -14.391 -41.375 -19.844 1 57.81 7 LYS B CA 1
ATOM 2887 C C . LYS B 1 7 ? -12.906 -41.438 -19.484 1 57.81 7 LYS B C 1
ATOM 2889 O O . LYS B 1 7 ? -12.531 -42.031 -18.469 1 57.81 7 LYS B O 1
ATOM 2894 N N . THR B 1 8 ? -12.148 -40.781 -20.234 1 54.59 8 THR B N 1
ATOM 2895 C CA . THR B 1 8 ? -10.719 -40.75 -19.922 1 54.59 8 THR B CA 1
ATOM 2896 C C . THR B 1 8 ? -10.453 -39.875 -18.703 1 54.59 8 THR B C 1
ATOM 2898 O O . THR B 1 8 ? -9.602 -40.188 -17.875 1 54.59 8 THR B O 1
ATOM 2901 N N . LEU B 1 9 ? -11.227 -38.844 -18.594 1 55.97 9 LEU B N 1
ATOM 2902 C CA . LEU B 1 9 ? -11.086 -38 -17.422 1 55.97 9 LEU B CA 1
ATOM 2903 C C . LEU B 1 9 ? -11.445 -38.75 -16.156 1 55.97 9 LEU B C 1
ATOM 2905 O O . LEU B 1 9 ? -10.773 -38.594 -15.133 1 55.97 9 LEU B O 1
ATOM 2909 N N . VAL B 1 10 ? -12.477 -39.562 -16.297 1 57.44 10 VAL B N 1
ATOM 2910 C CA . VAL B 1 10 ? -12.945 -40.312 -15.133 1 57.44 10 VAL B CA 1
ATOM 2911 C C . VAL B 1 10 ? -12.016 -41.469 -14.852 1 57.44 10 VAL B C 1
ATOM 2913 O O . VAL B 1 10 ? -11.719 -41.781 -13.695 1 57.44 10 VAL B O 1
ATOM 2916 N N . HIS B 1 11 ? -11.516 -42.156 -15.891 1 57.88 11 HIS B N 1
ATOM 2917 C CA . HIS B 1 11 ? -10.742 -43.344 -15.648 1 57.88 11 HIS B CA 1
ATOM 2918 C C . HIS B 1 11 ? -9.281 -43.031 -15.367 1 57.88 11 HIS B C 1
ATOM 2920 O O . HIS B 1 11 ? -8.609 -43.75 -14.625 1 57.88 11 HIS B O 1
ATOM 2926 N N . GLU B 1 12 ? -8.805 -41.844 -15.938 1 66.69 12 GLU B N 1
ATOM 2927 C CA . GLU B 1 12 ? -7.422 -41.438 -15.672 1 66.69 12 GLU B CA 1
ATOM 2928 C C . GLU B 1 12 ? -7.355 -40.062 -15.047 1 66.69 12 GLU B C 1
ATOM 2930 O O . GLU B 1 12 ? -6.512 -39.25 -15.422 1 66.69 12 GLU B O 1
ATOM 2935 N N . TRP B 1 13 ? -8.281 -39.875 -14.086 1 65.44 13 TRP B N 1
ATOM 2936 C CA . TRP B 1 13 ? -8.438 -38.594 -13.453 1 65.44 13 TRP B CA 1
ATOM 2937 C C . TRP B 1 13 ? -7.141 -38.156 -12.789 1 65.44 13 TRP B C 1
ATOM 2939 O O . TRP B 1 13 ? -6.879 -36.938 -12.656 1 65.44 13 TRP B O 1
ATOM 2949 N N . ARG B 1 14 ? -6.34 -39.031 -12.477 1 69.94 14 ARG B N 1
ATOM 2950 C CA . ARG B 1 14 ? -5.121 -38.688 -11.734 1 69.94 14 ARG B CA 1
ATOM 2951 C C . ARG B 1 14 ? -4.164 -37.875 -12.594 1 69.94 14 ARG B C 1
ATOM 2953 O O . ARG B 1 14 ? -3.381 -37.094 -12.062 1 69.94 14 ARG B O 1
ATOM 2960 N N . ARG B 1 15 ? -4.379 -38.062 -13.906 1 71.75 15 ARG B N 1
ATOM 2961 C CA . ARG B 1 15 ? -3.469 -37.375 -14.812 1 71.75 15 ARG B CA 1
ATOM 2962 C C . ARG B 1 15 ? -3.826 -35.875 -14.922 1 71.75 15 ARG B C 1
ATOM 2964 O O . ARG B 1 15 ? -2.988 -35.062 -15.305 1 71.75 15 ARG B O 1
ATOM 2971 N N . PHE B 1 16 ? -5.031 -35.625 -14.5 1 79.44 16 PHE B N 1
ATOM 2972 C CA . PHE B 1 16 ? -5.516 -34.281 -14.688 1 79.44 16 PHE B CA 1
ATOM 2973 C C . PHE B 1 16 ? -5.367 -33.469 -13.398 1 79.44 16 PHE B C 1
ATOM 2975 O O . PHE B 1 16 ? -5.523 -32.25 -13.406 1 79.44 16 PHE B O 1
ATOM 2982 N N . ILE B 1 17 ? -4.945 -34.094 -12.344 1 81.88 17 ILE B N 1
ATOM 2983 C CA . ILE B 1 17 ? -4.926 -33.5 -11.016 1 81.88 17 ILE B CA 1
ATOM 2984 C C . ILE B 1 17 ? -3.904 -32.375 -10.984 1 81.88 17 ILE B C 1
ATOM 2986 O O . ILE B 1 17 ? -4.219 -31.25 -10.562 1 81.88 17 ILE B O 1
ATOM 2990 N N . PRO B 1 18 ? -2.736 -32.562 -11.625 1 77.5 18 PRO B N 1
ATOM 2991 C CA . PRO B 1 18 ? -1.758 -31.469 -11.57 1 77.5 18 PRO B CA 1
ATOM 2992 C C . PRO B 1 18 ? -2.217 -30.219 -12.328 1 77.5 18 PRO B C 1
ATOM 2994 O O . PRO B 1 18 ? -1.973 -29.094 -11.883 1 77.5 18 PRO B O 1
ATOM 2997 N N . SER B 1 19 ? -2.967 -30.484 -13.383 1 82.94 19 SER B N 1
ATOM 2998 C CA . SER B 1 19 ? -3.43 -29.344 -14.18 1 82.94 19 SER B CA 1
ATOM 2999 C C . SER B 1 19 ? -4.574 -28.609 -13.484 1 82.94 19 SER B C 1
ATOM 3001 O O . SER B 1 19 ? -4.676 -27.391 -13.57 1 82.94 19 SER B O 1
ATOM 3003 N N . VAL B 1 20 ? -5.383 -29.359 -12.828 1 87 20 VAL B N 1
ATOM 3004 C CA . VAL B 1 20 ? -6.48 -28.75 -12.078 1 87 20 VAL B CA 1
ATOM 3005 C C . VAL B 1 20 ? -5.926 -27.906 -10.938 1 87 20 VAL B C 1
ATOM 3007 O O . VAL B 1 20 ? -6.398 -26.797 -10.695 1 87 20 VAL B O 1
ATOM 3010 N N . PHE B 1 21 ? -4.895 -28.359 -10.305 1 85.56 21 PHE B N 1
ATOM 3011 C CA . PHE B 1 21 ? -4.266 -27.625 -9.219 1 85.56 21 PHE B CA 1
ATOM 3012 C C . PHE B 1 21 ? -3.555 -26.375 -9.75 1 85.56 21 PHE B C 1
ATOM 3014 O O . PHE B 1 21 ? -3.584 -25.328 -9.117 1 85.56 21 PHE B O 1
ATOM 3021 N N . ALA B 1 22 ? -2.988 -26.547 -10.906 1 82.81 22 ALA B N 1
ATOM 3022 C CA . ALA B 1 22 ? -2.301 -25.406 -11.5 1 82.81 22 ALA B CA 1
ATOM 3023 C C . ALA B 1 22 ? -3.281 -24.281 -11.82 1 82.81 22 ALA B C 1
ATOM 3025 O O . ALA B 1 22 ? -3.045 -23.125 -11.469 1 82.81 22 ALA B O 1
ATOM 3026 N N . VAL B 1 23 ? -4.398 -24.656 -12.406 1 85.19 23 VAL B N 1
ATOM 3027 C CA . VAL B 1 23 ? -5.422 -23.672 -12.75 1 85.19 23 VAL B CA 1
ATOM 3028 C C . VAL B 1 23 ? -6.066 -23.125 -11.477 1 85.19 23 VAL B C 1
ATOM 3030 O O . VAL B 1 23 ? -6.289 -21.922 -11.352 1 85.19 23 VAL B O 1
ATOM 3033 N N . GLY B 1 24 ? -6.371 -23.984 -10.578 1 89.69 24 GLY B N 1
ATOM 3034 C CA . GLY B 1 24 ? -6.973 -23.594 -9.312 1 89.69 24 GLY B CA 1
ATOM 3035 C C . GLY B 1 24 ? -6.117 -22.625 -8.523 1 89.69 24 GLY B C 1
ATOM 3036 O O . GLY B 1 24 ? -6.609 -21.594 -8.062 1 89.69 24 GLY B O 1
ATOM 3037 N N . PHE B 1 25 ? -4.898 -22.875 -8.445 1 87.56 25 PHE B N 1
ATOM 3038 C CA . PHE B 1 25 ? -4.012 -22.047 -7.645 1 87.56 25 PHE B CA 1
ATOM 3039 C C . PHE B 1 25 ? -3.744 -20.719 -8.328 1 87.56 25 PHE B C 1
ATOM 3041 O O . PHE B 1 25 ? -3.59 -19.688 -7.668 1 87.56 25 PHE B O 1
ATOM 3048 N N . SER B 1 26 ? -3.688 -20.797 -9.648 1 86.62 26 SER B N 1
ATOM 3049 C CA . SER B 1 26 ? -3.611 -19.516 -10.367 1 86.62 26 SER B CA 1
ATOM 3050 C C . SER B 1 26 ? -4.84 -18.656 -10.094 1 86.62 26 SER B C 1
ATOM 3052 O O . SER B 1 26 ? -4.723 -17.438 -9.93 1 86.62 26 SER B O 1
ATOM 3054 N N . GLY B 1 27 ? -5.934 -19.328 -10.062 1 89.75 27 GLY B N 1
ATOM 3055 C CA . GLY B 1 27 ? -7.16 -18.609 -9.742 1 89.75 27 GLY B CA 1
ATOM 3056 C C . GLY B 1 27 ? -7.18 -18.062 -8.328 1 89.75 27 GLY B C 1
ATOM 3057 O O . GLY B 1 27 ? -7.66 -16.953 -8.102 1 89.75 27 GLY B O 1
ATOM 3058 N N . VAL B 1 28 ? -6.641 -18.828 -7.441 1 91.88 28 VAL B N 1
ATOM 3059 C CA . VAL B 1 28 ? -6.574 -18.391 -6.055 1 91.88 28 VAL B CA 1
ATOM 3060 C C . VAL B 1 28 ? -5.691 -17.141 -5.949 1 91.88 28 VAL B C 1
ATOM 3062 O O . VAL B 1 28 ? -6.051 -16.172 -5.277 1 91.88 28 VAL B O 1
ATOM 3065 N N . LEU B 1 29 ? -4.574 -17.172 -6.609 1 90.38 29 LEU B N 1
ATOM 3066 C CA . LEU B 1 29 ? -3.652 -16.047 -6.566 1 90.38 29 LEU B CA 1
ATOM 3067 C C . LEU B 1 29 ? -4.293 -14.797 -7.164 1 90.38 29 LEU B C 1
ATOM 3069 O O . LEU B 1 29 ? -4.148 -13.703 -6.621 1 90.38 29 LEU B O 1
ATOM 3073 N N . LEU B 1 30 ? -5 -15.008 -8.195 1 89.69 30 LEU B N 1
ATOM 3074 C CA . LEU B 1 30 ? -5.66 -13.883 -8.844 1 89.69 30 LEU B CA 1
ATOM 3075 C C . LEU B 1 30 ? -6.77 -13.32 -7.965 1 89.69 30 LEU B C 1
ATOM 3077 O O . LEU B 1 30 ? -6.879 -12.102 -7.801 1 89.69 30 LEU B O 1
ATOM 3081 N N . ALA B 1 31 ? -7.535 -14.203 -7.434 1 92.12 31 ALA B N 1
ATOM 3082 C CA . ALA B 1 31 ? -8.656 -13.781 -6.598 1 92.12 31 ALA B CA 1
ATOM 3083 C C . ALA B 1 31 ? -8.164 -13.086 -5.328 1 92.12 31 ALA B C 1
ATOM 3085 O O . ALA B 1 31 ? -8.703 -12.055 -4.93 1 92.12 31 ALA B O 1
ATOM 3086 N N . MET B 1 32 ? -7.199 -13.648 -4.738 1 92.12 32 MET B N 1
ATOM 3087 C CA . MET B 1 32 ? -6.668 -13.086 -3.504 1 92.12 32 MET B CA 1
ATOM 3088 C C . MET B 1 32 ? -5.973 -11.75 -3.773 1 92.12 32 MET B C 1
ATOM 3090 O O . MET B 1 32 ? -6.039 -10.836 -2.953 1 92.12 32 MET B O 1
ATOM 3094 N N . GLN B 1 33 ? -5.289 -11.711 -4.863 1 89.81 33 GLN B N 1
ATOM 3095 C CA . GLN B 1 33 ? -4.672 -10.453 -5.246 1 89.81 33 GLN B CA 1
ATOM 3096 C C . GLN B 1 33 ? -5.723 -9.359 -5.445 1 89.81 33 GLN B C 1
ATOM 3098 O O . GLN B 1 33 ? -5.566 -8.242 -4.953 1 89.81 33 GLN B O 1
ATOM 3103 N N . ALA B 1 34 ? -6.758 -9.695 -6.086 1 89.75 34 ALA B N 1
ATOM 3104 C CA . ALA B 1 34 ? -7.84 -8.742 -6.32 1 89.75 34 ALA B CA 1
ATOM 3105 C C . ALA B 1 34 ? -8.492 -8.32 -5.004 1 89.75 34 ALA B C 1
ATOM 3107 O O . ALA B 1 34 ? -8.773 -7.141 -4.797 1 89.75 34 ALA B O 1
ATOM 3108 N N . ALA B 1 35 ? -8.727 -9.297 -4.188 1 91.69 35 ALA B N 1
ATOM 3109 C CA . ALA B 1 35 ? -9.367 -9.023 -2.904 1 91.69 35 ALA B CA 1
ATOM 3110 C C . ALA B 1 35 ? -8.508 -8.102 -2.045 1 91.69 35 ALA B C 1
ATOM 3112 O O . ALA B 1 35 ? -9.031 -7.203 -1.378 1 91.69 35 ALA B O 1
ATOM 3113 N N . LEU B 1 36 ? -7.277 -8.305 -2.062 1 88.81 36 LEU B N 1
ATOM 3114 C CA . LEU B 1 36 ? -6.367 -7.52 -1.236 1 88.81 36 LEU B CA 1
ATOM 3115 C C . LEU B 1 36 ? -6.199 -6.113 -1.806 1 88.81 36 LEU B C 1
ATOM 3117 O O . LEU B 1 36 ? -6.16 -5.137 -1.056 1 88.81 36 LEU B O 1
ATOM 3121 N N . VAL B 1 37 ? -6.086 -6.02 -3.07 1 87.31 37 VAL B N 1
ATOM 3122 C CA . VAL B 1 37 ? -5.957 -4.719 -3.719 1 87.31 37 VAL B CA 1
ATOM 3123 C C . VAL B 1 37 ? -7.199 -3.881 -3.445 1 87.31 37 VAL B C 1
ATOM 3125 O O . VAL B 1 37 ? -7.098 -2.719 -3.043 1 87.31 37 VAL B O 1
ATOM 3128 N N . LEU B 1 38 ? -8.305 -4.461 -3.613 1 86.81 38 LEU B N 1
ATOM 3129 C CA . LEU B 1 38 ? -9.555 -3.744 -3.381 1 86.81 38 LEU B CA 1
ATOM 3130 C C . LEU B 1 38 ? -9.734 -3.432 -1.899 1 86.81 38 LEU B C 1
ATOM 3132 O O . LEU B 1 38 ? -10.289 -2.387 -1.543 1 86.81 38 LEU B O 1
ATOM 3136 N N . GLY B 1 39 ? -9.336 -4.301 -1.121 1 87.94 39 GLY B N 1
ATOM 3137 C CA . GLY B 1 39 ? -9.414 -4.062 0.311 1 87.94 39 GLY B CA 1
ATOM 3138 C C . GLY B 1 39 ? -8.492 -2.955 0.779 1 87.94 39 GLY B C 1
ATOM 3139 O O . GLY B 1 39 ? -8.906 -2.057 1.513 1 87.94 39 GLY B O 1
ATOM 3140 N N . ILE B 1 40 ? -7.258 -2.965 0.381 1 85.81 40 ILE B N 1
ATOM 3141 C CA . ILE B 1 40 ? -6.25 -1.992 0.785 1 85.81 40 ILE B CA 1
ATOM 3142 C C . ILE B 1 40 ? -6.602 -0.617 0.222 1 85.81 40 ILE B C 1
ATOM 3144 O O . ILE B 1 40 ? -6.699 0.36 0.968 1 85.81 40 ILE B O 1
ATOM 3148 N N . PHE B 1 41 ? -6.879 -0.58 -1.023 1 86.44 41 PHE B N 1
ATOM 3149 C CA . PHE B 1 41 ? -7.156 0.72 -1.624 1 86.44 41 PHE B CA 1
ATOM 3150 C C . PHE B 1 41 ? -8.586 1.158 -1.331 1 86.44 41 PHE B C 1
ATOM 3152 O O . PHE B 1 41 ? -8.898 2.352 -1.363 1 86.44 41 PHE B O 1
ATOM 3159 N N . GLY B 1 42 ? -9.43 0.18 -1.056 1 87.12 42 GLY B N 1
ATOM 3160 C CA . GLY B 1 42 ? -10.758 0.528 -0.565 1 87.12 42 GLY B CA 1
ATOM 3161 C C . GLY B 1 42 ? -10.727 1.252 0.768 1 87.12 42 GLY B C 1
ATOM 3162 O O . GLY B 1 42 ? -11.594 2.08 1.049 1 87.12 42 GLY B O 1
ATOM 3163 N N . SER B 1 43 ? -9.711 0.97 1.498 1 86.75 43 SER B N 1
ATOM 3164 C CA . SER B 1 43 ? -9.586 1.607 2.805 1 86.75 43 SER B CA 1
ATOM 3165 C C . SER B 1 43 ? -9.273 3.094 2.666 1 86.75 43 SER B C 1
ATOM 3167 O O . SER B 1 43 ? -9.477 3.867 3.605 1 86.75 43 SER B O 1
ATOM 3169 N N . ALA B 1 44 ? -8.789 3.455 1.514 1 86.31 44 ALA B N 1
ATOM 3170 C CA . ALA B 1 44 ? -8.562 4.875 1.253 1 86.31 44 ALA B CA 1
ATOM 3171 C C . ALA B 1 44 ? -9.883 5.645 1.251 1 86.31 44 ALA B C 1
ATOM 3173 O O . ALA B 1 44 ? -9.898 6.855 1.48 1 86.31 44 ALA B O 1
ATOM 3174 N N . ALA B 1 45 ? -10.945 4.906 0.981 1 90.06 45 ALA B N 1
ATOM 3175 C CA . ALA B 1 45 ? -12.266 5.523 0.937 1 90.06 45 ALA B CA 1
ATOM 3176 C C . ALA B 1 45 ? -13.078 5.16 2.174 1 90.06 45 ALA B C 1
ATOM 3178 O O . ALA B 1 45 ? -14.297 5.348 2.199 1 90.06 45 ALA B O 1
ATOM 3179 N N . LEU B 1 46 ? -12.406 4.742 3.121 1 89.31 46 LEU B N 1
ATOM 3180 C CA . LEU B 1 46 ? -13.07 4.234 4.32 1 89.31 46 LEU B CA 1
ATOM 3181 C C . LEU B 1 46 ? -14.008 5.281 4.906 1 89.31 46 LEU B C 1
ATOM 3183 O O . LEU B 1 46 ? -15.148 4.965 5.27 1 89.31 46 LEU B O 1
ATOM 3187 N N . TYR B 1 47 ? -13.594 6.5 5.004 1 92.94 47 TYR B N 1
ATOM 3188 C CA . TYR B 1 47 ? -14.367 7.574 5.625 1 92.94 47 TYR B CA 1
ATOM 3189 C C . TYR B 1 47 ? -15.695 7.781 4.902 1 92.94 47 TYR B C 1
ATOM 3191 O O . TYR B 1 47 ? -16.719 8.055 5.539 1 92.94 47 TYR B O 1
ATOM 3199 N N . VAL B 1 48 ? -15.641 7.598 3.639 1 95.31 48 VAL B N 1
ATOM 3200 C CA . VAL B 1 48 ? -16.828 7.801 2.807 1 95.31 48 VAL B CA 1
ATOM 3201 C C . VAL B 1 48 ? -17.703 6.551 2.836 1 95.31 48 VAL B C 1
ATOM 3203 O O . VAL B 1 48 ? -18.906 6.633 3.07 1 95.31 48 VAL B O 1
ATOM 3206 N N . THR B 1 49 ? -17.094 5.406 2.723 1 92.69 49 THR B N 1
ATOM 3207 C CA . THR B 1 49 ? -17.844 4.168 2.574 1 92.69 49 THR B CA 1
ATOM 3208 C C . THR B 1 49 ? -18.422 3.719 3.916 1 92.69 49 THR B C 1
ATOM 3210 O O . THR B 1 49 ? -19.422 2.99 3.961 1 92.69 49 THR B O 1
ATOM 3213 N N . ALA B 1 50 ? -17.828 4.172 4.953 1 93.62 50 ALA B N 1
ATOM 3214 C CA . ALA B 1 50 ? -18.328 3.816 6.281 1 93.62 50 ALA B CA 1
ATOM 3215 C C . ALA B 1 50 ? -19.438 4.762 6.719 1 93.62 50 ALA B C 1
ATOM 3217 O O . ALA B 1 50 ? -20 4.613 7.812 1 93.62 50 ALA B O 1
ATOM 3218 N N . SER B 1 51 ? -19.812 5.734 5.906 1 96.81 51 SER B N 1
ATOM 3219 C CA . SER B 1 51 ? -20.812 6.742 6.23 1 96.81 51 SER B CA 1
ATOM 3220 C C . SER B 1 51 ? -22.016 6.656 5.293 1 96.81 51 SER B C 1
ATOM 3222 O O . SER B 1 51 ? -21.922 6.055 4.219 1 96.81 51 SER B O 1
ATOM 3224 N N . SER B 1 52 ? -23.109 7.207 5.711 1 96.31 52 SER B N 1
ATOM 3225 C CA . SER B 1 52 ? -24.344 7.082 4.945 1 96.31 52 SER B CA 1
ATOM 3226 C C . SER B 1 52 ? -24.672 8.383 4.219 1 96.31 52 SER B C 1
ATOM 3228 O O . SER B 1 52 ? -25.766 8.531 3.664 1 96.31 52 SER B O 1
ATOM 3230 N N . ALA B 1 53 ? -23.766 9.297 4.18 1 97.38 53 ALA B N 1
ATOM 3231 C CA . ALA B 1 53 ? -24.016 10.586 3.533 1 97.38 53 ALA B CA 1
ATOM 3232 C C . ALA B 1 53 ? -24.141 10.422 2.021 1 97.38 53 ALA B C 1
ATOM 3234 O O . ALA B 1 53 ? -23.469 9.578 1.423 1 97.38 53 ALA B O 1
ATOM 3235 N N . ASP B 1 54 ? -24.938 11.242 1.446 1 97.62 54 ASP B N 1
ATOM 3236 C CA . ASP B 1 54 ? -25.141 11.203 0 1 97.62 54 ASP B CA 1
ATOM 3237 C C . ASP B 1 54 ? -24.125 12.094 -0.713 1 97.62 54 ASP B C 1
ATOM 3239 O O . ASP B 1 54 ? -23.703 11.797 -1.838 1 97.62 54 ASP B O 1
ATOM 3243 N N . LEU B 1 55 ? -23.844 13.203 0.008 1 98.06 55 LEU B N 1
ATOM 3244 C CA . LEU B 1 55 ? -22.953 14.18 -0.588 1 98.06 55 LEU B CA 1
ATOM 3245 C C . LEU B 1 55 ? -21.781 14.492 0.35 1 98.06 55 LEU B C 1
ATOM 3247 O O . LEU B 1 55 ? -21.953 14.516 1.571 1 98.06 55 LEU B O 1
ATOM 3251 N N . TRP B 1 56 ? -20.703 14.672 -0.206 1 97.94 56 TRP B N 1
ATOM 3252 C CA . TRP B 1 56 ? -19.5 15.141 0.48 1 97.94 56 TRP B CA 1
ATOM 3253 C C . TRP B 1 56 ? -19.016 16.469 -0.104 1 97.94 56 TRP B C 1
ATOM 3255 O O . TRP B 1 56 ? -18.922 16.609 -1.324 1 97.94 56 TRP B O 1
ATOM 3265 N N . ILE B 1 57 ? -18.859 17.406 0.78 1 96.25 57 ILE B N 1
ATOM 3266 C CA . ILE B 1 57 ? -18.391 18.734 0.377 1 96.25 57 ILE B CA 1
ATOM 3267 C C . ILE B 1 57 ? -17.016 19.016 0.992 1 96.25 57 ILE B C 1
ATOM 3269 O O . ILE B 1 57 ? -16.844 18.875 2.205 1 96.25 57 ILE B O 1
ATOM 3273 N N . GLY B 1 58 ? -16.109 19.344 0.186 1 92.75 58 GLY B N 1
ATOM 3274 C CA . GLY B 1 58 ? -14.75 19.625 0.628 1 92.75 58 GLY B CA 1
ATOM 3275 C C . GLY B 1 58 ? -14.039 20.641 -0.245 1 92.75 58 GLY B C 1
ATOM 3276 O O . GLY B 1 58 ? -14.68 21.344 -1.034 1 92.75 58 GLY B O 1
ATOM 3277 N N . TYR B 1 59 ? -12.789 20.797 0.008 1 87.19 59 TYR B N 1
ATOM 3278 C CA . TYR B 1 59 ? -11.984 21.734 -0.758 1 87.19 59 TYR B CA 1
ATOM 3279 C C . TYR B 1 59 ? -11.875 21.312 -2.215 1 87.19 59 TYR B C 1
ATOM 3281 O O . TYR B 1 59 ? -11.727 20.125 -2.508 1 87.19 59 TYR B O 1
ATOM 3289 N N . PRO B 1 60 ? -11.938 22.219 -3.109 1 84.56 60 PRO B N 1
ATOM 3290 C CA . PRO B 1 60 ? -11.906 21.875 -4.531 1 84.56 60 PRO B CA 1
ATOM 3291 C C . PRO B 1 60 ? -10.617 21.156 -4.934 1 84.56 60 PRO B C 1
ATOM 3293 O O . PRO B 1 60 ? -9.539 21.5 -4.461 1 84.56 60 PRO B O 1
ATOM 3296 N N . GLY B 1 61 ? -10.812 20.062 -5.711 1 79.19 61 GLY B N 1
ATOM 3297 C CA . GLY B 1 61 ? -9.656 19.375 -6.262 1 79.19 61 GLY B CA 1
ATOM 3298 C C . GLY B 1 61 ? -9.133 18.281 -5.355 1 79.19 61 GLY B C 1
ATOM 3299 O O . GLY B 1 61 ? -8.109 17.656 -5.648 1 79.19 61 GLY B O 1
ATOM 3300 N N . THR B 1 62 ? -9.781 18.031 -4.285 1 85.31 62 THR B N 1
ATOM 3301 C CA . THR B 1 62 ? -9.344 16.969 -3.383 1 85.31 62 THR B CA 1
ATOM 3302 C C . THR B 1 62 ? -9.305 15.625 -4.102 1 85.31 62 THR B C 1
ATOM 3304 O O . THR B 1 62 ? -10.312 15.203 -4.68 1 85.31 62 THR B O 1
ATOM 3307 N N . GLN B 1 63 ? -8.148 14.961 -4.074 1 82.88 63 GLN B N 1
ATOM 3308 C CA . GLN B 1 63 ? -7.984 13.711 -4.809 1 82.88 63 GLN B CA 1
ATOM 3309 C C . GLN B 1 63 ? -8.469 12.523 -3.986 1 82.88 63 GLN B C 1
ATOM 3311 O O . GLN B 1 63 ? -8.969 11.547 -4.539 1 82.88 63 GLN B O 1
ATOM 3316 N N . SER B 1 64 ? -8.211 12.664 -2.797 1 88.25 64 SER B N 1
ATOM 3317 C CA . SER B 1 64 ? -8.602 11.609 -1.872 1 88.25 64 SER B CA 1
ATOM 3318 C C . SER B 1 64 ? -9.102 12.188 -0.552 1 88.25 64 SER B C 1
ATOM 3320 O O . SER B 1 64 ? -8.727 13.297 -0.171 1 88.25 64 SER B O 1
ATOM 3322 N N . VAL B 1 65 ? -9.883 11.422 0.101 1 88.81 65 VAL B N 1
ATOM 3323 C CA . VAL B 1 65 ? -10.555 11.891 1.309 1 88.81 65 VAL B CA 1
ATOM 3324 C C . VAL B 1 65 ? -9.516 12.211 2.383 1 88.81 65 VAL B C 1
ATOM 3326 O O . VAL B 1 65 ? -9.711 13.117 3.193 1 88.81 65 VAL B O 1
ATOM 3329 N N . ASN B 1 66 ? -8.391 11.555 2.355 1 82.06 66 ASN B N 1
ATOM 3330 C CA . ASN B 1 66 ? -7.375 11.742 3.389 1 82.06 66 ASN B CA 1
ATOM 3331 C C . ASN B 1 66 ? -6.59 13.031 3.18 1 82.06 66 ASN B C 1
ATOM 3333 O O . ASN B 1 66 ? -5.793 13.422 4.031 1 82.06 66 ASN B O 1
ATOM 3337 N N . PHE B 1 67 ? -6.844 13.734 2.074 1 79.38 67 PHE B N 1
ATOM 3338 C CA . PHE B 1 67 ? -6.156 14.984 1.796 1 79.38 67 PHE B CA 1
ATOM 3339 C C . PHE B 1 67 ? -7.098 16.172 1.979 1 79.38 67 PHE B C 1
ATOM 3341 O O . PHE B 1 67 ? -6.945 17.203 1.313 1 79.38 67 PHE B O 1
ATOM 3348 N N . GLY B 1 68 ? -8.008 15.977 2.838 1 83.75 68 GLY B N 1
ATOM 3349 C CA . GLY B 1 68 ? -8.969 17.031 3.094 1 83.75 68 GLY B CA 1
ATOM 3350 C C . GLY B 1 68 ? -8.352 18.281 3.689 1 83.75 68 GLY B C 1
ATOM 3351 O O . GLY B 1 68 ? -7.391 18.203 4.461 1 83.75 68 GLY B O 1
ATOM 3352 N N . ARG B 1 69 ? -8.961 19.422 3.24 1 82.5 69 ARG B N 1
ATOM 3353 C CA . ARG B 1 69 ? -8.562 20.719 3.773 1 82.5 69 ARG B CA 1
ATOM 3354 C C . ARG B 1 69 ? -9.758 21.438 4.379 1 82.5 69 ARG B C 1
ATOM 3356 O O . ARG B 1 69 ? -10.906 21.203 3.982 1 82.5 69 ARG B O 1
ATOM 3363 N N . THR B 1 70 ? -9.383 22.375 5.215 1 85.38 70 THR B N 1
ATOM 3364 C CA . THR B 1 70 ? -10.445 23.078 5.914 1 85.38 70 THR B CA 1
ATOM 3365 C C . THR B 1 70 ? -11.188 24.016 4.965 1 85.38 70 THR B C 1
ATOM 3367 O O . THR B 1 70 ? -10.57 24.688 4.133 1 85.38 70 THR B O 1
ATOM 3370 N N . ILE B 1 71 ? -12.469 23.953 5.07 1 88.94 71 ILE B N 1
ATOM 3371 C CA . ILE B 1 71 ? -13.32 24.859 4.316 1 88.94 71 ILE B CA 1
ATOM 3372 C C . ILE B 1 71 ? -14.094 25.75 5.281 1 88.94 71 ILE B C 1
ATOM 3374 O O . ILE B 1 71 ? -14.258 25.422 6.453 1 88.94 71 ILE B O 1
ATOM 3378 N N . GLY B 1 72 ? -14.516 26.844 4.707 1 87.88 72 GLY B N 1
ATOM 3379 C CA . GLY B 1 72 ? -15.156 27.859 5.527 1 87.88 72 GLY B CA 1
ATOM 3380 C C . GLY B 1 72 ? -16.469 27.391 6.125 1 87.88 72 GLY B C 1
ATOM 3381 O O . GLY B 1 72 ? -17.172 26.562 5.543 1 87.88 72 GLY B O 1
ATOM 3382 N N . ARG B 1 73 ? -16.828 27.984 7.215 1 88.44 73 ARG B N 1
ATOM 3383 C CA . ARG B 1 73 ? -18.062 27.656 7.93 1 88.44 73 ARG B CA 1
ATOM 3384 C C . ARG B 1 73 ? -19.281 28.078 7.129 1 88.44 73 ARG B C 1
ATOM 3386 O O . ARG B 1 73 ? -20.375 27.531 7.305 1 88.44 73 ARG B O 1
ATOM 3393 N N . ASP B 1 74 ? -19.109 29.031 6.297 1 89.88 74 ASP B N 1
ATOM 3394 C CA . ASP B 1 74 ? -20.219 29.578 5.527 1 89.88 74 ASP B CA 1
ATOM 3395 C C . ASP B 1 74 ? -20.781 28.547 4.547 1 89.88 74 ASP B C 1
ATOM 3397 O O . ASP B 1 74 ? -21.906 28.672 4.078 1 89.88 74 ASP B O 1
ATOM 3401 N N . VAL B 1 75 ? -19.969 27.625 4.297 1 92.19 75 VAL B N 1
ATOM 3402 C CA . VAL B 1 75 ? -20.391 26.578 3.367 1 92.19 75 VAL B CA 1
ATOM 3403 C C . VAL B 1 75 ? -21.562 25.812 3.967 1 92.19 75 VAL B C 1
ATOM 3405 O O . VAL B 1 75 ? -22.453 25.359 3.244 1 92.19 75 VAL B O 1
ATOM 3408 N N . ASP B 1 76 ? -21.547 25.656 5.227 1 93 76 ASP B N 1
ATOM 3409 C CA . ASP B 1 76 ? -22.656 25 5.922 1 93 76 ASP B CA 1
ATOM 3410 C C . ASP B 1 76 ? -23.984 25.688 5.609 1 93 76 ASP B C 1
ATOM 3412 O O . ASP B 1 76 ? -24.984 25.016 5.332 1 93 76 ASP B O 1
ATOM 3416 N N . MET B 1 77 ? -24 26.969 5.656 1 90.38 77 MET B N 1
ATOM 3417 C CA . MET B 1 77 ? -25.203 27.766 5.398 1 90.38 77 MET B CA 1
ATOM 3418 C C . MET B 1 77 ? -25.672 27.578 3.957 1 90.38 77 MET B C 1
ATOM 3420 O O . MET B 1 77 ? -26.875 27.453 3.701 1 90.38 77 MET B O 1
ATOM 3424 N N . ARG B 1 78 ? -24.703 27.594 3.096 1 91.62 78 ARG B N 1
ATOM 3425 C C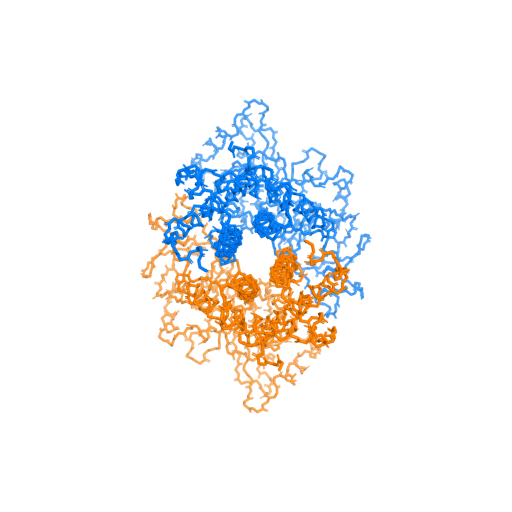A . ARG B 1 78 ? -25.031 27.406 1.685 1 91.62 78 ARG B CA 1
ATOM 3426 C C . ARG B 1 78 ? -25.734 26.062 1.465 1 91.62 78 ARG B C 1
ATOM 3428 O O . ARG B 1 78 ? -26.656 25.969 0.661 1 91.62 78 ARG B O 1
ATOM 3435 N N . LEU B 1 79 ? -25.266 25.047 2.096 1 94.62 79 LEU B N 1
ATOM 3436 C CA . LEU B 1 79 ? -25.844 23.719 1.948 1 94.62 79 LEU B CA 1
ATOM 3437 C C . LEU B 1 79 ? -27.266 23.672 2.494 1 94.62 79 LEU B C 1
ATOM 3439 O O . LEU B 1 79 ? -28.156 23.078 1.876 1 94.62 79 LEU B O 1
ATOM 3443 N N . ARG B 1 80 ? -27.5 24.297 3.559 1 93.88 80 ARG B N 1
ATOM 3444 C CA . ARG B 1 80 ? -28.797 24.266 4.223 1 93.88 80 ARG B CA 1
ATOM 3445 C C . ARG B 1 80 ? -29.828 25.078 3.461 1 93.88 80 ARG B C 1
ATOM 3447 O O . ARG B 1 80 ? -31.047 24.891 3.629 1 93.88 80 ARG B O 1
ATOM 3454 N N . MET B 1 81 ? -29.359 25.969 2.607 1 92.06 81 MET B N 1
ATOM 3455 C CA . MET B 1 81 ? -30.266 26.812 1.813 1 92.06 81 MET B CA 1
ATOM 3456 C C . MET B 1 81 ? -30.875 26.016 0.672 1 92.06 81 MET B C 1
ATOM 3458 O O . MET B 1 81 ? -31.922 26.391 0.131 1 92.06 81 MET B O 1
ATOM 3462 N N . ASP B 1 82 ? -30.234 25 0.3 1 94.25 82 ASP B N 1
ATOM 3463 C CA . ASP B 1 82 ? -30.781 24.188 -0.785 1 94.25 82 ASP B CA 1
ATOM 3464 C C . ASP B 1 82 ? -32 23.391 -0.321 1 94.25 82 ASP B C 1
ATOM 3466 O O . ASP B 1 82 ? -31.922 22.641 0.653 1 94.25 82 ASP B O 1
ATOM 3470 N N . PRO B 1 83 ? -33.094 23.516 -1.003 1 94.12 83 PRO B N 1
ATOM 3471 C CA . PRO B 1 83 ? -34.344 22.891 -0.552 1 94.12 83 PRO B CA 1
ATOM 3472 C C . PRO B 1 83 ? -34.281 21.359 -0.57 1 94.12 83 PRO B C 1
ATOM 3474 O O . PRO B 1 83 ? -35.031 20.703 0.131 1 94.12 83 PRO B O 1
ATOM 3477 N N . ASP B 1 84 ? -33.375 20.828 -1.252 1 96.81 84 ASP B N 1
ATOM 3478 C CA . ASP B 1 84 ? -33.312 19.375 -1.386 1 96.81 84 ASP B CA 1
ATOM 3479 C C . ASP B 1 84 ? -32.344 18.766 -0.396 1 96.81 84 ASP B C 1
ATOM 3481 O O . ASP B 1 84 ? -32.125 17.562 -0.379 1 96.81 84 ASP B O 1
ATOM 3485 N N . VAL B 1 85 ? -31.734 19.547 0.327 1 96.88 85 VAL B N 1
ATOM 3486 C CA . VAL B 1 85 ? -30.828 19.062 1.363 1 96.88 85 VAL B CA 1
ATOM 3487 C C . VAL B 1 85 ? -31.594 18.875 2.674 1 96.88 85 VAL B C 1
ATOM 3489 O O . VAL B 1 85 ? -32.188 19.828 3.191 1 96.88 85 VAL B O 1
ATOM 3492 N N . ALA B 1 86 ? -31.562 17.703 3.248 1 96.19 86 ALA B N 1
ATOM 3493 C CA . ALA B 1 86 ? -32.344 17.359 4.441 1 96.19 86 ALA B CA 1
ATOM 3494 C C . ALA B 1 86 ? -31.516 17.594 5.707 1 96.19 86 ALA B C 1
ATOM 3496 O O . ALA B 1 86 ? -32.062 17.938 6.754 1 96.19 86 ALA B O 1
ATOM 3497 N N . ALA B 1 87 ? -30.281 17.281 5.633 1 96.5 87 ALA B N 1
ATOM 3498 C CA . ALA B 1 87 ? -29.406 17.391 6.805 1 96.5 87 ALA B CA 1
ATOM 3499 C C . ALA B 1 87 ? -27.969 17.641 6.395 1 96.5 87 ALA B C 1
ATOM 3501 O O . ALA B 1 87 ? -27.531 17.188 5.332 1 96.5 87 ALA B O 1
ATOM 3502 N N . VAL B 1 88 ? -27.25 18.391 7.203 1 96.75 88 VAL B N 1
ATOM 3503 C CA . VAL B 1 88 ? -25.828 18.688 7.008 1 96.75 88 VAL B CA 1
ATOM 3504 C C . VAL B 1 88 ? -25.062 18.391 8.289 1 96.75 88 VAL B C 1
ATOM 3506 O O . VAL B 1 88 ? -25.547 18.656 9.391 1 96.75 88 VAL B O 1
ATOM 3509 N N . GLU B 1 89 ? -23.938 17.75 8.141 1 96.5 89 GLU B N 1
ATOM 3510 C CA . GLU B 1 89 ? -23.078 17.422 9.281 1 96.5 89 GLU B CA 1
ATOM 3511 C C . GLU B 1 89 ? -21.641 17.828 9.008 1 96.5 89 GLU B C 1
ATOM 3513 O O . GLU B 1 89 ? -21.094 17.531 7.945 1 96.5 89 GLU B O 1
ATOM 3518 N N . PRO B 1 90 ? -21.047 18.531 9.93 1 95.81 90 PRO B N 1
ATOM 3519 C CA . PRO B 1 90 ? -19.625 18.844 9.789 1 95.81 90 PRO B CA 1
ATOM 3520 C C . PRO B 1 90 ? -18.719 17.656 10.148 1 95.81 90 PRO B C 1
ATOM 3522 O O . PRO B 1 90 ? -19.062 16.875 11.039 1 95.81 90 PRO B O 1
ATOM 3525 N N . TYR B 1 91 ? -17.672 17.516 9.461 1 96.5 91 TYR B N 1
ATOM 3526 C CA . TYR B 1 91 ? -16.625 16.531 9.703 1 96.5 91 TYR B CA 1
ATOM 3527 C C . TYR B 1 91 ? -15.281 17.219 9.891 1 96.5 91 TYR B C 1
ATOM 3529 O O . TYR B 1 91 ? -14.789 17.906 8.992 1 96.5 91 TYR B O 1
ATOM 3537 N N . VAL B 1 92 ? -14.688 17.031 11.062 1 94.5 92 VAL B N 1
ATOM 3538 C CA . VAL B 1 92 ? -13.406 17.656 11.367 1 94.5 92 VAL B CA 1
ATOM 3539 C C . VAL B 1 92 ? -12.32 16.594 11.5 1 94.5 92 VAL B C 1
ATOM 3541 O O . VAL B 1 92 ? -12.492 15.617 12.242 1 94.5 92 VAL B O 1
ATOM 3544 N N . TRP B 1 93 ? -11.297 16.812 10.773 1 90.62 93 TRP B N 1
ATOM 3545 C CA . TRP B 1 93 ? -10.117 15.953 10.828 1 90.62 93 TRP B CA 1
ATOM 3546 C C . TRP B 1 93 ? -8.945 16.672 11.484 1 90.62 93 TRP B C 1
ATOM 3548 O O . TRP B 1 93 ? -8.602 17.797 11.094 1 90.62 93 TRP B O 1
ATOM 3558 N N . VAL B 1 94 ? -8.398 16.047 12.531 1 86.69 94 VAL B N 1
ATOM 3559 C CA . VAL B 1 94 ? -7.289 16.641 13.273 1 86.69 94 VAL B CA 1
ATOM 3560 C C . VAL B 1 94 ? -6.109 15.672 13.312 1 86.69 94 VAL B C 1
ATOM 3562 O O . VAL B 1 94 ? -6.277 14.492 13.609 1 86.69 94 VAL B O 1
ATOM 3565 N N . ASP B 1 95 ? -4.988 16.188 12.953 1 79.19 95 ASP B N 1
ATOM 3566 C CA . ASP B 1 95 ? -3.781 15.398 13.172 1 79.19 95 ASP B CA 1
ATOM 3567 C C . ASP B 1 95 ? -3.412 15.367 14.656 1 79.19 95 ASP B C 1
ATOM 3569 O O . ASP B 1 95 ? -3.324 16.406 15.305 1 79.19 95 ASP B O 1
ATOM 3573 N N . GLY B 1 96 ? -3.291 14.18 15.133 1 81.19 96 GLY B N 1
ATOM 3574 C CA . GLY B 1 96 ? -3.045 14.062 16.562 1 81.19 96 GLY B CA 1
ATOM 3575 C C . GLY B 1 96 ? -1.814 13.242 16.891 1 81.19 96 GLY B C 1
ATOM 3576 O O . GLY B 1 96 ? -1.371 12.43 16.078 1 81.19 96 GLY B O 1
ATOM 3577 N N . ASP B 1 97 ? -1.324 13.57 18.094 1 80.19 97 ASP B N 1
ATOM 3578 C CA . ASP B 1 97 ? -0.255 12.797 18.719 1 80.19 97 ASP B CA 1
ATOM 3579 C C . ASP B 1 97 ? -0.78 11.984 19.891 1 80.19 97 ASP B C 1
ATOM 3581 O O . ASP B 1 97 ? -1.186 12.555 20.906 1 80.19 97 ASP B O 1
ATOM 3585 N N . TRP B 1 98 ? -0.744 10.711 19.672 1 88 98 TRP B N 1
ATOM 3586 C CA . TRP B 1 98 ? -1.265 9.812 20.688 1 88 98 TRP B CA 1
ATOM 3587 C C . TRP B 1 98 ? -0.15 9.344 21.625 1 88 98 TRP B C 1
ATOM 3589 O O . TRP B 1 98 ? 0.891 8.867 21.156 1 88 98 TRP B O 1
ATOM 3599 N N . ARG B 1 99 ? -0.39 9.516 22.859 1 83.12 99 ARG B N 1
ATOM 3600 C CA . ARG B 1 99 ? 0.541 9.023 23.875 1 83.12 99 ARG B CA 1
ATOM 3601 C C . ARG B 1 99 ? -0.181 8.172 24.906 1 83.12 99 ARG B C 1
ATOM 3603 O O . ARG B 1 99 ? -1.288 8.508 25.344 1 83.12 99 ARG B O 1
ATOM 3610 N N . SER B 1 100 ? 0.337 7.047 25.031 1 81.69 100 SER B N 1
ATOM 3611 C CA . SER B 1 100 ? -0.27 6.184 26.047 1 81.69 100 SER B CA 1
ATOM 3612 C C . SER B 1 100 ? 0.678 5.949 27.219 1 81.69 100 SER B C 1
ATOM 3614 O O . SER B 1 100 ? 1.899 5.992 27.047 1 81.69 100 SER B O 1
ATOM 3616 N N . ASP B 1 101 ? 0.177 6.062 28.438 1 66.44 101 ASP B N 1
ATOM 3617 C CA . ASP B 1 101 ? 0.959 5.789 29.641 1 66.44 101 ASP B CA 1
ATOM 3618 C C . ASP B 1 101 ? 1.151 4.285 29.844 1 66.44 101 ASP B C 1
ATOM 3620 O O . ASP B 1 101 ? 1.908 3.863 30.719 1 66.44 101 ASP B O 1
ATOM 3624 N N . SER B 1 102 ? 0.37 3.621 29.203 1 59.88 102 SER B N 1
ATOM 3625 C CA . SER B 1 102 ? 0.403 2.225 29.625 1 59.88 102 SER B CA 1
ATOM 3626 C C . SER B 1 102 ? 1.671 1.529 29.141 1 59.88 102 SER B C 1
ATOM 3628 O O . SER B 1 102 ? 2.197 1.859 28.078 1 59.88 102 SER B O 1
ATOM 3630 N N . ALA B 1 103 ? 2.396 1.03 30.188 1 45.84 103 ALA B N 1
ATOM 3631 C CA . ALA B 1 103 ? 3.525 0.114 30.047 1 45.84 103 ALA B CA 1
ATOM 3632 C C . ALA B 1 103 ? 3.244 -0.958 29 1 45.84 103 ALA B C 1
ATOM 3634 O O . ALA B 1 103 ? 4.086 -1.819 28.734 1 45.84 103 ALA B O 1
ATOM 3635 N N . ALA B 1 104 ? 2.002 -1.072 28.656 1 41.72 104 ALA B N 1
ATOM 3636 C CA . ALA B 1 104 ? 1.65 -2.328 28 1 41.72 104 ALA B CA 1
ATOM 3637 C C . ALA B 1 104 ? 2.133 -2.342 26.547 1 41.72 104 ALA B C 1
ATOM 3639 O O . ALA B 1 104 ? 1.62 -1.596 25.703 1 41.72 104 ALA B O 1
ATOM 3640 N N . GLY B 1 105 ? 3.201 -2.641 26.172 1 45 105 GLY B N 1
ATOM 3641 C CA . GLY B 1 105 ? 3.738 -3.205 24.938 1 45 105 GLY B CA 1
ATOM 3642 C C . GLY B 1 105 ? 3.076 -2.656 23.688 1 45 105 GLY B C 1
ATOM 3643 O O . GLY B 1 105 ? 1.993 -2.072 23.766 1 45 105 GLY B O 1
ATOM 3644 N N . GLY B 1 106 ? 3.752 -1.827 22.672 1 49.25 106 GLY B N 1
ATOM 3645 C CA . GLY B 1 106 ? 3.408 -1.304 21.359 1 49.25 106 GLY B CA 1
ATOM 3646 C C . GLY B 1 106 ? 4.262 -0.117 20.953 1 49.25 106 GLY B C 1
ATOM 3647 O O . GLY B 1 106 ? 5.133 0.319 21.703 1 49.25 106 GLY B O 1
ATOM 3648 N N . ALA B 1 107 ? 4.07 0.245 19.75 1 50.97 107 ALA B N 1
ATOM 3649 C CA . ALA B 1 107 ? 4.945 1.281 19.203 1 50.97 107 ALA B CA 1
ATOM 3650 C C . ALA B 1 107 ? 4.902 2.541 20.062 1 50.97 107 ALA B C 1
ATOM 3652 O O . ALA B 1 107 ? 5.922 3.207 20.25 1 50.97 107 ALA B O 1
ATOM 3653 N N . ALA B 1 108 ? 3.691 3.014 20.766 1 48.22 108 ALA B N 1
ATOM 3654 C CA . ALA B 1 108 ? 3.547 4.211 21.578 1 48.22 108 ALA B CA 1
ATOM 3655 C C . ALA B 1 108 ? 4.25 4.047 22.922 1 48.22 108 ALA B C 1
ATOM 3657 O O . ALA B 1 108 ? 4.656 5.031 23.547 1 48.22 108 ALA B O 1
ATOM 3658 N N . SER B 1 109 ? 4.316 2.775 23.547 1 46.69 109 SER B N 1
ATOM 3659 C CA . SER B 1 109 ? 4.797 2.568 24.906 1 46.69 109 SER B CA 1
ATOM 3660 C C . SER B 1 109 ? 6.32 2.502 24.953 1 46.69 109 SER B C 1
ATOM 3662 O O . SER B 1 109 ? 6.938 2.947 25.922 1 46.69 109 SER B O 1
ATOM 3664 N N . GLU B 1 110 ? 6.797 1.684 24.109 1 45.91 110 GLU B N 1
ATOM 3665 C CA . GLU B 1 110 ? 8.188 1.373 24.438 1 45.91 110 GLU B CA 1
ATOM 3666 C C . GLU B 1 110 ? 9 2.645 24.656 1 45.91 110 GLU B C 1
ATOM 3668 O O . GLU B 1 110 ? 9.875 2.684 25.531 1 45.91 110 GLU B O 1
ATOM 3673 N N . HIS B 1 111 ? 8.984 3.529 23.859 1 44.06 111 HIS B N 1
ATOM 3674 C CA . HIS B 1 111 ? 9.93 4.594 24.172 1 44.06 111 HIS B CA 1
ATOM 3675 C C . HIS B 1 111 ? 9.211 5.91 24.453 1 44.06 111 HIS B C 1
ATOM 3677 O O . HIS B 1 111 ? 9.812 6.98 24.375 1 44.06 111 HIS B O 1
ATOM 3683 N N . GLY B 1 112 ? 8.055 5.801 25.203 1 46.91 112 GLY B N 1
ATOM 3684 C CA . GLY B 1 112 ? 7.422 7.059 25.562 1 46.91 112 GLY B CA 1
ATOM 3685 C C . GLY B 1 112 ? 6.949 7.859 24.375 1 46.91 112 GLY B C 1
ATOM 3686 O O . GLY B 1 112 ? 6.715 9.062 24.469 1 46.91 112 GLY B O 1
ATOM 3687 N N . GLY B 1 113 ? 7.16 7.246 23.25 1 56.12 113 GLY B N 1
ATOM 3688 C CA . GLY B 1 113 ? 6.973 8.133 22.109 1 56.12 113 GLY B CA 1
ATOM 3689 C C . GLY B 1 113 ? 5.559 8.117 21.562 1 56.12 113 GLY B C 1
ATOM 3690 O O . GLY B 1 113 ? 4.746 7.277 21.969 1 56.12 113 GLY B O 1
ATOM 3691 N N . GLY B 1 114 ? 5.016 9.203 21.078 1 68.12 114 GLY B N 1
ATOM 3692 C CA . GLY B 1 114 ? 3.688 9.461 20.547 1 68.12 114 GLY B CA 1
ATOM 3693 C C . GLY B 1 114 ? 3.451 8.82 19.188 1 68.12 114 GLY B C 1
ATOM 3694 O O . GLY B 1 114 ? 4.402 8.469 18.484 1 68.12 114 GLY B O 1
ATOM 3695 N N . VAL B 1 115 ? 2.271 8.172 19.062 1 75.31 115 VAL B N 1
ATOM 3696 C CA . VAL B 1 115 ? 1.794 7.637 17.781 1 75.31 115 VAL B CA 1
ATOM 3697 C C . VAL B 1 115 ? 0.951 8.688 17.062 1 75.31 115 VAL B C 1
ATOM 3699 O O . VAL B 1 115 ? 0.103 9.336 17.688 1 75.31 115 VAL B O 1
ATOM 3702 N N . SER B 1 116 ? 1.329 8.859 15.75 1 76.69 116 SER B N 1
ATOM 3703 C CA . SER B 1 116 ? 0.512 9.781 14.961 1 76.69 116 SER B CA 1
ATOM 3704 C C . SER B 1 116 ? -0.858 9.18 14.664 1 76.69 116 SER B C 1
ATOM 3706 O O . SER B 1 116 ? -0.956 8.039 14.203 1 76.69 116 SER B O 1
ATOM 3708 N N . VAL B 1 117 ? -1.834 9.906 14.969 1 86.5 117 VAL B N 1
ATOM 3709 C CA . VAL B 1 117 ? -3.193 9.414 14.766 1 86.5 117 VAL B CA 1
ATOM 3710 C C . VAL B 1 117 ? -4.004 10.453 13.992 1 86.5 117 VAL B C 1
ATOM 3712 O O . VAL B 1 117 ? -3.643 11.625 13.945 1 86.5 117 VAL B O 1
ATOM 3715 N N . TYR B 1 118 ? -5.004 9.938 13.328 1 87.81 118 TYR B N 1
ATOM 3716 C CA . TYR B 1 118 ? -6 10.781 12.68 1 87.81 118 TYR B CA 1
ATOM 3717 C C . TYR B 1 118 ? -7.273 10.852 13.516 1 87.81 118 TYR B C 1
ATOM 3719 O O . TYR B 1 118 ? -8.031 9.883 13.586 1 87.81 118 TYR B O 1
ATOM 3727 N N . LEU B 1 119 ? -7.473 12 14.055 1 93 119 LEU B N 1
ATOM 3728 C CA . LEU B 1 119 ? -8.641 12.211 14.906 1 93 119 LEU B CA 1
ATOM 3729 C C . LEU B 1 119 ? -9.812 12.758 14.102 1 93 119 LEU B C 1
ATOM 3731 O O . LEU B 1 119 ? -9.695 13.805 13.453 1 93 119 LEU B O 1
ATOM 3735 N N . SER B 1 120 ? -10.875 11.984 14.141 1 95.31 120 SER B N 1
ATOM 3736 C CA . SER B 1 120 ? -12.086 12.383 13.445 1 95.31 120 SER B CA 1
ATOM 3737 C C . SER B 1 120 ? -13.141 12.914 14.414 1 95.31 120 SER B C 1
ATOM 3739 O O . SER B 1 120 ? -13.578 12.203 15.312 1 95.31 120 SER B O 1
ATOM 3741 N N . GLY B 1 121 ? -13.477 14.148 14.227 1 95.94 121 GLY B N 1
ATOM 3742 C CA . GLY B 1 121 ? -14.578 14.734 14.977 1 95.94 121 GLY B CA 1
ATOM 3743 C C . GLY B 1 121 ? -15.914 14.602 14.273 1 95.94 121 GLY B C 1
ATOM 3744 O O . GLY B 1 121 ? -16.109 15.164 13.188 1 95.94 121 GLY B O 1
ATOM 3745 N N . ILE B 1 122 ? -16.875 13.938 14.969 1 96.44 122 ILE B N 1
ATOM 3746 C CA . ILE B 1 122 ? -18.156 13.664 14.32 1 96.44 122 ILE B CA 1
ATOM 3747 C C . ILE B 1 122 ? -19.297 14.031 15.266 1 96.44 122 ILE B C 1
ATOM 3749 O O . ILE B 1 122 ? -19.094 14.18 16.469 1 96.44 122 ILE B O 1
ATOM 3753 N N . ALA B 1 123 ? -20.438 14.211 14.641 1 95.69 123 ALA B N 1
ATOM 3754 C CA . ALA B 1 123 ? -21.641 14.43 15.438 1 95.69 123 ALA B CA 1
ATOM 3755 C C . ALA B 1 123 ? -22.047 13.164 16.188 1 95.69 123 ALA B C 1
ATOM 3757 O O . ALA B 1 123 ? -21.797 12.055 15.711 1 95.69 123 ALA B O 1
ATOM 3758 N N . THR B 1 124 ? -22.688 13.336 17.328 1 95.19 124 THR B N 1
ATOM 3759 C CA . THR B 1 124 ? -22.984 12.18 18.172 1 95.19 124 THR B CA 1
ATOM 3760 C C . THR B 1 124 ? -24.484 11.883 18.172 1 95.19 124 THR B C 1
ATOM 3762 O O . THR B 1 124 ? -24.938 11.008 18.906 1 95.19 124 THR B O 1
ATOM 3765 N N . ASP B 1 125 ? -25.156 12.602 17.375 1 93.06 125 ASP B N 1
ATOM 3766 C CA . ASP B 1 125 ? -26.578 12.328 17.281 1 93.06 125 ASP B CA 1
ATOM 3767 C C . ASP B 1 125 ? -26.844 10.953 16.672 1 93.06 125 ASP B C 1
ATOM 3769 O O . ASP B 1 125 ? -26.062 10.477 15.852 1 93.06 125 ASP B O 1
ATOM 3773 N N . ASP B 1 126 ? -27.922 10.359 17 1 89.69 126 ASP B N 1
ATOM 3774 C CA . ASP B 1 126 ? -28.266 9.023 16.531 1 89.69 126 ASP B CA 1
ATOM 3775 C C . ASP B 1 126 ? -28.469 9 15.023 1 89.69 126 ASP B C 1
ATOM 3777 O O . ASP B 1 126 ? -28.203 7.98 14.375 1 89.69 126 ASP B O 1
ATOM 3781 N N . ALA B 1 127 ? -28.938 10.055 14.5 1 90.31 127 ALA B N 1
ATOM 3782 C CA . ALA B 1 127 ? -29.25 10.094 13.078 1 90.31 127 ALA B CA 1
ATOM 3783 C C . ALA B 1 127 ? -28.062 10.609 12.266 1 90.31 127 ALA B C 1
ATOM 3785 O O . ALA B 1 127 ? -28.188 10.859 11.062 1 90.31 127 ALA B O 1
ATOM 3786 N N . SER B 1 128 ? -26.969 10.68 12.914 1 94.44 128 SER B N 1
ATOM 3787 C CA . SER B 1 128 ? -25.797 11.227 12.234 1 94.44 128 SER B CA 1
ATOM 3788 C C . SER B 1 128 ? -25.328 10.297 11.125 1 94.44 128 SER B C 1
ATOM 3790 O O . SER B 1 128 ? -25.531 9.078 11.195 1 94.44 128 SER B O 1
ATOM 3792 N N . MET B 1 129 ? -24.719 10.875 10.156 1 96.75 129 MET B N 1
ATOM 3793 C CA . MET B 1 129 ? -24.375 10.156 8.93 1 96.75 129 MET B CA 1
ATOM 3794 C C . MET B 1 129 ? -22.969 9.586 9 1 96.75 129 MET B C 1
ATOM 3796 O O . MET B 1 129 ? -22.719 8.477 8.523 1 96.75 129 MET B O 1
ATOM 3800 N N . LEU B 1 130 ? -22.078 10.305 9.594 1 97 130 LEU B N 1
ATOM 3801 C CA . LEU B 1 130 ? -20.672 9.938 9.57 1 97 130 LEU B CA 1
ATOM 3802 C C . LEU B 1 130 ? -20.422 8.664 10.367 1 97 130 LEU B C 1
ATOM 3804 O O . LEU B 1 130 ? -20.812 8.578 11.539 1 97 130 LEU B O 1
ATOM 3808 N N . PHE B 1 131 ? -19.828 7.648 9.719 1 96.12 131 PHE B N 1
ATOM 3809 C CA . PHE B 1 131 ? -19.438 6.363 10.289 1 96.12 131 PHE B CA 1
ATOM 3810 C C . PHE B 1 131 ? -20.656 5.609 10.812 1 96.12 131 PHE B C 1
ATOM 3812 O O . PHE B 1 131 ? -20.562 4.863 11.789 1 96.12 131 PHE B O 1
ATOM 3819 N N . SER B 1 132 ? -21.766 5.824 10.211 1 95.25 132 SER B N 1
ATOM 3820 C CA . SER B 1 132 ? -23.016 5.184 10.625 1 95.25 132 SER B CA 1
ATOM 3821 C C . SER B 1 132 ? -22.984 3.688 10.328 1 95.25 132 SER B C 1
ATOM 3823 O O . SER B 1 132 ? -23.688 2.908 10.977 1 95.25 132 SER B O 1
ATOM 3825 N N . HIS B 1 133 ? -22.125 3.242 9.414 1 93.88 133 HIS B N 1
ATOM 3826 C CA . HIS B 1 133 ? -22.078 1.835 9.031 1 93.88 133 HIS B CA 1
ATOM 3827 C C . HIS B 1 133 ? -21.188 1.04 9.977 1 93.88 133 HIS B C 1
ATOM 3829 O O . HIS B 1 133 ? -21.234 -0.192 9.992 1 93.88 133 HIS B O 1
ATOM 3835 N N . VAL B 1 134 ? -20.406 1.758 10.758 1 92.56 134 VAL B N 1
ATOM 3836 C CA . VAL B 1 134 ? -19.422 1.088 11.586 1 92.56 134 VAL B CA 1
ATOM 3837 C C . VAL B 1 134 ? -19.797 1.228 13.062 1 92.56 134 VAL B C 1
ATOM 3839 O O . VAL B 1 134 ? -19.594 0.304 13.852 1 92.56 134 VAL B O 1
ATOM 3842 N N . LEU B 1 135 ? -20.438 2.375 13.367 1 94.81 135 LEU B N 1
ATOM 3843 C CA . LEU B 1 135 ? -20.75 2.666 14.766 1 94.81 135 LEU B CA 1
ATOM 3844 C C . LEU B 1 135 ? -22.172 2.248 15.109 1 94.81 135 LEU B C 1
ATOM 3846 O O . LEU B 1 135 ? -23.109 2.564 14.375 1 94.81 135 LEU B O 1
ATOM 3850 N N . GLN B 1 136 ? -22.281 1.6 16.203 1 93.5 136 GLN B N 1
ATOM 3851 C CA . GLN B 1 136 ? -23.594 1.343 16.781 1 93.5 136 GLN B CA 1
ATOM 3852 C C . GLN B 1 136 ? -24.078 2.545 17.578 1 93.5 136 GLN B C 1
ATOM 3854 O O . GLN B 1 136 ? -23.281 3.35 18.062 1 93.5 136 GLN B O 1
ATOM 3859 N N . PRO B 1 137 ? -25.359 2.613 17.766 1 92.88 137 PRO B N 1
ATOM 3860 C CA . PRO B 1 137 ? -25.938 3.773 18.453 1 92.88 137 PRO B CA 1
ATOM 3861 C C . PRO B 1 137 ? -25.359 3.947 19.875 1 92.88 137 PRO B C 1
ATOM 3863 O O . PRO B 1 137 ? -25.078 5.074 20.281 1 92.88 137 PRO B O 1
ATOM 3866 N N . TRP B 1 138 ? -25.156 2.848 20.5 1 93 138 TRP B N 1
ATOM 3867 C CA . TRP B 1 138 ? -24.656 2.973 21.875 1 93 138 TRP B CA 1
ATOM 3868 C C . TRP B 1 138 ? -23.219 3.496 21.875 1 93 138 TRP B C 1
ATOM 3870 O O . TRP B 1 138 ? -22.828 4.234 22.781 1 93 138 TRP B O 1
ATOM 3880 N N . GLN B 1 139 ? -22.469 3.135 20.938 1 94.62 139 GLN B N 1
ATOM 3881 C CA . GLN B 1 139 ? -21.094 3.611 20.812 1 94.62 139 GLN B CA 1
ATOM 3882 C C . GLN B 1 139 ? -21.047 5.109 20.516 1 94.62 139 GLN B C 1
ATOM 3884 O O . GLN B 1 139 ? -20.234 5.836 21.078 1 94.62 139 GLN B O 1
ATOM 3889 N N . ARG B 1 140 ? -21.938 5.512 19.672 1 95.06 140 ARG B N 1
ATOM 3890 C CA . ARG B 1 140 ? -22.016 6.926 19.328 1 95.06 140 ARG B CA 1
ATOM 3891 C C . ARG B 1 140 ? -22.422 7.766 20.531 1 95.06 140 ARG B C 1
ATOM 3893 O O . ARG B 1 140 ? -21.922 8.875 20.734 1 95.06 140 ARG B O 1
ATOM 3900 N N . GLN B 1 141 ? -23.312 7.254 21.312 1 94.69 141 GLN B N 1
ATOM 3901 C CA . GLN B 1 141 ? -23.766 7.953 22.5 1 94.69 141 GLN B CA 1
ATOM 3902 C C . GLN B 1 141 ? -22.641 8.102 23.516 1 94.69 141 GLN B C 1
ATOM 3904 O O . GLN B 1 141 ? -22.562 9.109 24.219 1 94.69 141 GLN B O 1
ATOM 3909 N N . ARG B 1 142 ? -21.781 7.188 23.5 1 95.38 142 ARG B N 1
ATOM 3910 C CA . ARG B 1 142 ? -20.672 7.227 24.438 1 95.38 142 ARG B CA 1
ATOM 3911 C C . ARG B 1 142 ? -19.688 8.328 24.078 1 95.38 142 ARG B C 1
ATOM 3913 O O . ARG B 1 142 ? -18.953 8.828 24.922 1 95.38 142 ARG B O 1
ATOM 3920 N N . LEU B 1 143 ? -19.703 8.711 22.891 1 96.25 143 LEU B N 1
ATOM 3921 C CA . LEU B 1 143 ? -18.797 9.758 22.422 1 96.25 143 LEU B CA 1
ATOM 3922 C C . LEU B 1 143 ? -19.234 11.125 22.953 1 96.25 143 LEU B C 1
ATOM 3924 O O . LEU B 1 143 ? -18.469 12.086 22.891 1 96.25 143 LEU B O 1
ATOM 3928 N N . ARG B 1 144 ? -20.422 11.164 23.531 1 94.25 144 ARG B N 1
ATOM 3929 C CA . ARG B 1 144 ? -20.906 12.43 24.062 1 94.25 144 ARG B CA 1
ATOM 3930 C C . ARG B 1 144 ? -20.109 12.844 25.297 1 94.25 144 ARG B C 1
ATOM 3932 O O . ARG B 1 144 ? -20.062 14.023 25.641 1 94.25 144 ARG B O 1
ATOM 3939 N N . GLU B 1 145 ? -19.516 11.859 25.859 1 93.75 145 GLU B N 1
ATOM 3940 C CA . GLU B 1 145 ? -18.672 12.164 27.016 1 93.75 145 GLU B CA 1
ATOM 3941 C C . GLU B 1 145 ? -17.391 12.875 26.594 1 93.75 145 GLU B C 1
ATOM 3943 O O . GLU B 1 145 ? -16.781 12.508 25.594 1 93.75 145 GLU B O 1
ATOM 3948 N N . THR B 1 146 ? -17.094 13.891 27.312 1 92.12 146 THR B N 1
ATOM 3949 C CA . THR B 1 146 ? -15.883 14.648 27 1 92.12 146 THR B CA 1
ATOM 3950 C C . THR B 1 146 ? -14.648 13.75 27.078 1 92.12 146 THR B C 1
ATOM 3952 O O . THR B 1 146 ? -14.453 13.031 28.062 1 92.12 146 THR B O 1
ATOM 3955 N N . GLY B 1 147 ? -13.883 13.773 26.016 1 94.88 147 GLY B N 1
ATOM 3956 C CA . GLY B 1 147 ? -12.641 13.016 26 1 94.88 147 GLY B CA 1
ATOM 3957 C C . GLY B 1 147 ? -12.82 11.57 25.578 1 94.88 147 GLY B C 1
ATOM 3958 O O . GLY B 1 147 ? -11.852 10.812 25.531 1 94.88 147 GLY B O 1
ATOM 3959 N N . ALA B 1 148 ? -14.008 11.234 25.25 1 97.38 148 ALA B N 1
ATOM 3960 C CA . ALA B 1 148 ? -14.258 9.859 24.812 1 97.38 148 ALA B CA 1
ATOM 3961 C C . ALA B 1 148 ? -13.797 9.656 23.375 1 97.38 148 ALA B C 1
ATOM 3963 O O . ALA B 1 148 ? -14.016 10.516 22.516 1 97.38 148 ALA B O 1
ATOM 3964 N N . VAL B 1 149 ? -13.133 8.484 23.188 1 97.38 149 VAL B N 1
ATOM 3965 C CA . VAL B 1 149 ? -12.672 8.188 21.828 1 97.38 149 VAL B CA 1
ATOM 3966 C C . VAL B 1 149 ? -12.953 6.723 21.5 1 97.38 149 VAL B C 1
ATOM 3968 O O . VAL B 1 149 ? -13.062 5.887 22.406 1 97.38 149 VAL B O 1
ATOM 3971 N N . ILE B 1 150 ? -13.172 6.477 20.281 1 97.31 150 ILE B N 1
ATOM 3972 C CA . ILE B 1 150 ? -13.344 5.129 19.75 1 97.31 150 ILE B CA 1
ATOM 3973 C C . ILE B 1 150 ? -12.234 4.816 18.75 1 97.31 150 ILE B C 1
ATOM 3975 O O . ILE B 1 150 ? -11.875 5.664 17.938 1 97.31 150 ILE B O 1
ATOM 3979 N N . VAL B 1 151 ? -11.648 3.643 18.844 1 94.94 151 VAL B N 1
ATOM 3980 C CA . VAL B 1 151 ? -10.531 3.25 17.984 1 94.94 151 VAL B CA 1
ATOM 3981 C C . VAL B 1 151 ? -10.836 1.906 17.328 1 94.94 151 VAL B C 1
ATOM 3983 O O . VAL B 1 151 ? -11.844 1.271 17.641 1 94.94 151 VAL B O 1
ATOM 3986 N N . ASP B 1 152 ? -10.023 1.623 16.344 1 92.38 152 ASP B N 1
ATOM 3987 C CA . ASP B 1 152 ? -10.125 0.303 15.727 1 92.38 152 ASP B CA 1
ATOM 3988 C C . ASP B 1 152 ? -9.477 -0.766 16.609 1 92.38 152 ASP B C 1
ATOM 3990 O O . ASP B 1 152 ? -8.391 -0.557 17.156 1 92.38 152 ASP B O 1
ATOM 3994 N N . ARG B 1 153 ? -10.125 -1.917 16.703 1 90.81 153 ARG B N 1
ATOM 3995 C CA . ARG B 1 153 ? -9.609 -3.008 17.516 1 90.81 153 ARG B CA 1
ATOM 3996 C C . ARG B 1 153 ? -8.242 -3.463 17.031 1 90.81 153 ARG B C 1
ATOM 3998 O O . ARG B 1 153 ? -7.387 -3.85 17.844 1 90.81 153 ARG B O 1
ATOM 4005 N N . ALA B 1 154 ? -8.055 -3.391 15.781 1 84.44 154 ALA B N 1
ATOM 4006 C CA . ALA B 1 154 ? -6.797 -3.844 15.188 1 84.44 154 ALA B CA 1
ATOM 4007 C C . ALA B 1 154 ? -5.648 -2.91 15.555 1 84.44 154 ALA B C 1
ATOM 4009 O O . ALA B 1 154 ? -4.477 -3.285 15.453 1 84.44 154 ALA B O 1
ATOM 4010 N N . ASP B 1 155 ? -5.949 -1.688 16.016 1 87.25 155 ASP B N 1
ATOM 4011 C CA . ASP B 1 155 ? -4.91 -0.694 16.266 1 87.25 155 ASP B CA 1
ATOM 4012 C C . ASP B 1 155 ? -4.609 -0.579 17.766 1 87.25 155 ASP B C 1
ATOM 4014 O O . ASP B 1 155 ? -3.77 0.226 18.172 1 87.25 155 ASP B O 1
ATOM 4018 N N . LEU B 1 156 ? -5.234 -1.332 18.578 1 87.56 156 LEU B N 1
ATOM 4019 C CA . LEU B 1 156 ? -5.055 -1.239 20.016 1 87.56 156 LEU B CA 1
ATOM 4020 C C . LEU B 1 156 ? -3.611 -1.541 20.406 1 87.56 156 LEU B C 1
ATOM 4022 O O . LEU B 1 156 ? -3.049 -0.881 21.281 1 87.56 156 LEU B O 1
ATOM 4026 N N . GLN B 1 157 ? -3.055 -2.496 19.734 1 81.81 157 GLN B N 1
ATOM 4027 C CA . GLN B 1 157 ? -1.673 -2.855 20.047 1 81.81 157 GLN B CA 1
ATOM 4028 C C . GLN B 1 157 ? -0.714 -1.734 19.656 1 81.81 157 GLN B C 1
ATOM 4030 O O . GLN B 1 157 ? 0.221 -1.426 20.391 1 81.81 157 GLN B O 1
ATOM 4035 N N . THR B 1 158 ? -1.003 -1.157 18.578 1 79.94 158 THR B N 1
ATOM 4036 C CA . THR B 1 158 ? -0.17 -0.053 18.109 1 79.94 158 THR B CA 1
ATOM 4037 C C . THR B 1 158 ? -0.301 1.149 19.047 1 79.94 158 THR B C 1
ATOM 4039 O O . THR B 1 158 ? 0.682 1.843 19.312 1 79.94 158 THR B O 1
ATOM 4042 N N . LEU B 1 159 ? -1.479 1.401 19.516 1 86.56 159 LEU B N 1
ATOM 4043 C CA . LEU B 1 159 ? -1.759 2.541 20.375 1 86.56 159 LEU B CA 1
ATOM 4044 C C . LEU B 1 159 ? -1.306 2.264 21.812 1 86.56 159 LEU B C 1
ATOM 4046 O O . LEU B 1 159 ? -1.184 3.189 22.609 1 86.56 159 LEU B O 1
ATOM 4050 N N . GLY B 1 160 ? -1.039 1.038 22.078 1 84.25 160 GLY B N 1
ATOM 4051 C CA . GLY B 1 160 ? -0.622 0.674 23.422 1 84.25 160 GLY B CA 1
ATOM 4052 C C . GLY B 1 160 ? -1.697 0.913 24.469 1 84.25 160 GLY B C 1
ATOM 4053 O O . GLY B 1 160 ? -1.414 1.428 25.547 1 84.25 160 GLY B O 1
ATOM 4054 N N . THR B 1 161 ? -2.861 0.769 24.031 1 87.38 161 THR B N 1
ATOM 4055 C CA . THR B 1 161 ? -3.977 0.968 24.953 1 87.38 161 THR B CA 1
ATOM 4056 C C . THR B 1 161 ? -5.004 -0.15 24.812 1 87.38 161 THR B C 1
ATOM 4058 O O . THR B 1 161 ? -4.824 -1.066 24 1 87.38 161 THR B O 1
ATOM 4061 N N . SER B 1 162 ? -5.926 -0.207 25.797 1 90.31 162 SER B N 1
ATOM 4062 C CA . SER B 1 162 ? -7.035 -1.156 25.766 1 90.31 162 SER B CA 1
ATOM 4063 C C . SER B 1 162 ? -8.375 -0.444 25.891 1 90.31 162 SER B C 1
ATOM 4065 O O . SER B 1 162 ? -8.422 0.76 26.156 1 90.31 162 SER B O 1
ATOM 4067 N N . GLU B 1 163 ? -9.367 -1.237 25.578 1 92.69 163 GLU B N 1
ATOM 4068 C CA . GLU B 1 163 ? -10.695 -0.685 25.797 1 92.69 163 GLU B CA 1
ATOM 4069 C C . GLU B 1 163 ? -10.891 -0.289 27.266 1 92.69 163 GLU B C 1
ATOM 4071 O O . GLU B 1 163 ? -10.641 -1.088 28.172 1 92.69 163 GLU B O 1
ATOM 4076 N N . GLY B 1 164 ? -11.25 0.941 27.484 1 91.94 164 GLY B N 1
ATOM 4077 C CA . GLY B 1 164 ? -11.391 1.468 28.828 1 91.94 164 GLY B CA 1
ATOM 4078 C C . GLY B 1 164 ? -10.148 2.195 29.312 1 91.94 164 GLY B C 1
ATOM 4079 O O . GLY B 1 164 ? -10.18 2.855 30.359 1 91.94 164 GLY B O 1
ATOM 4080 N N . GLY B 1 165 ? -9.164 2.139 28.531 1 91.38 165 GLY B N 1
ATOM 4081 C CA . GLY B 1 165 ? -7.898 2.746 28.922 1 91.38 165 GLY B CA 1
ATOM 4082 C C . GLY B 1 165 ? -7.855 4.242 28.672 1 91.38 165 GLY B C 1
ATOM 4083 O O . GLY B 1 165 ? -8.75 4.797 28.031 1 91.38 165 GLY B O 1
ATOM 4084 N N . VAL B 1 166 ? -6.828 4.84 29.297 1 92.31 166 VAL B N 1
ATOM 4085 C CA . VAL B 1 166 ? -6.645 6.285 29.172 1 92.31 166 VAL B CA 1
ATOM 4086 C C . VAL B 1 166 ? -5.383 6.578 28.375 1 92.31 166 VAL B C 1
ATOM 4088 O O . VAL B 1 166 ? -4.406 5.832 28.438 1 92.31 166 VAL B O 1
ATOM 4091 N N . ALA B 1 167 ? -5.508 7.641 27.609 1 92.12 167 ALA B N 1
ATOM 4092 C CA . ALA B 1 167 ? -4.387 8.109 26.797 1 92.12 167 ALA B CA 1
ATOM 4093 C C . ALA B 1 167 ? -4.438 9.617 26.609 1 92.12 167 ALA B C 1
ATOM 4095 O O . ALA B 1 167 ? -5.219 10.305 27.281 1 92.12 167 ALA B O 1
ATOM 4096 N N . TRP B 1 168 ? -3.523 10.109 25.875 1 89.94 168 TRP B N 1
ATOM 4097 C CA . TRP B 1 168 ? -3.463 11.539 25.609 1 89.94 168 TRP B CA 1
ATOM 4098 C C . TRP B 1 168 ? -3.318 11.797 24.109 1 89.94 168 TRP B C 1
ATOM 4100 O O . TRP B 1 168 ? -2.547 11.125 23.422 1 89.94 168 TRP B O 1
ATOM 4110 N N . VAL B 1 169 ? -4.129 12.672 23.672 1 90.44 169 VAL B N 1
ATOM 4111 C CA . VAL B 1 169 ? -3.992 13.141 22.297 1 90.44 169 VAL B CA 1
ATOM 4112 C C . VAL B 1 169 ? -3.658 14.625 22.281 1 90.44 169 VAL B C 1
ATOM 4114 O O . VAL B 1 169 ? -4.441 15.453 22.766 1 90.44 169 VAL B O 1
ATOM 4117 N N . ASN B 1 170 ? -2.604 14.984 21.703 1 85.19 170 ASN B N 1
ATOM 4118 C CA . ASN B 1 170 ? -2.152 16.375 21.734 1 85.19 170 ASN B CA 1
ATOM 4119 C C . ASN B 1 170 ? -2.221 16.969 23.141 1 85.19 170 ASN B C 1
ATOM 4121 O O . ASN B 1 170 ? -2.779 18.047 23.328 1 85.19 170 ASN B O 1
ATOM 4125 N N . ASN B 1 171 ? -1.855 16.203 24.047 1 84.06 171 ASN B N 1
ATOM 4126 C CA . ASN B 1 171 ? -1.739 16.594 25.453 1 84.06 171 ASN B CA 1
ATOM 4127 C C . ASN B 1 171 ? -3.107 16.75 26.109 1 84.06 171 ASN B C 1
ATOM 4129 O O . ASN B 1 171 ? -3.234 17.375 27.156 1 84.06 171 ASN B O 1
ATOM 4133 N N . HIS B 1 172 ? -4.129 16.297 25.484 1 91.44 172 HIS B N 1
ATOM 4134 C CA . HIS B 1 172 ? -5.461 16.219 26.078 1 91.44 172 HIS B CA 1
ATOM 4135 C C . HIS B 1 172 ? -5.801 14.781 26.469 1 91.44 172 HIS B C 1
ATOM 4137 O O . HIS B 1 172 ? -5.566 13.844 25.703 1 91.44 172 HIS B O 1
ATOM 4143 N N . ARG B 1 173 ? -6.348 14.773 27.594 1 93.12 173 ARG B N 1
ATOM 4144 C CA . ARG B 1 173 ? -6.676 13.445 28.109 1 93.12 173 ARG B CA 1
ATOM 4145 C C . ARG B 1 173 ? -7.891 12.867 27.391 1 93.12 173 ARG B C 1
ATOM 4147 O O . ARG B 1 173 ? -8.898 13.555 27.219 1 93.12 173 ARG B O 1
ATOM 4154 N N . VAL B 1 174 ? -7.711 11.602 26.984 1 95.19 174 VAL B N 1
ATOM 4155 C CA . VAL B 1 174 ? -8.82 10.922 26.328 1 95.19 174 VAL B CA 1
ATOM 4156 C C . VAL B 1 174 ? -9 9.523 26.922 1 95.19 174 VAL B C 1
ATOM 4158 O O . VAL B 1 174 ? -8.078 8.984 27.531 1 95.19 174 VAL B O 1
ATOM 4161 N N . GLN B 1 175 ? -10.211 9.008 26.781 1 96.31 175 GLN B N 1
ATOM 4162 C CA . GLN B 1 175 ? -10.523 7.656 27.219 1 96.31 175 GLN B CA 1
ATOM 4163 C C . GLN B 1 175 ? -11.117 6.82 26.094 1 96.31 175 GLN B C 1
ATOM 4165 O O . GLN B 1 175 ? -12.055 7.258 25.422 1 96.31 175 GLN B O 1
ATOM 4170 N N . VAL B 1 176 ? -10.578 5.656 25.953 1 96.38 176 VAL B N 1
ATOM 4171 C CA . VAL B 1 176 ? -11.109 4.746 24.938 1 96.38 176 VAL B CA 1
ATOM 4172 C C . VAL B 1 176 ? -12.391 4.09 25.469 1 96.38 176 VAL B C 1
ATOM 4174 O O . VAL B 1 176 ? -12.336 3.191 26.297 1 96.38 176 VAL B O 1
ATOM 4177 N N . VAL B 1 177 ? -13.453 4.438 24.906 1 96.69 177 VAL B N 1
ATOM 4178 C CA . VAL B 1 177 ? -14.727 3.979 25.438 1 96.69 177 VAL B CA 1
ATOM 4179 C C . VAL B 1 177 ? -15.18 2.727 24.703 1 96.69 177 VAL B C 1
ATOM 4181 O O . VAL B 1 177 ? -16.016 1.966 25.203 1 96.69 177 VAL B O 1
ATOM 4184 N N . ALA B 1 178 ? -14.656 2.578 23.484 1 95.88 178 ALA B N 1
ATOM 4185 C CA . ALA B 1 178 ? -15 1.389 22.703 1 95.88 178 ALA B CA 1
ATOM 4186 C C . ALA B 1 178 ? -13.969 1.133 21.609 1 95.88 178 ALA B C 1
ATOM 4188 O O . ALA B 1 178 ? -13.258 2.049 21.188 1 95.88 178 ALA B O 1
ATOM 4189 N N . ALA B 1 179 ? -13.875 -0.096 21.25 1 94.75 179 ALA B N 1
ATOM 4190 C CA . ALA B 1 179 ? -13.109 -0.537 20.078 1 94.75 179 ALA B CA 1
ATOM 4191 C C . ALA B 1 179 ? -14 -1.236 19.062 1 94.75 179 ALA B C 1
ATOM 4193 O O . ALA B 1 179 ? -14.797 -2.105 19.422 1 94.75 179 ALA B O 1
ATOM 4194 N N . VAL B 1 180 ? -13.922 -0.793 17.828 1 93.56 180 VAL B N 1
ATOM 4195 C CA . VAL B 1 180 ? -14.773 -1.355 16.781 1 93.56 180 VAL B CA 1
ATOM 4196 C C . VAL B 1 180 ? -13.914 -1.943 15.672 1 93.56 180 VAL B C 1
ATOM 4198 O O . VAL B 1 180 ? -12.695 -1.745 15.648 1 93.56 180 VAL B O 1
ATOM 4201 N N . ASP B 1 181 ? -14.57 -2.697 14.812 1 88.94 181 ASP B N 1
ATOM 4202 C CA . ASP B 1 181 ? -13.898 -3.234 13.641 1 88.94 181 ASP B CA 1
ATOM 4203 C C . ASP B 1 181 ? -14.227 -2.414 12.391 1 88.94 181 ASP B C 1
ATOM 4205 O O . ASP B 1 181 ? -15.312 -1.843 12.289 1 88.94 181 ASP B O 1
ATOM 4209 N N . GLY B 1 182 ? -13.25 -2.254 11.57 1 85.25 182 GLY B N 1
ATOM 4210 C CA . GLY B 1 182 ? -13.547 -1.651 10.281 1 85.25 182 GLY B CA 1
ATOM 4211 C C . GLY B 1 182 ? -13.086 -0.209 10.172 1 85.25 182 GLY B C 1
ATOM 4212 O O . GLY B 1 182 ? -13.5 0.516 9.266 1 85.25 182 GLY B O 1
ATOM 4213 N N . LEU B 1 183 ? -12.312 0.257 11.117 1 88.31 183 LEU B N 1
ATOM 4214 C CA . LEU B 1 183 ? -11.828 1.635 11.094 1 88.31 183 LEU B CA 1
ATOM 4215 C C . LEU B 1 183 ? -10.367 1.693 10.664 1 88.31 183 LEU B C 1
ATOM 4217 O O . LEU B 1 183 ? -9.789 2.777 10.562 1 88.31 183 LEU B O 1
ATOM 4221 N N . ARG B 1 184 ? -9.867 0.554 10.367 1 81.88 184 ARG B N 1
ATOM 4222 C CA . ARG B 1 184 ? -8.453 0.545 10 1 81.88 184 ARG B CA 1
ATOM 4223 C C . ARG B 1 184 ? -8.242 1.171 8.625 1 81.88 184 ARG B C 1
ATOM 4225 O O . ARG B 1 184 ? -8.898 0.785 7.652 1 81.88 184 ARG B O 1
ATOM 4232 N N . GLY B 1 185 ? -7.465 2.139 8.539 1 76.94 185 GLY B N 1
ATOM 4233 C CA . GLY B 1 185 ? -7.211 2.842 7.289 1 76.94 185 GLY B CA 1
ATOM 4234 C C . GLY B 1 185 ? -5.965 2.359 6.574 1 76.94 185 GLY B C 1
ATOM 4235 O O . GLY B 1 185 ? -5.434 1.294 6.891 1 76.94 185 GLY B O 1
ATOM 4236 N N . LEU B 1 186 ? -5.664 3.064 5.371 1 74.62 186 LEU B N 1
ATOM 4237 C CA . LEU B 1 186 ? -4.492 2.756 4.559 1 74.62 186 LEU B CA 1
ATOM 4238 C C . LEU B 1 186 ? -3.205 3.01 5.34 1 74.62 186 LEU B C 1
ATOM 4240 O O . LEU B 1 186 ? -2.277 2.197 5.297 1 74.62 186 LEU B O 1
ATOM 4244 N N . GLY B 1 187 ? -3.32 4.152 5.91 1 72.12 187 GLY B N 1
ATOM 4245 C CA . GLY B 1 187 ? -2.186 4.613 6.691 1 72.12 187 GLY B CA 1
ATOM 4246 C C . GLY B 1 187 ? -2.59 5.293 7.984 1 72.12 187 GLY B C 1
ATOM 4247 O O . GLY B 1 187 ? -3.715 5.781 8.109 1 72.12 187 GLY B O 1
ATOM 4248 N N . GLY B 1 188 ? -1.891 5.039 9.117 1 73.69 188 GLY B N 1
ATOM 4249 C CA . GLY B 1 188 ? -2.098 5.711 10.391 1 73.69 188 GLY B CA 1
ATOM 4250 C C . GLY B 1 188 ? -3.248 5.129 11.188 1 73.69 188 GLY B C 1
ATOM 4251 O O . GLY B 1 188 ? -4.031 4.328 10.672 1 73.69 188 GLY B O 1
ATOM 4252 N N . VAL B 1 189 ? -3.438 5.562 12.297 1 85.81 189 VAL B N 1
ATOM 4253 C CA . VAL B 1 189 ? -4.457 5.066 13.211 1 85.81 189 VAL B CA 1
ATOM 4254 C C . VAL B 1 189 ? -5.629 6.047 13.266 1 85.81 189 VAL B C 1
ATOM 4256 O O . VAL B 1 189 ? -5.43 7.25 13.461 1 85.81 189 VAL B O 1
ATOM 4259 N N . ASN B 1 190 ? -6.793 5.523 12.984 1 91.62 190 ASN B N 1
ATOM 4260 C CA . ASN B 1 190 ? -7.992 6.348 13.055 1 91.62 190 ASN B CA 1
ATOM 4261 C C . ASN B 1 190 ? -8.586 6.359 14.461 1 91.62 190 ASN B C 1
ATOM 4263 O O . ASN B 1 190 ? -8.719 5.309 15.086 1 91.62 190 ASN B O 1
ATOM 4267 N N . VAL B 1 191 ? -8.875 7.562 14.93 1 94.94 191 VAL B N 1
ATOM 4268 C CA . VAL B 1 191 ? -9.523 7.754 16.219 1 94.94 191 VAL B CA 1
ATOM 4269 C C . VAL B 1 191 ? -10.773 8.617 16.047 1 94.94 191 VAL B C 1
ATOM 4271 O O . VAL B 1 191 ? -10.727 9.664 15.391 1 94.94 191 VAL B O 1
ATOM 4274 N N . LEU B 1 192 ? -11.891 8.141 16.594 1 97.38 192 LEU B N 1
ATOM 4275 C CA . LEU B 1 192 ? -13.133 8.891 16.5 1 97.38 192 LEU B CA 1
ATOM 4276 C C . LEU B 1 192 ? -13.445 9.594 17.828 1 97.38 192 LEU B C 1
ATOM 4278 O O . LEU B 1 192 ? -13.25 9.016 18.891 1 97.38 192 LEU B O 1
ATOM 4282 N N . ALA B 1 193 ? -13.844 10.812 17.734 1 97.56 193 ALA B N 1
ATOM 4283 C CA . ALA B 1 193 ? -14.289 11.602 18.875 1 97.56 193 ALA B CA 1
ATOM 4284 C C . ALA B 1 193 ? -15.484 12.477 18.516 1 97.56 193 ALA B C 1
ATOM 4286 O O . ALA B 1 193 ? -15.883 12.539 17.344 1 97.56 193 ALA B O 1
ATOM 4287 N N . SER B 1 194 ? -16.094 13.078 19.531 1 96.75 194 SER B N 1
ATOM 4288 C CA . SER B 1 194 ? -17.141 14.062 19.25 1 96.75 194 SER B CA 1
ATOM 4289 C C . SER B 1 194 ? -16.562 15.312 18.609 1 96.75 194 SER B C 1
ATOM 4291 O O . SER B 1 194 ? -15.367 15.602 18.75 1 96.75 194 SER B O 1
ATOM 4293 N N . LEU B 1 195 ? -17.453 15.992 17.938 1 94.75 195 LEU B N 1
ATOM 4294 C CA . LEU B 1 195 ? -17.047 17.25 17.328 1 94.75 195 LEU B CA 1
ATOM 4295 C C . LEU B 1 195 ? -16.469 18.203 18.375 1 94.75 195 LEU B C 1
ATOM 4297 O O . LEU B 1 195 ? -15.461 18.859 18.125 1 94.75 195 LEU B O 1
ATOM 4301 N N . ALA B 1 196 ? -17.062 18.219 19.469 1 93.12 196 ALA B N 1
ATOM 4302 C CA . ALA B 1 196 ? -16.625 19.109 20.547 1 93.12 196 ALA B CA 1
ATOM 4303 C C . ALA B 1 196 ? -15.242 18.734 21.047 1 93.12 196 ALA B C 1
ATOM 4305 O O . ALA B 1 196 ? -14.367 19.594 21.188 1 93.12 196 ALA B O 1
ATOM 4306 N N . THR B 1 197 ? -15.031 17.484 21.266 1 94.69 197 THR B N 1
ATOM 4307 C CA . THR B 1 197 ? -13.742 17 21.734 1 94.69 197 THR B CA 1
ATOM 4308 C C . THR B 1 197 ? -12.656 17.266 20.688 1 94.69 197 THR B C 1
ATOM 4310 O O . THR B 1 197 ? -11.555 17.688 21.031 1 94.69 197 THR B O 1
ATOM 4313 N N . ALA B 1 198 ? -12.969 17 19.469 1 94.56 198 ALA B N 1
ATOM 4314 C CA . ALA B 1 198 ? -11.992 17.188 18.391 1 94.56 198 ALA B CA 1
ATOM 4315 C C . ALA B 1 198 ? -11.586 18.641 18.266 1 94.56 198 ALA B C 1
ATOM 4317 O O . ALA B 1 198 ? -10.398 18.953 18.094 1 94.56 198 ALA B O 1
ATOM 4318 N N . ARG B 1 199 ? -12.539 19.531 18.375 1 92.31 199 ARG B N 1
ATOM 4319 C CA . ARG B 1 199 ? -12.258 20.953 18.266 1 92.31 199 ARG B CA 1
ATOM 4320 C C . ARG B 1 199 ? -11.438 21.438 19.453 1 92.31 199 ARG B C 1
ATOM 4322 O O . ARG B 1 199 ? -10.578 22.312 19.312 1 92.31 199 ARG B O 1
ATOM 4329 N N . GLU B 1 200 ? -11.703 20.891 20.531 1 91.56 200 GLU B N 1
ATOM 4330 C CA . GLU B 1 200 ? -10.922 21.234 21.719 1 91.56 200 GLU B CA 1
ATOM 4331 C C . GLU B 1 200 ? -9.461 20.797 21.562 1 91.56 200 GLU B C 1
ATOM 4333 O O . GLU B 1 200 ? -8.547 21.562 21.891 1 91.56 200 GLU B O 1
ATOM 4338 N N . ILE B 1 201 ? -9.312 19.688 21.062 1 91.19 201 ILE B N 1
ATOM 4339 C CA . ILE B 1 201 ? -7.973 19.125 20.906 1 91.19 201 ILE B CA 1
ATOM 4340 C C . ILE B 1 201 ? -7.23 19.875 19.797 1 91.19 201 ILE B C 1
ATOM 4342 O O . ILE B 1 201 ? -6.02 20.094 19.906 1 91.19 201 ILE B O 1
ATOM 4346 N N . ALA B 1 202 ? -7.91 20.234 18.812 1 86.44 202 ALA B N 1
ATOM 4347 C CA . ALA B 1 202 ? -7.312 20.969 17.703 1 86.44 202 ALA B CA 1
ATOM 4348 C C . ALA B 1 202 ? -6.875 22.375 18.141 1 86.44 202 ALA B C 1
ATOM 4350 O O . ALA B 1 202 ? -5.98 22.969 17.547 1 86.44 202 ALA B O 1
ATOM 4351 N N . GLY B 1 203 ? -7.383 22.875 19.141 1 77.88 203 GLY B N 1
ATOM 4352 C CA . GLY B 1 203 ? -7.059 24.203 19.656 1 77.88 203 GLY B CA 1
ATOM 4353 C C . GLY B 1 203 ? -7.664 25.328 18.844 1 77.88 203 GLY B C 1
ATOM 4354 O O . GLY B 1 203 ? -7.219 26.469 18.922 1 77.88 203 GLY B O 1
ATOM 4355 N N . ASP B 1 204 ? -8.383 25.094 17.812 1 68.06 204 ASP B N 1
ATOM 4356 C CA . ASP B 1 204 ? -8.961 26.156 17 1 68.06 204 ASP B CA 1
ATOM 4357 C C . ASP B 1 204 ? -10.477 25.969 16.859 1 68.06 204 ASP B C 1
ATOM 4359 O O . ASP B 1 204 ? -10.961 25.578 15.789 1 68.06 204 ASP B O 1
ATOM 4363 N N . PRO B 1 205 ? -11.188 26.328 17.875 1 58.97 205 PRO B N 1
ATOM 4364 C CA . PRO B 1 205 ? -12.641 26.109 17.859 1 58.97 205 PRO B CA 1
ATOM 4365 C C . PRO B 1 205 ? -13.344 26.875 16.75 1 58.97 205 PRO B C 1
ATOM 4367 O O . PRO B 1 205 ? -14.445 26.484 16.328 1 58.97 205 PRO B O 1
ATOM 4370 N N . GLY B 1 206 ? -12.656 27.828 16.203 1 59.59 206 GLY B N 1
ATOM 4371 C CA . GLY B 1 206 ? -13.359 28.641 15.211 1 59.59 206 GLY B CA 1
ATOM 4372 C C . GLY B 1 206 ? -13 28.281 13.781 1 59.59 206 GLY B C 1
ATOM 4373 O O . GLY B 1 206 ? -13.438 28.938 12.836 1 59.59 206 GLY B O 1
ATOM 4374 N N . GLN B 1 207 ? -12.414 27.172 13.688 1 69.5 207 GLN B N 1
ATOM 4375 C CA . GLN B 1 207 ? -11.961 26.875 12.336 1 69.5 207 GLN B CA 1
ATOM 4376 C C . GLN B 1 207 ? -13.008 26.062 11.578 1 69.5 207 GLN B C 1
ATOM 4378 O O . GLN B 1 207 ? -13.898 25.469 12.18 1 69.5 207 GLN B O 1
ATOM 4383 N N . GLY B 1 208 ? -13.102 26.219 10.336 1 83.56 208 GLY B N 1
ATOM 4384 C CA . GLY B 1 208 ? -13.992 25.516 9.43 1 83.56 208 GLY B CA 1
ATOM 4385 C C . GLY B 1 208 ? -13.891 24 9.562 1 83.56 208 GLY B C 1
ATOM 4386 O O . GLY B 1 208 ? -13.523 23.484 10.617 1 83.56 208 GLY B O 1
ATOM 4387 N N . SER B 1 209 ? -14.633 23.328 8.844 1 91.38 209 SER B N 1
ATOM 4388 C CA . SER B 1 209 ? -14.656 21.859 8.82 1 91.38 209 SER B CA 1
ATOM 4389 C C . SER B 1 209 ? -13.867 21.328 7.637 1 91.38 209 SER B C 1
ATOM 4391 O O . SER B 1 209 ? -13.703 22 6.625 1 91.38 209 SER B O 1
ATOM 4393 N N . THR B 1 210 ? -13.258 20.203 7.871 1 92.56 210 THR B N 1
ATOM 4394 C CA . THR B 1 210 ? -12.531 19.562 6.777 1 92.56 210 THR B CA 1
ATOM 4395 C C . THR B 1 210 ? -13.484 19.188 5.652 1 92.56 210 THR B C 1
ATOM 4397 O O . THR B 1 210 ? -13.172 19.359 4.473 1 92.56 210 THR B O 1
ATOM 4400 N N . TYR B 1 211 ? -14.555 18.625 6.062 1 96.06 211 TYR B N 1
ATOM 4401 C CA . TYR B 1 211 ? -15.625 18.281 5.133 1 96.06 211 TYR B CA 1
ATOM 4402 C C . TYR B 1 211 ? -16.984 18.609 5.723 1 96.06 211 TYR B C 1
ATOM 4404 O O . TYR B 1 211 ? -17.125 18.797 6.934 1 96.06 211 TYR B O 1
ATOM 4412 N N . PHE B 1 212 ? -17.906 18.844 4.852 1 97 212 PHE B N 1
ATOM 4413 C CA . PHE B 1 212 ? -19.328 18.75 5.188 1 97 212 PHE B CA 1
ATOM 4414 C C . PHE B 1 212 ? -19.984 17.578 4.453 1 97 212 PHE B C 1
ATOM 4416 O O . PHE B 1 212 ? -19.656 17.312 3.297 1 97 212 PHE B O 1
ATOM 4423 N N . VAL B 1 213 ? -20.781 16.891 5.168 1 98.06 213 VAL B N 1
ATOM 4424 C CA . VAL B 1 213 ? -21.547 15.82 4.52 1 98.06 213 VAL B CA 1
ATOM 4425 C C . VAL B 1 213 ? -23.031 16.156 4.57 1 98.06 213 VAL B C 1
ATOM 4427 O O . VAL B 1 213 ? -23.5 16.844 5.48 1 98.06 213 VAL B O 1
ATOM 4430 N N . ALA B 1 214 ? -23.781 15.703 3.584 1 98.06 214 ALA B N 1
ATOM 4431 C CA . ALA B 1 214 ? -25.188 16.062 3.5 1 98.06 214 ALA B CA 1
ATOM 4432 C C . ALA B 1 214 ? -26.031 14.867 3.053 1 98.06 214 ALA B C 1
ATOM 4434 O O . ALA B 1 214 ? -25.547 13.992 2.33 1 98.06 214 ALA B O 1
ATOM 4435 N N . ARG B 1 215 ? -27.172 14.852 3.572 1 97.69 215 ARG B N 1
ATOM 4436 C CA . ARG B 1 215 ? -28.203 13.93 3.133 1 97.69 215 ARG B CA 1
ATOM 4437 C C . ARG B 1 215 ? -29.234 14.641 2.258 1 97.69 215 ARG B C 1
ATOM 4439 O O . ARG B 1 215 ? -29.688 15.734 2.594 1 97.69 215 ARG B O 1
ATOM 4446 N N . VAL B 1 216 ? -29.562 14.023 1.156 1 97.31 216 VAL B N 1
ATOM 4447 C CA . VAL B 1 216 ? -30.547 14.594 0.248 1 97.31 216 VAL B CA 1
ATOM 4448 C C . VAL B 1 216 ? -31.938 14.086 0.616 1 97.31 216 VAL B C 1
ATOM 4450 O O . VAL B 1 216 ? -32.094 12.969 1.117 1 97.31 216 VAL B O 1
ATOM 4453 N N . ARG B 1 217 ? -32.969 14.906 0.391 1 96.12 217 ARG B N 1
ATOM 4454 C CA . ARG B 1 217 ? -34.344 14.516 0.662 1 96.12 217 ARG B CA 1
ATOM 4455 C C . ARG B 1 217 ? -34.719 13.289 -0.161 1 96.12 217 ARG B C 1
ATOM 4457 O O . ARG B 1 217 ? -34.25 13.109 -1.279 1 96.12 217 ARG B O 1
ATOM 4464 N N . PRO B 1 218 ? -35.656 12.555 0.503 1 93.75 218 PRO B N 1
ATOM 4465 C CA . PRO B 1 218 ? -36.094 11.383 -0.254 1 93.75 218 PRO B CA 1
ATOM 4466 C C . PRO B 1 218 ? -36.719 11.758 -1.601 1 93.75 218 PRO B C 1
ATOM 4468 O O . PRO B 1 218 ? -37.562 12.656 -1.674 1 93.75 218 PRO B O 1
ATOM 4471 N N . GLY B 1 219 ? -36.25 11.188 -2.645 1 92 219 GLY B N 1
ATOM 4472 C CA . GLY B 1 219 ? -36.781 11.445 -3.975 1 92 219 GLY B CA 1
ATOM 4473 C C . GLY B 1 219 ? -35.906 12.367 -4.797 1 92 219 GLY B C 1
ATOM 4474 O O . GLY B 1 219 ? -36.031 12.398 -6.027 1 92 219 GLY B O 1
ATOM 4475 N N . ALA B 1 220 ? -35.156 13.156 -4.121 1 93.62 220 ALA B N 1
ATOM 4476 C CA . ALA B 1 220 ? -34.25 14.07 -4.836 1 93.62 220 ALA B CA 1
ATOM 4477 C C . ALA B 1 220 ? -33.031 13.344 -5.359 1 93.62 220 ALA B C 1
ATOM 4479 O O . ALA B 1 220 ? -32.562 12.367 -4.75 1 93.62 220 ALA B O 1
ATOM 4480 N N . SER B 1 221 ? -32.594 13.867 -6.453 1 94.88 221 SER B N 1
ATOM 4481 C CA . SER B 1 221 ? -31.406 13.297 -7.062 1 94.88 221 SER B CA 1
ATOM 4482 C C . SER B 1 221 ? -30.141 13.93 -6.488 1 94.88 221 SER B C 1
ATOM 4484 O O . SER B 1 221 ? -29.922 15.141 -6.613 1 94.88 221 SER B O 1
ATOM 4486 N N . ALA B 1 222 ? -29.297 13.094 -5.906 1 96.38 222 ALA B N 1
ATOM 4487 C CA . ALA B 1 222 ? -28.031 13.578 -5.359 1 96.38 222 ALA B CA 1
ATOM 4488 C C . ALA B 1 222 ? -27.188 14.242 -6.445 1 96.38 222 ALA B C 1
ATOM 4490 O O . ALA B 1 222 ? -26.484 15.227 -6.18 1 96.38 222 ALA B O 1
ATOM 4491 N N . LYS B 1 223 ? -27.266 13.703 -7.625 1 96.44 223 LYS B N 1
ATOM 4492 C CA . LYS B 1 223 ? -26.5 14.25 -8.742 1 96.44 223 LYS B CA 1
ATOM 4493 C C . LYS B 1 223 ? -27 15.656 -9.109 1 96.44 223 LYS B C 1
ATOM 4495 O O . LYS B 1 223 ? -26.188 16.531 -9.43 1 96.44 223 LYS B O 1
ATOM 4500 N N . ALA B 1 224 ? -28.25 15.859 -9.039 1 95.75 224 ALA B N 1
ATOM 4501 C CA . ALA B 1 224 ? -28.812 17.172 -9.359 1 95.75 224 ALA B CA 1
ATOM 4502 C C . ALA B 1 224 ? -28.422 18.203 -8.312 1 95.75 224 ALA B C 1
ATOM 4504 O O . ALA B 1 224 ? -28.109 19.344 -8.656 1 95.75 224 ALA B O 1
ATOM 4505 N N . VAL B 1 225 ? -28.484 17.781 -7.102 1 96.31 225 VAL B N 1
ATOM 4506 C CA . VAL B 1 225 ? -28.125 18.688 -6.02 1 96.31 225 VAL B CA 1
ATOM 4507 C C . VAL B 1 225 ? -26.641 19.047 -6.129 1 96.31 225 VAL B C 1
ATOM 4509 O O . VAL B 1 225 ? -26.266 20.203 -5.941 1 96.31 225 VAL B O 1
ATOM 4512 N N . LYS B 1 226 ? -25.828 18.031 -6.383 1 95.75 226 LYS B N 1
ATOM 4513 C CA . LYS B 1 226 ? -24.391 18.25 -6.594 1 95.75 226 LYS B CA 1
ATOM 4514 C C . LYS B 1 226 ? -24.156 19.297 -7.668 1 95.75 226 LYS B C 1
ATOM 4516 O O . LYS B 1 226 ? -23.328 20.203 -7.488 1 95.75 226 LYS B O 1
ATOM 4521 N N . GLN B 1 227 ? -24.859 19.219 -8.758 1 94.25 227 GLN B N 1
ATOM 4522 C CA . GLN B 1 227 ? -24.688 20.141 -9.875 1 94.25 227 GLN B CA 1
ATOM 4523 C C . GLN B 1 227 ? -25.094 21.562 -9.477 1 94.25 227 GLN B C 1
ATOM 4525 O O . GLN B 1 227 ? -24.422 22.531 -9.859 1 94.25 227 GLN B O 1
ATOM 4530 N N . ARG B 1 228 ? -26.109 21.672 -8.719 1 93.5 228 ARG B N 1
ATOM 4531 C CA . ARG B 1 228 ? -26.562 22.984 -8.266 1 93.5 228 ARG B CA 1
ATOM 4532 C C . ARG B 1 228 ? -25.547 23.609 -7.301 1 93.5 228 ARG B C 1
ATOM 4534 O O . ARG B 1 228 ? -25.281 24.797 -7.363 1 93.5 228 ARG B O 1
ATOM 4541 N N . LEU B 1 229 ? -25.047 22.766 -6.477 1 93.38 229 LEU B N 1
ATOM 4542 C CA . LEU B 1 229 ? -24.125 23.234 -5.457 1 93.38 229 LEU B CA 1
ATOM 4543 C C . LEU B 1 229 ? -22.797 23.656 -6.082 1 93.38 229 LEU B C 1
ATOM 4545 O O . LEU B 1 229 ? -22.109 24.531 -5.555 1 93.38 229 LEU B O 1
ATOM 4549 N N . ASN B 1 230 ? -22.406 22.984 -7.098 1 92.38 230 ASN B N 1
ATOM 4550 C CA . ASN B 1 230 ? -21.109 23.266 -7.711 1 92.38 230 ASN B CA 1
ATOM 4551 C C . ASN B 1 230 ? -21.188 24.438 -8.68 1 92.38 230 ASN B C 1
ATOM 4553 O O . ASN B 1 230 ? -20.188 24.797 -9.32 1 92.38 230 ASN B O 1
ATOM 4557 N N . GLN B 1 231 ? -22.281 25 -8.75 1 85.5 231 GLN B N 1
ATOM 4558 C CA . GLN B 1 231 ? -22.375 26.234 -9.531 1 85.5 231 GLN B CA 1
ATOM 4559 C C . GLN B 1 231 ? -21.672 27.391 -8.828 1 85.5 231 GLN B C 1
ATOM 4561 O O . GLN B 1 231 ? -21.75 27.516 -7.605 1 85.5 231 GLN B O 1
ATOM 4566 N N . PRO B 1 232 ? -20.766 27.984 -9.625 1 73.94 232 PRO B N 1
ATOM 4567 C CA . PRO B 1 232 ? -19.938 29.047 -9.047 1 73.94 232 PRO B CA 1
ATOM 4568 C C . PRO B 1 232 ? -20.766 30.094 -8.289 1 73.94 232 PRO B C 1
ATOM 4570 O O . PRO B 1 232 ? -21.781 30.562 -8.797 1 73.94 232 PRO B O 1
ATOM 4573 N N . THR B 1 233 ? -20.688 30.047 -6.988 1 69.5 233 THR B N 1
ATOM 4574 C CA . THR B 1 233 ? -21.219 31.141 -6.188 1 69.5 233 THR B CA 1
ATOM 4575 C C . THR B 1 233 ? -20.125 31.828 -5.391 1 69.5 233 THR B C 1
ATOM 4577 O O . THR B 1 233 ? -19.422 31.188 -4.605 1 69.5 233 THR B O 1
ATOM 4580 N N . PRO B 1 234 ? -19.719 33.031 -5.668 1 66.44 234 PRO B N 1
ATOM 4581 C CA . PRO B 1 234 ? -18.547 33.719 -5.09 1 66.44 234 PRO B CA 1
ATOM 4582 C C . PRO B 1 234 ? -18.672 33.906 -3.582 1 66.44 234 PRO B C 1
ATOM 4584 O O . PRO B 1 234 ? -17.656 34.094 -2.898 1 66.44 234 PRO B O 1
ATOM 4587 N N . SER B 1 235 ? -19.734 33.688 -2.957 1 72.56 235 SER B N 1
ATOM 4588 C CA . SER B 1 235 ? -19.953 34.281 -1.633 1 72.56 235 SER B CA 1
ATOM 4589 C C . SER B 1 235 ? -19.562 33.281 -0.534 1 72.56 235 SER B C 1
ATOM 4591 O O . SER B 1 235 ? -19.328 33.688 0.609 1 72.56 235 SER B O 1
ATOM 4593 N N . PHE B 1 236 ? -19.391 32.062 -0.917 1 78.06 236 PHE B N 1
ATOM 4594 C CA . PHE B 1 236 ? -19.281 31.125 0.198 1 78.06 236 PHE B CA 1
ATOM 4595 C C . PHE B 1 236 ? -17.906 30.469 0.238 1 78.06 236 PHE B C 1
ATOM 4597 O O . PHE B 1 236 ? -17.719 29.453 0.905 1 78.06 236 PHE B O 1
ATOM 4604 N N . GLY B 1 237 ? -16.938 31 -0.389 1 78.56 237 GLY B N 1
ATOM 4605 C CA . GLY B 1 237 ? -15.602 30.422 -0.386 1 78.56 237 GLY B CA 1
ATOM 4606 C C . GLY B 1 237 ? -15.461 29.25 -1.334 1 78.56 237 GLY B C 1
ATOM 4607 O O . GLY B 1 237 ? -16.453 28.781 -1.907 1 78.56 237 GLY B O 1
ATOM 4608 N N . PRO B 1 238 ? -14.32 28.703 -1.456 1 82.44 238 PRO B N 1
ATOM 4609 C CA . PRO B 1 238 ? -14.094 27.609 -2.393 1 82.44 238 PRO B CA 1
ATOM 4610 C C . PRO B 1 238 ? -14.516 26.25 -1.824 1 82.44 238 PRO B C 1
ATOM 4612 O O . PRO B 1 238 ? -14.109 25.891 -0.716 1 82.44 238 PRO B O 1
ATOM 4615 N N . TYR B 1 239 ? -15.375 25.609 -2.535 1 89.5 239 TYR B N 1
ATOM 4616 C CA . TYR B 1 239 ? -15.781 24.25 -2.168 1 89.5 239 TYR B CA 1
ATOM 4617 C C . TYR B 1 239 ? -16.219 23.453 -3.396 1 89.5 239 TYR B C 1
ATOM 4619 O O . TYR B 1 239 ? -16.453 24.031 -4.461 1 89.5 239 TYR B O 1
ATOM 4627 N N . GLU B 1 240 ? -16.188 22.203 -3.311 1 91.62 240 GLU B N 1
ATOM 4628 C CA . GLU B 1 240 ? -16.688 21.266 -4.324 1 91.62 240 GLU B CA 1
ATOM 4629 C C . GLU B 1 240 ? -17.5 20.141 -3.693 1 91.62 240 GLU B C 1
ATOM 4631 O O . GLU B 1 240 ? -17.156 19.641 -2.619 1 91.62 240 GLU B O 1
ATOM 4636 N N . ALA B 1 241 ? -18.547 19.875 -4.387 1 95.62 241 ALA B N 1
ATOM 4637 C CA . ALA B 1 241 ? -19.422 18.812 -3.904 1 95.62 241 ALA B CA 1
ATOM 4638 C C . ALA B 1 241 ? -19.281 17.562 -4.762 1 95.62 241 ALA B C 1
ATOM 4640 O O . ALA B 1 241 ? -19.156 17.641 -5.988 1 95.62 241 ALA B O 1
ATOM 4641 N N . TRP B 1 242 ? -19.234 16.422 -4.094 1 96.5 242 TRP B N 1
ATOM 4642 C CA . TRP B 1 242 ? -19.219 15.117 -4.75 1 96.5 242 TRP B CA 1
ATOM 4643 C C . TRP B 1 242 ? -20.297 14.211 -4.184 1 96.5 242 TRP B C 1
ATOM 4645 O O . TRP B 1 242 ? -20.672 14.336 -3.02 1 96.5 242 TRP B O 1
ATOM 4655 N N . THR B 1 243 ? -20.781 13.352 -5.027 1 97.69 243 THR B N 1
ATOM 4656 C CA . THR B 1 243 ? -21.562 12.258 -4.449 1 97.69 243 THR B CA 1
ATOM 4657 C C . THR B 1 243 ? -20.656 11.297 -3.684 1 97.69 243 THR B C 1
ATOM 4659 O O . THR B 1 243 ? -19.469 11.188 -3.977 1 97.69 243 THR B O 1
ATOM 4662 N N . ALA B 1 244 ? -21.234 10.617 -2.709 1 97 244 ALA B N 1
ATOM 4663 C CA . ALA B 1 244 ? -20.453 9.688 -1.898 1 97 244 ALA B CA 1
ATOM 4664 C C . ALA B 1 244 ? -19.766 8.633 -2.771 1 97 244 ALA B C 1
ATOM 4666 O O . ALA B 1 244 ? -18.578 8.352 -2.602 1 97 244 ALA B O 1
ATOM 4667 N N . ARG B 1 245 ? -20.5 8.086 -3.719 1 94.75 245 ARG B N 1
ATOM 4668 C CA . ARG B 1 245 ? -19.969 7.043 -4.59 1 94.75 245 ARG B CA 1
ATOM 4669 C C . ARG B 1 245 ? -18.828 7.582 -5.465 1 94.75 245 ARG B C 1
ATOM 4671 O O . ARG B 1 245 ? -17.812 6.922 -5.633 1 94.75 245 ARG B O 1
ATOM 4678 N N . GLU B 1 246 ? -19.016 8.711 -5.969 1 94.88 246 GLU B N 1
ATOM 4679 C CA . GLU B 1 246 ? -18 9.336 -6.82 1 94.88 246 GLU B CA 1
ATOM 4680 C C . GLU B 1 246 ? -16.734 9.648 -6.031 1 94.88 246 GLU B C 1
ATOM 4682 O O . GLU B 1 246 ? -15.625 9.445 -6.523 1 94.88 246 GLU B O 1
ATOM 4687 N N . PHE B 1 247 ? -16.953 10.18 -4.883 1 95.44 247 PHE B N 1
ATOM 4688 C CA . PHE B 1 247 ? -15.82 10.57 -4.062 1 95.44 247 PHE B CA 1
ATOM 4689 C C . PHE B 1 247 ? -15.047 9.344 -3.584 1 95.44 247 PHE B C 1
ATOM 4691 O O . PHE B 1 247 ? -13.82 9.367 -3.512 1 95.44 247 PHE B O 1
ATOM 4698 N N . ALA B 1 248 ? -15.75 8.305 -3.221 1 94.38 248 ALA B N 1
ATOM 4699 C CA . ALA B 1 248 ? -15.109 7.047 -2.846 1 94.38 248 ALA B CA 1
ATOM 4700 C C . ALA B 1 248 ? -14.289 6.484 -4 1 94.38 248 ALA B C 1
ATOM 4702 O O . ALA B 1 248 ? -13.141 6.074 -3.811 1 94.38 248 ALA B O 1
ATOM 4703 N N . ARG B 1 249 ? -14.875 6.477 -5.188 1 92.12 249 ARG B N 1
ATOM 4704 C CA . ARG B 1 249 ? -14.18 5.965 -6.363 1 92.12 249 ARG B CA 1
ATOM 4705 C C . ARG B 1 249 ? -12.961 6.812 -6.695 1 92.12 249 ARG B C 1
ATOM 4707 O O . ARG B 1 249 ? -11.922 6.285 -7.094 1 92.12 249 ARG B O 1
ATOM 4714 N N . ARG B 1 250 ? -13.133 8.062 -6.527 1 90.81 250 ARG B N 1
ATOM 4715 C CA . ARG B 1 250 ? -12.023 8.977 -6.773 1 90.81 250 ARG B CA 1
ATOM 4716 C C . ARG B 1 250 ? -10.852 8.688 -5.836 1 90.81 250 ARG B C 1
ATOM 4718 O O . ARG B 1 250 ? -9.695 8.656 -6.262 1 90.81 250 ARG B O 1
ATOM 4725 N N . SER B 1 251 ? -11.172 8.531 -4.609 1 91 251 SER B N 1
ATOM 4726 C CA . SER B 1 251 ? -10.148 8.234 -3.613 1 91 251 SER B CA 1
ATOM 4727 C C . SER B 1 251 ? -9.438 6.918 -3.924 1 91 251 SER B C 1
ATOM 4729 O O . SER B 1 251 ? -8.211 6.84 -3.861 1 91 251 SER B O 1
ATOM 4731 N N . GLN B 1 252 ? -10.188 5.926 -4.297 1 89.06 252 GLN B N 1
ATOM 4732 C CA . GLN B 1 252 ? -9.617 4.617 -4.605 1 89.06 252 GLN B CA 1
ATOM 4733 C C . GLN B 1 252 ? -8.758 4.68 -5.867 1 89.06 252 GLN B C 1
ATOM 4735 O O . GLN B 1 252 ? -7.676 4.094 -5.918 1 89.06 252 GLN B O 1
ATOM 4740 N N . ARG B 1 253 ? -9.242 5.352 -6.871 1 87.31 253 ARG B N 1
ATOM 4741 C CA . ARG B 1 253 ? -8.523 5.457 -8.133 1 87.31 253 ARG B CA 1
ATOM 4742 C C . ARG B 1 253 ? -7.203 6.195 -7.953 1 87.31 253 ARG B C 1
ATOM 4744 O O . ARG B 1 253 ? -6.207 5.863 -8.602 1 87.31 253 ARG B O 1
ATOM 4751 N N . TYR B 1 254 ? -7.234 7.246 -7.172 1 85.31 254 TYR B N 1
ATOM 4752 C CA . TYR B 1 254 ? -6.004 7.977 -6.914 1 85.31 254 TYR B CA 1
ATOM 4753 C C . TYR B 1 254 ? -4.926 7.051 -6.359 1 85.31 254 TYR B C 1
ATOM 4755 O O . TYR B 1 254 ? -3.795 7.039 -6.852 1 85.31 254 TYR B O 1
ATOM 4763 N N . TRP B 1 255 ? -5.254 6.316 -5.367 1 85 255 TRP B N 1
ATOM 4764 C CA . TRP B 1 255 ? -4.277 5.473 -4.688 1 85 255 TRP B CA 1
ATOM 4765 C C . TRP B 1 255 ? -3.848 4.309 -5.574 1 85 255 TRP B C 1
ATOM 4767 O O . TRP B 1 255 ? -2.705 3.852 -5.5 1 85 255 TRP B O 1
ATOM 4777 N N . MET B 1 256 ? -4.738 3.877 -6.434 1 84 256 MET B N 1
ATOM 4778 C CA . MET B 1 256 ? -4.438 2.738 -7.297 1 84 256 MET B CA 1
ATOM 4779 C C . MET B 1 256 ? -3.578 3.166 -8.484 1 84 256 MET B C 1
ATOM 4781 O O . MET B 1 256 ? -2.682 2.432 -8.906 1 84 256 MET B O 1
ATOM 4785 N N . PHE B 1 257 ? -3.771 4.359 -8.977 1 82.62 257 PHE B N 1
ATOM 4786 C CA . PHE B 1 257 ? -3.17 4.672 -10.266 1 82.62 257 PHE B CA 1
ATOM 4787 C C . PHE B 1 257 ? -2.184 5.828 -10.141 1 82.62 257 PHE B C 1
ATOM 4789 O O . PHE B 1 257 ? -1.358 6.051 -11.023 1 82.62 257 PHE B O 1
ATOM 4796 N N . ASP B 1 258 ? -2.244 6.574 -9.023 1 80.25 258 ASP B N 1
ATOM 4797 C CA . ASP B 1 258 ? -1.438 7.789 -8.984 1 80.25 258 ASP B CA 1
ATOM 4798 C C . ASP B 1 258 ? -0.358 7.691 -7.906 1 80.25 258 ASP B C 1
ATOM 4800 O O . ASP B 1 258 ? 0.341 8.672 -7.633 1 80.25 258 ASP B O 1
ATOM 4804 N N . THR B 1 259 ? -0.26 6.605 -7.262 1 81.88 259 THR B N 1
ATOM 4805 C CA . THR B 1 259 ? 0.744 6.445 -6.219 1 81.88 259 THR B CA 1
ATOM 4806 C C . THR B 1 259 ? 1.753 5.363 -6.598 1 81.88 259 THR B C 1
ATOM 4808 O O . THR B 1 259 ? 1.501 4.562 -7.496 1 81.88 259 THR B O 1
ATOM 4811 N N . GLY B 1 260 ? 2.859 5.422 -5.977 1 79.44 260 GLY B N 1
ATOM 4812 C CA . GLY B 1 260 ? 3.848 4.375 -6.176 1 79.44 260 GLY B CA 1
ATOM 4813 C C . GLY B 1 260 ? 3.367 3.008 -5.73 1 79.44 260 GLY B C 1
ATOM 4814 O O . GLY B 1 260 ? 3.639 2.002 -6.391 1 79.44 260 GLY B O 1
ATOM 4815 N N . ALA B 1 261 ? 2.713 2.939 -4.633 1 81.69 261 ALA B N 1
ATOM 4816 C CA . ALA B 1 261 ? 2.152 1.684 -4.137 1 81.69 261 ALA B CA 1
ATOM 4817 C C . ALA B 1 261 ? 1.18 1.083 -5.148 1 81.69 261 ALA B C 1
ATOM 4819 O O . ALA B 1 261 ? 1.175 -0.13 -5.371 1 81.69 261 ALA B O 1
ATOM 4820 N N . GLY B 1 262 ? 0.355 1.928 -5.75 1 84.31 262 GLY B N 1
ATOM 4821 C CA . GLY B 1 262 ? -0.586 1.453 -6.754 1 84.31 262 GLY B CA 1
ATOM 4822 C C . GLY B 1 262 ? 0.091 0.891 -7.988 1 84.31 262 GLY B C 1
ATOM 4823 O O . GLY B 1 262 ? -0.321 -0.146 -8.508 1 84.31 262 GLY B O 1
ATOM 4824 N N . ALA B 1 263 ? 1.116 1.52 -8.453 1 83.75 263 ALA B N 1
ATOM 4825 C CA . ALA B 1 263 ? 1.868 1.036 -9.609 1 83.75 263 ALA B CA 1
ATOM 4826 C C . ALA B 1 263 ? 2.463 -0.343 -9.336 1 83.75 263 ALA B C 1
ATOM 4828 O O . ALA B 1 263 ? 2.451 -1.214 -10.211 1 83.75 263 ALA B O 1
ATOM 4829 N N . GLY B 1 264 ? 2.967 -0.459 -8.148 1 84.25 264 GLY B N 1
ATOM 4830 C CA . GLY B 1 264 ? 3.533 -1.746 -7.777 1 84.25 264 GLY B CA 1
ATOM 4831 C C . GLY B 1 264 ? 2.51 -2.863 -7.754 1 84.25 264 GLY B C 1
ATOM 4832 O O . GLY B 1 264 ? 2.76 -3.955 -8.273 1 84.25 264 GLY B O 1
ATOM 4833 N N . VAL B 1 265 ? 1.415 -2.566 -7.211 1 83.75 265 VAL B N 1
ATOM 4834 C CA . VAL B 1 265 ? 0.367 -3.572 -7.07 1 83.75 265 VAL B CA 1
ATOM 4835 C C . VAL B 1 265 ? -0.16 -3.965 -8.445 1 83.75 265 VAL B C 1
ATOM 4837 O O . VAL B 1 265 ? -0.397 -5.145 -8.719 1 83.75 265 VAL B O 1
ATOM 4840 N N . LEU B 1 266 ? -0.328 -3.002 -9.32 1 83.81 266 LEU B N 1
ATOM 4841 C CA . LEU B 1 266 ? -0.792 -3.281 -10.672 1 83.81 266 LEU B CA 1
ATOM 4842 C C . LEU B 1 266 ? 0.235 -4.105 -11.445 1 83.81 266 LEU B C 1
ATOM 4844 O O . LEU B 1 266 ? -0.128 -5.012 -12.195 1 83.81 266 LEU B O 1
ATOM 4848 N N . PHE B 1 267 ? 1.472 -3.775 -11.258 1 89.06 267 PHE B N 1
ATOM 4849 C CA . PHE B 1 267 ? 2.541 -4.551 -11.875 1 89.06 267 PHE B CA 1
ATOM 4850 C C . PHE B 1 267 ? 2.512 -5.996 -11.391 1 89.06 267 PHE B C 1
ATOM 4852 O O . PHE B 1 267 ? 2.678 -6.926 -12.188 1 89.06 267 PHE B O 1
ATOM 4859 N N . MET B 1 268 ? 2.285 -6.207 -10.148 1 86.75 268 MET B N 1
ATOM 4860 C CA . MET B 1 268 ? 2.203 -7.551 -9.578 1 86.75 268 MET B CA 1
ATOM 4861 C C . MET B 1 268 ? 1.03 -8.32 -10.172 1 86.75 268 MET B C 1
ATOM 4863 O O . MET B 1 268 ? 1.132 -9.523 -10.414 1 86.75 268 MET B O 1
ATOM 4867 N N . ALA B 1 269 ? -0.037 -7.648 -10.344 1 84.81 269 ALA B N 1
ATOM 4868 C CA . ALA B 1 269 ? -1.208 -8.289 -10.938 1 84.81 269 ALA B CA 1
ATOM 4869 C C . ALA B 1 269 ? -0.892 -8.828 -12.328 1 84.81 269 ALA B C 1
ATOM 4871 O O . ALA B 1 269 ? -1.296 -9.938 -12.68 1 84.81 269 ALA B O 1
ATOM 4872 N N . VAL B 1 270 ? -0.174 -8.125 -13.102 1 87.5 270 VAL B N 1
ATOM 4873 C CA . VAL B 1 270 ? 0.218 -8.539 -14.445 1 87.5 270 VAL B CA 1
ATOM 4874 C C . VAL B 1 270 ? 1.121 -9.766 -14.367 1 87.5 270 VAL B C 1
ATOM 4876 O O . VAL B 1 270 ? 0.968 -10.703 -15.148 1 87.5 270 VAL B O 1
ATOM 4879 N N . ILE B 1 271 ? 1.982 -9.711 -13.391 1 87.94 271 ILE B N 1
ATOM 4880 C CA . ILE B 1 271 ? 2.912 -10.828 -13.234 1 87.94 271 ILE B CA 1
ATOM 4881 C C . ILE B 1 271 ? 2.146 -12.086 -12.844 1 87.94 271 ILE B C 1
ATOM 4883 O O . ILE B 1 271 ? 2.412 -13.172 -13.367 1 87.94 271 ILE B O 1
ATOM 4887 N N . VAL B 1 272 ? 1.244 -11.922 -11.922 1 85.19 272 VAL B N 1
ATOM 4888 C CA . VAL B 1 272 ? 0.447 -13.062 -11.484 1 85.19 272 VAL B CA 1
ATOM 4889 C C . VAL B 1 272 ? -0.314 -13.648 -12.672 1 85.19 272 VAL B C 1
ATOM 4891 O O . VAL B 1 272 ? -0.381 -14.867 -12.836 1 85.19 272 VAL B O 1
ATOM 4894 N N . CYS B 1 273 ? -0.832 -12.828 -13.523 1 84.56 273 CYS B N 1
ATOM 4895 C CA . CYS B 1 273 ? -1.555 -13.281 -14.711 1 84.56 273 CYS B CA 1
ATOM 4896 C C . CYS B 1 273 ? -0.621 -13.992 -15.68 1 84.56 273 CYS B C 1
ATOM 4898 O O . CYS B 1 273 ? -0.967 -15.039 -16.219 1 84.56 273 CYS B O 1
ATOM 4900 N N . LEU B 1 274 ? 0.54 -13.445 -15.859 1 85.44 274 LEU B N 1
ATOM 4901 C CA . LEU B 1 274 ? 1.521 -14.031 -16.766 1 85.44 274 LEU B CA 1
ATOM 4902 C C . LEU B 1 274 ? 1.988 -15.391 -16.25 1 85.44 274 LEU B C 1
ATOM 4904 O O . LEU B 1 274 ? 1.996 -16.375 -17 1 85.44 274 LEU B O 1
ATOM 4908 N N . VAL B 1 275 ? 2.334 -15.43 -14.992 1 83.5 275 VAL B N 1
ATOM 4909 C CA . VAL B 1 275 ? 2.82 -16.656 -14.391 1 83.5 275 VAL B CA 1
ATOM 4910 C C . VAL B 1 275 ? 1.707 -17.703 -14.375 1 83.5 275 VAL B C 1
ATOM 4912 O O . VAL B 1 275 ? 1.935 -18.859 -14.727 1 83.5 275 VAL B O 1
ATOM 4915 N N . GLY B 1 276 ? 0.505 -17.266 -13.953 1 80.5 276 GLY B N 1
ATOM 4916 C CA . GLY B 1 276 ? -0.622 -18.188 -13.992 1 80.5 276 GLY B CA 1
ATOM 4917 C C . GLY B 1 276 ? -0.87 -18.766 -15.375 1 80.5 276 GLY B C 1
ATOM 4918 O O . GLY B 1 276 ? -1.12 -19.969 -15.516 1 80.5 276 GLY B O 1
ATOM 4919 N N . SER B 1 277 ? -0.735 -17.969 -16.375 1 81.75 277 SER B N 1
ATOM 4920 C CA . SER B 1 277 ? -0.944 -18.406 -17.75 1 81.75 277 SER B CA 1
ATOM 4921 C C . SER B 1 277 ? 0.111 -19.422 -18.172 1 81.75 277 SER B C 1
ATOM 4923 O O . SER B 1 277 ? -0.213 -20.438 -18.797 1 81.75 277 SER B O 1
ATOM 4925 N N . VAL B 1 278 ? 1.288 -19.188 -17.844 1 82.25 278 VAL B N 1
ATOM 4926 C CA . VAL B 1 278 ? 2.385 -20.062 -18.234 1 82.25 278 VAL B CA 1
ATOM 4927 C C . VAL B 1 278 ? 2.289 -21.375 -17.484 1 82.25 278 VAL B C 1
ATOM 4929 O O . VAL B 1 278 ? 2.457 -22.453 -18.078 1 82.25 278 VAL B O 1
ATOM 4932 N N . VAL B 1 279 ? 2.037 -21.266 -16.219 1 80.94 279 VAL B N 1
ATOM 4933 C CA . VAL B 1 279 ? 1.942 -22.469 -15.406 1 80.94 279 VAL B CA 1
ATOM 4934 C C . VAL B 1 279 ? 0.783 -23.328 -15.898 1 80.94 279 VAL B C 1
ATOM 4936 O O . VAL B 1 279 ? 0.91 -24.547 -16 1 80.94 279 VAL B O 1
ATOM 4939 N N . THR B 1 280 ? -0.311 -22.703 -16.188 1 79.44 280 THR B N 1
ATOM 4940 C CA . THR B 1 280 ? -1.47 -23.438 -16.688 1 79.44 280 THR B CA 1
ATOM 4941 C C . THR B 1 280 ? -1.182 -24.031 -18.062 1 79.44 280 THR B C 1
ATOM 4943 O O . THR B 1 280 ? -1.511 -25.188 -18.328 1 79.44 280 THR B O 1
ATOM 4946 N N . SER B 1 281 ? -0.545 -23.297 -18.906 1 79.69 281 SER B N 1
ATOM 4947 C CA . SER B 1 281 ? -0.218 -23.766 -20.25 1 79.69 281 SER B CA 1
ATOM 4948 C C . SER B 1 281 ? 0.729 -24.953 -20.203 1 79.69 281 SER B C 1
ATOM 4950 O O . SER B 1 281 ? 0.524 -25.938 -20.922 1 79.69 281 SER B O 1
ATOM 4952 N N . GLN B 1 282 ? 1.702 -24.828 -19.328 1 78.38 282 GLN B N 1
ATOM 4953 C CA . GLN B 1 282 ? 2.676 -25.922 -19.219 1 78.38 282 GLN B CA 1
ATOM 4954 C C . GLN B 1 282 ? 2.043 -27.172 -18.625 1 78.38 282 GLN B C 1
ATOM 4956 O O . GLN B 1 282 ? 2.375 -28.281 -19.016 1 78.38 282 GLN B O 1
ATOM 4961 N N . SER B 1 283 ? 1.151 -27 -17.703 1 78 283 SER B N 1
ATOM 4962 C CA . SER B 1 283 ? 0.487 -28.141 -17.094 1 78 283 SER B CA 1
ATOM 4963 C C . SER B 1 283 ? -0.423 -28.859 -18.078 1 78 283 SER B C 1
ATOM 4965 O O . SER B 1 283 ? -0.498 -30.094 -18.078 1 78 283 SER B O 1
ATOM 4967 N N . LEU B 1 284 ? -1.057 -28.109 -18.938 1 77.25 284 LEU B N 1
ATOM 4968 C CA . LEU B 1 284 ? -1.935 -28.719 -19.938 1 77.25 284 LEU B CA 1
ATOM 4969 C C . LEU B 1 284 ? -1.123 -29.406 -21.031 1 77.25 284 LEU B C 1
ATOM 4971 O O . LEU B 1 284 ? -1.534 -30.438 -21.562 1 77.25 284 LEU B O 1
ATOM 4975 N N . LYS B 1 285 ? -0.027 -28.828 -21.344 1 77.56 285 LYS B N 1
ATOM 4976 C CA . LYS B 1 285 ? 0.854 -29.469 -22.328 1 77.56 285 LYS B CA 1
ATOM 4977 C C . LYS B 1 285 ? 1.351 -30.812 -21.828 1 77.56 285 LYS B C 1
ATOM 4979 O O . LYS B 1 285 ? 1.501 -31.75 -22.609 1 77.56 285 LYS B O 1
ATOM 4984 N N . ALA B 1 286 ? 1.57 -30.812 -20.547 1 73.75 286 ALA B N 1
ATOM 4985 C CA . ALA B 1 286 ? 2.016 -32.062 -19.953 1 73.75 286 ALA B CA 1
ATOM 4986 C C . ALA B 1 286 ? 0.935 -33.156 -20.062 1 73.75 286 ALA B C 1
ATOM 4988 O O . ALA B 1 286 ? 1.233 -34.312 -20.297 1 73.75 286 ALA B O 1
ATOM 4989 N N . VAL B 1 287 ? -0.298 -32.781 -19.938 1 73.25 287 VAL B N 1
ATOM 4990 C CA . VAL B 1 287 ? -1.413 -33.688 -20.031 1 73.25 287 VAL B CA 1
ATOM 4991 C C . VAL B 1 287 ? -1.554 -34.188 -21.469 1 73.25 287 VAL B C 1
ATOM 4993 O O . VAL B 1 287 ? -1.766 -35.375 -21.703 1 73.25 287 VAL B O 1
ATOM 4996 N N . VAL B 1 288 ? -1.395 -33.312 -22.328 1 73.19 288 VAL B N 1
ATOM 4997 C CA . VAL B 1 288 ? -1.519 -33.656 -23.734 1 73.19 288 VAL B CA 1
ATOM 4998 C C . VAL B 1 288 ? -0.361 -34.562 -24.156 1 73.19 288 VAL B C 1
ATOM 5000 O O . VAL B 1 288 ? -0.556 -35.531 -24.891 1 73.19 288 VAL B O 1
ATOM 5003 N N . ALA B 1 289 ? 0.762 -34.281 -23.656 1 72.12 289 ALA B N 1
ATOM 5004 C CA . ALA B 1 289 ? 1.931 -35.094 -23.969 1 72.12 289 ALA B CA 1
ATOM 5005 C C . ALA B 1 289 ? 1.771 -36.5 -23.422 1 72.12 289 ALA B C 1
ATOM 5007 O O . ALA B 1 289 ? 2.168 -37.5 -24.062 1 72.12 289 ALA B O 1
ATOM 5008 N N . ALA B 1 290 ? 1.197 -36.531 -22.281 1 70.25 290 ALA B N 1
ATOM 5009 C CA . ALA B 1 290 ? 0.996 -37.844 -21.656 1 70.25 290 ALA B CA 1
ATOM 5010 C C . ALA B 1 290 ? -0.028 -38.656 -22.422 1 70.25 290 ALA B C 1
ATOM 5012 O O . ALA B 1 290 ? 0.01 -39.906 -22.391 1 70.25 290 ALA B O 1
ATOM 5013 N N . SER B 1 291 ? -0.882 -37.969 -23.172 1 71.94 291 SER B N 1
ATOM 5014 C CA . SER B 1 291 ? -1.922 -38.656 -23.906 1 71.94 291 SER B CA 1
ATOM 5015 C C . SER B 1 291 ? -1.572 -38.75 -25.391 1 71.94 291 SER B C 1
ATOM 5017 O O . SER B 1 291 ? -2.42 -39.094 -26.219 1 71.94 291 SER B O 1
ATOM 5019 N N . SER B 1 292 ? -0.411 -38.344 -25.719 1 73.94 292 SER B N 1
ATOM 5020 C CA . SER B 1 292 ? -0.024 -38.25 -27.125 1 73.94 292 SER B CA 1
ATOM 5021 C C . SER B 1 292 ? -0.121 -39.625 -27.812 1 73.94 292 SER B C 1
ATOM 5023 O O . SER B 1 292 ? -0.565 -39.688 -28.969 1 73.94 292 SER B O 1
ATOM 5025 N N . ARG B 1 293 ? 0.253 -40.594 -27.094 1 72.31 293 ARG B N 1
ATOM 5026 C CA . ARG B 1 293 ? 0.199 -41.938 -27.688 1 72.31 293 ARG B CA 1
ATOM 5027 C C . ARG B 1 293 ? -1.242 -42.344 -27.953 1 72.31 293 ARG B C 1
ATOM 5029 O O . ARG B 1 293 ? -1.545 -42.938 -29 1 72.31 293 ARG B O 1
ATOM 5036 N N . GLU B 1 294 ? -1.982 -42.094 -26.984 1 73.25 294 GLU B N 1
ATOM 5037 C CA . GLU B 1 294 ? -3.395 -42.438 -27.141 1 73.25 294 GLU B CA 1
ATOM 5038 C C . GLU B 1 294 ? -4.02 -41.656 -28.297 1 73.25 294 GLU B C 1
ATOM 5040 O O . GLU B 1 294 ? -4.809 -42.219 -29.062 1 73.25 294 GLU B O 1
ATOM 5045 N N . TYR B 1 295 ? -3.629 -40.5 -28.5 1 74.56 295 TYR B N 1
ATOM 5046 C CA . TYR B 1 295 ? -4.168 -39.656 -29.578 1 74.56 295 TYR B CA 1
ATOM 5047 C C . TYR B 1 295 ? -3.666 -40.125 -30.938 1 74.56 295 TYR B C 1
ATOM 5049 O O . TYR B 1 295 ? -4.41 -40.094 -31.922 1 74.56 295 TYR B O 1
ATOM 5057 N N . ALA B 1 296 ? -2.467 -40.594 -30.969 1 74.25 296 ALA B N 1
ATOM 5058 C CA . ALA B 1 296 ? -1.894 -41.094 -32.219 1 74.25 296 ALA B CA 1
ATOM 5059 C C . ALA B 1 296 ? -2.613 -42.375 -32.656 1 74.25 296 ALA B C 1
ATOM 5061 O O . ALA B 1 296 ? -2.863 -42.562 -33.844 1 74.25 296 ALA B O 1
ATOM 5062 N N . VAL B 1 297 ? -2.9 -43.156 -31.594 1 76.88 297 VAL B N 1
ATOM 5063 C CA . VAL B 1 297 ? -3.607 -44.375 -31.906 1 76.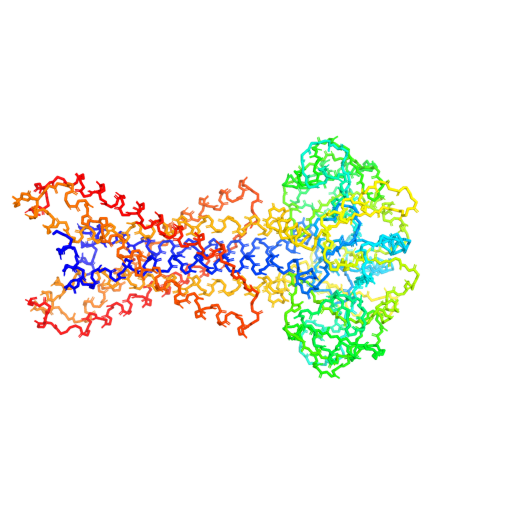88 297 VAL B CA 1
ATOM 5064 C C . VAL B 1 297 ? -5.008 -44.062 -32.406 1 76.88 297 VAL B C 1
ATOM 5066 O O . VAL B 1 297 ? -5.465 -44.656 -33.406 1 76.88 297 VAL B O 1
ATOM 5069 N N . LEU B 1 298 ? -5.613 -43.125 -31.859 1 78.19 298 LEU B N 1
ATOM 5070 C CA . LEU B 1 298 ? -6.953 -42.75 -32.281 1 78.19 298 LEU B CA 1
ATOM 5071 C C . LEU B 1 298 ? -6.922 -42.125 -33.656 1 78.19 298 LEU B C 1
ATOM 5073 O O . LEU B 1 298 ? -7.828 -42.344 -34.469 1 78.19 298 LEU B O 1
ATOM 5077 N N . ASN B 1 299 ? -5.895 -41.406 -33.938 1 79.62 299 ASN B N 1
ATOM 5078 C CA . ASN B 1 299 ? -5.746 -40.812 -35.281 1 79.62 299 ASN B CA 1
ATOM 5079 C C . ASN B 1 299 ? -5.488 -41.875 -36.344 1 79.62 299 ASN B C 1
ATOM 5081 O O . ASN B 1 299 ? -5.969 -41.75 -37.469 1 79.62 299 ASN B O 1
ATOM 5085 N N . ALA B 1 300 ? -4.73 -42.875 -35.906 1 77.94 300 ALA B N 1
ATOM 5086 C CA . ALA B 1 300 ? -4.457 -43.969 -36.844 1 77.94 300 ALA B CA 1
ATOM 5087 C C . ALA B 1 300 ? -5.723 -44.781 -37.125 1 77.94 300 ALA B C 1
ATOM 5089 O O . ALA B 1 300 ? -5.875 -45.344 -38.219 1 77.94 300 ALA B O 1
ATOM 5090 N N . LEU B 1 301 ? -6.602 -44.75 -36.125 1 82.38 301 LEU B N 1
ATOM 5091 C CA . LEU B 1 301 ? -7.855 -45.469 -36.281 1 82.38 301 LEU B CA 1
ATOM 5092 C C . LEU B 1 301 ? -8.875 -44.656 -37.062 1 82.38 301 LEU B C 1
ATOM 5094 O O . LEU B 1 301 ? -9.977 -45.125 -37.344 1 82.38 301 LEU B O 1
ATOM 5098 N N . GLY B 1 302 ? -8.531 -43.344 -37.438 1 79.62 302 GLY B N 1
ATOM 5099 C CA . GLY B 1 302 ? -9.367 -42.594 -38.344 1 79.62 302 GLY B CA 1
ATOM 5100 C C . GLY B 1 302 ? -9.984 -41.344 -37.719 1 79.62 302 GLY B C 1
ATOM 5101 O O . GLY B 1 302 ? -10.781 -40.656 -38.344 1 79.62 302 GLY B O 1
ATOM 5102 N N . VAL B 1 303 ? -9.68 -41.156 -36.469 1 80.12 303 VAL B N 1
ATOM 5103 C CA . VAL B 1 303 ? -10.234 -39.969 -35.844 1 80.12 303 VAL B CA 1
ATOM 5104 C C . VAL B 1 303 ? -9.523 -38.719 -36.344 1 80.12 303 VAL B C 1
ATOM 5106 O O . VAL B 1 303 ? -8.289 -38.688 -36.406 1 80.12 303 VAL B O 1
ATOM 5109 N N . SER B 1 304 ? -10.305 -37.719 -36.844 1 81.88 304 SER B N 1
ATOM 5110 C CA . SER B 1 304 ? -9.758 -36.5 -37.438 1 81.88 304 SER B CA 1
ATOM 5111 C C . SER B 1 304 ? -9.07 -35.656 -36.406 1 81.88 304 SER B C 1
ATOM 5113 O O . SER B 1 304 ? -9.359 -35.75 -35.219 1 81.88 304 SER B O 1
ATOM 5115 N N . ARG B 1 305 ? -8.18 -34.844 -36.906 1 78.94 305 ARG B N 1
ATOM 5116 C CA . ARG B 1 305 ? -7.469 -33.906 -36.062 1 78.94 305 ARG B CA 1
ATOM 5117 C C . ARG B 1 305 ? -8.438 -32.906 -35.375 1 78.94 305 ARG B C 1
ATOM 5119 O O . ARG B 1 305 ? -8.227 -32.5 -34.25 1 78.94 305 ARG B O 1
ATOM 5126 N N . ALA B 1 306 ? -9.484 -32.594 -36.062 1 80.25 306 ALA B N 1
ATOM 5127 C CA . ALA B 1 306 ? -10.484 -31.688 -35.531 1 80.25 306 ALA B CA 1
ATOM 5128 C C . ALA B 1 306 ? -11.227 -32.312 -34.344 1 80.25 306 ALA B C 1
ATOM 5130 O O . ALA B 1 306 ? -11.555 -31.625 -33.375 1 80.25 306 ALA B O 1
ATOM 5131 N N . ALA B 1 307 ? -11.406 -33.656 -34.469 1 81 307 ALA B N 1
ATOM 5132 C CA . ALA B 1 307 ? -12.086 -34.344 -33.406 1 81 307 ALA B CA 1
ATOM 5133 C C . ALA B 1 307 ? -11.195 -34.438 -32.156 1 81 307 ALA B C 1
ATOM 5135 O O . ALA B 1 307 ? -11.672 -34.344 -31.031 1 81 307 ALA B O 1
ATOM 5136 N N . LEU B 1 308 ? -9.953 -34.625 -32.469 1 76.94 308 LEU B N 1
ATOM 5137 C CA . LEU B 1 308 ? -9.008 -34.688 -31.344 1 76.94 308 LEU B CA 1
ATOM 5138 C C . LEU B 1 308 ? -8.867 -33.312 -30.688 1 76.94 308 LEU B C 1
ATOM 5140 O O . LEU B 1 308 ? -8.758 -33.219 -29.453 1 76.94 308 LEU B O 1
ATOM 5144 N N . GLY B 1 309 ? -8.859 -32.312 -31.5 1 77.75 309 GLY B N 1
ATOM 5145 C CA . GLY B 1 309 ? -8.82 -30.969 -30.969 1 77.75 309 GLY B CA 1
ATOM 5146 C C . GLY B 1 309 ? -10.016 -30.641 -30.094 1 77.75 309 GLY B C 1
ATOM 5147 O O . GLY B 1 309 ? -9.875 -29.984 -29.062 1 77.75 309 GLY B O 1
ATOM 5148 N N . ARG B 1 310 ? -11.125 -31.078 -30.438 1 80.69 310 ARG B N 1
ATOM 5149 C CA . ARG B 1 310 ? -12.336 -30.859 -29.656 1 80.69 310 ARG B CA 1
ATOM 5150 C C . ARG B 1 310 ? -12.258 -31.562 -28.312 1 80.69 310 ARG B C 1
ATOM 5152 O O . ARG B 1 310 ? -12.773 -31.062 -27.312 1 80.69 310 ARG B O 1
ATOM 5159 N N . VAL B 1 311 ? -11.656 -32.719 -28.312 1 77.5 311 VAL B N 1
ATOM 5160 C CA . VAL B 1 311 ? -11.492 -33.438 -27.062 1 77.5 311 VAL B CA 1
ATOM 5161 C C . VAL B 1 311 ? -10.562 -32.688 -26.125 1 77.5 311 VAL B C 1
ATOM 5163 O O . VAL B 1 311 ? -10.82 -32.594 -24.922 1 77.5 311 VAL B O 1
ATOM 5166 N N . VAL B 1 312 ? -9.508 -32.188 -26.75 1 76.5 312 VAL B N 1
ATOM 5167 C CA . VAL B 1 312 ? -8.547 -31.422 -25.953 1 76.5 312 VAL B CA 1
ATOM 5168 C C . VAL B 1 312 ? -9.211 -30.172 -25.375 1 76.5 312 VAL B C 1
ATOM 5170 O O . VAL B 1 312 ? -9 -29.812 -24.219 1 76.5 312 VAL B O 1
ATOM 5173 N N . VAL B 1 313 ? -10.031 -29.547 -26.109 1 79.25 313 VAL B N 1
ATOM 5174 C CA . VAL B 1 313 ? -10.727 -28.344 -25.672 1 79.25 313 VAL B CA 1
ATOM 5175 C C . VAL B 1 313 ? -11.727 -28.703 -24.578 1 79.25 313 VAL B C 1
ATOM 5177 O O . VAL B 1 313 ? -11.883 -27.953 -23.609 1 79.25 313 VAL B O 1
ATOM 5180 N N . GLU B 1 314 ? -12.367 -29.75 -24.719 1 81.75 314 GLU B N 1
ATOM 5181 C CA . GLU B 1 314 ? -13.297 -30.203 -23.688 1 81.75 314 GLU B CA 1
ATOM 5182 C C . GLU B 1 314 ? -12.57 -30.516 -22.391 1 81.75 314 GLU B C 1
ATOM 5184 O O . GLU B 1 314 ? -13.07 -30.219 -21.297 1 81.75 314 GLU B O 1
ATOM 5189 N N . GLN B 1 315 ? -11.453 -31.141 -22.547 1 79.44 315 GLN B N 1
ATOM 5190 C CA . GLN B 1 315 ? -10.656 -31.438 -21.359 1 79.44 315 GLN B CA 1
ATOM 5191 C C . GLN B 1 315 ? -10.188 -30.141 -20.688 1 79.44 315 GLN B C 1
ATOM 5193 O O . GLN B 1 315 ? -10.195 -30.047 -19.453 1 79.44 315 GLN B O 1
ATOM 5198 N N . ALA B 1 316 ? -9.812 -29.281 -21.562 1 81.31 316 ALA B N 1
ATOM 5199 C CA . ALA B 1 316 ? -9.375 -28 -21.031 1 81.31 316 ALA B CA 1
ATOM 5200 C C . ALA B 1 316 ? -10.508 -27.312 -20.281 1 81.31 316 ALA B C 1
ATOM 5202 O O . ALA B 1 316 ? -10.281 -26.688 -19.234 1 81.31 316 ALA B O 1
ATOM 5203 N N . CYS B 1 317 ? -11.695 -27.438 -20.734 1 83.81 317 CYS B N 1
ATOM 5204 C CA . CYS B 1 317 ? -12.859 -26.828 -20.094 1 83.81 317 CYS B CA 1
ATOM 5205 C C . CYS B 1 317 ? -13.156 -27.5 -18.766 1 83.81 317 CYS B C 1
ATOM 5207 O O . CYS B 1 317 ? -13.523 -26.828 -17.797 1 83.81 317 CYS B O 1
ATOM 5209 N N . TRP B 1 318 ? -12.992 -28.781 -18.734 1 85.06 318 TRP B N 1
ATOM 5210 C CA . TRP B 1 318 ? -13.211 -29.5 -17.469 1 85.06 318 TRP B CA 1
ATOM 5211 C C . TRP B 1 318 ? -12.133 -29.141 -16.453 1 85.06 318 TRP B C 1
ATOM 5213 O O . TRP B 1 318 ? -12.438 -28.922 -15.273 1 85.06 318 TRP B O 1
ATOM 5223 N N . ILE B 1 319 ? -10.922 -29.141 -16.922 1 84.19 319 ILE B N 1
ATOM 5224 C CA . ILE B 1 319 ? -9.828 -28.766 -16.047 1 84.19 319 ILE B CA 1
ATOM 5225 C C . ILE B 1 319 ? -10.031 -27.344 -15.547 1 84.19 319 ILE B C 1
ATOM 5227 O O . ILE B 1 319 ? -9.867 -27.062 -14.352 1 84.19 319 ILE B O 1
ATOM 5231 N N . GLY B 1 320 ? -10.391 -26.438 -16.453 1 85 320 GLY B N 1
ATOM 5232 C CA . GLY B 1 320 ? -10.68 -25.062 -16.078 1 85 320 GLY B CA 1
ATOM 5233 C C . GLY B 1 320 ? -11.844 -24.938 -15.117 1 85 320 GLY B C 1
ATOM 5234 O O . GLY B 1 320 ? -11.781 -24.172 -14.148 1 85 320 GLY B O 1
ATOM 5235 N N . GLY B 1 321 ? -12.898 -25.672 -15.422 1 88.44 321 GLY B N 1
ATOM 5236 C CA . GLY B 1 321 ? -14.062 -25.641 -14.555 1 88.44 321 GLY B CA 1
ATOM 5237 C C . GLY B 1 321 ? -13.781 -26.141 -13.148 1 88.44 321 GLY B C 1
ATOM 5238 O O . GLY B 1 321 ? -14.156 -25.5 -12.172 1 88.44 321 GLY B O 1
ATOM 5239 N N . LEU B 1 322 ? -13.102 -27.281 -13.047 1 90.38 322 LEU B N 1
ATOM 5240 C CA . LEU B 1 322 ? -12.742 -27.828 -11.742 1 90.38 322 LEU B CA 1
ATOM 5241 C C . LEU B 1 322 ? -11.742 -26.922 -11.031 1 90.38 322 LEU B C 1
ATOM 5243 O O . LEU B 1 322 ? -11.805 -26.766 -9.812 1 90.38 322 LEU B O 1
ATOM 5247 N N . GLY B 1 323 ? -10.867 -26.406 -11.828 1 89 323 GLY B N 1
ATOM 5248 C CA . GLY B 1 323 ? -9.938 -25.438 -11.266 1 89 323 GLY B CA 1
ATOM 5249 C C . GLY B 1 323 ? -10.633 -24.203 -10.695 1 89 323 GLY B C 1
ATOM 5250 O O . GLY B 1 323 ? -10.25 -23.703 -9.641 1 89 323 GLY B O 1
ATOM 5251 N N . PHE B 1 324 ? -11.617 -23.797 -11.383 1 89.38 324 PHE B N 1
ATOM 5252 C CA . PHE B 1 324 ? -12.383 -22.641 -10.93 1 89.38 324 PHE B CA 1
ATOM 5253 C C . PHE B 1 324 ? -13.086 -22.922 -9.609 1 89.38 324 PHE B C 1
ATOM 5255 O O . PHE B 1 324 ? -13.109 -22.078 -8.711 1 89.38 324 PHE B O 1
ATOM 5262 N N . VAL B 1 325 ? -13.648 -24.062 -9.539 1 92.62 325 VAL B N 1
ATOM 5263 C CA . VAL B 1 325 ? -14.344 -24.453 -8.312 1 92.62 325 VAL B CA 1
ATOM 5264 C C . VAL B 1 325 ? -13.344 -24.531 -7.16 1 92.62 325 VAL B C 1
ATOM 5266 O O . VAL B 1 325 ? -13.625 -24.062 -6.059 1 92.62 325 VAL B O 1
ATOM 5269 N N . MET B 1 326 ? -12.273 -25.078 -7.457 1 92.38 326 MET B N 1
ATOM 5270 C CA . MET B 1 326 ? -11.227 -25.156 -6.441 1 92.38 326 MET B CA 1
ATOM 5271 C C . MET B 1 326 ? -10.773 -23.766 -6.016 1 92.38 326 MET B C 1
ATOM 5273 O O . MET B 1 326 ? -10.586 -23.5 -4.824 1 92.38 326 MET B O 1
ATOM 5277 N N . ALA B 1 327 ? -10.578 -22.938 -6.984 1 92.62 327 ALA B N 1
ATOM 5278 C CA . ALA B 1 327 ? -10.148 -21.562 -6.699 1 92.62 327 ALA B CA 1
ATOM 5279 C C . ALA B 1 327 ? -11.203 -20.828 -5.875 1 92.62 327 ALA B C 1
ATOM 5281 O O . ALA B 1 327 ? -10.859 -20.109 -4.93 1 92.62 327 ALA B O 1
ATOM 5282 N N . ALA B 1 328 ? -12.445 -21.031 -6.203 1 92.88 328 ALA B N 1
ATOM 5283 C CA . ALA B 1 328 ? -13.539 -20.359 -5.504 1 92.88 328 ALA B CA 1
ATOM 5284 C C . ALA B 1 328 ? -13.617 -20.812 -4.051 1 92.88 328 ALA B C 1
ATOM 5286 O O . ALA B 1 328 ? -13.742 -20 -3.139 1 92.88 328 ALA B O 1
ATOM 5287 N N . LEU B 1 329 ? -13.5 -22.094 -3.857 1 94.94 329 LEU B N 1
ATOM 5288 C CA . LEU B 1 329 ? -13.594 -22.641 -2.51 1 94.94 329 LEU B CA 1
ATOM 5289 C C . LEU B 1 329 ? -12.383 -22.234 -1.672 1 94.94 329 LEU B C 1
ATOM 5291 O O . LEU B 1 329 ? -12.531 -21.797 -0.532 1 94.94 329 LEU B O 1
ATOM 5295 N N . ALA B 1 330 ? -11.227 -22.406 -2.27 1 94.25 330 ALA B N 1
ATOM 5296 C CA . ALA B 1 330 ? -10.008 -22.062 -1.545 1 94.25 330 ALA B CA 1
ATOM 5297 C C . ALA B 1 330 ? -9.961 -20.562 -1.229 1 94.25 330 ALA B C 1
ATOM 5299 O O . ALA B 1 330 ? -9.547 -20.172 -0.138 1 94.25 330 ALA B O 1
ATOM 5300 N N . SER B 1 331 ? -10.383 -19.734 -2.16 1 94.06 331 SER B N 1
ATOM 5301 C CA . SER B 1 331 ? -10.383 -18.281 -1.944 1 94.06 331 SER B CA 1
ATOM 5302 C C . SER B 1 331 ? -11.391 -17.891 -0.87 1 94.06 331 SER B C 1
ATOM 5304 O O . SER B 1 331 ? -11.141 -16.969 -0.088 1 94.06 331 SER B O 1
ATOM 5306 N N . ALA B 1 332 ? -12.508 -18.578 -0.836 1 94 332 ALA B N 1
ATOM 5307 C CA . ALA B 1 332 ? -13.508 -18.297 0.192 1 94 332 ALA B CA 1
ATOM 5308 C C . ALA B 1 332 ? -12.961 -18.578 1.586 1 94 332 ALA B C 1
ATOM 5310 O O . ALA B 1 332 ? -13.18 -17.797 2.518 1 94 332 ALA B O 1
ATOM 5311 N N . VAL B 1 333 ? -12.266 -19.656 1.669 1 94.31 333 VAL B N 1
ATOM 5312 C CA . VAL B 1 333 ? -11.664 -20.031 2.945 1 94.31 333 VAL B CA 1
ATOM 5313 C C . VAL B 1 333 ? -10.602 -19 3.326 1 94.31 333 VAL B C 1
ATOM 5315 O O . VAL B 1 333 ? -10.539 -18.562 4.473 1 94.31 333 VAL B O 1
ATOM 5318 N N . LEU B 1 334 ? -9.812 -18.641 2.371 1 93.56 334 LEU B N 1
ATOM 5319 C CA . LEU B 1 334 ? -8.734 -17.703 2.637 1 93.56 334 LEU B CA 1
ATOM 5320 C C . LEU B 1 334 ? -9.289 -16.312 2.957 1 93.56 334 LEU B C 1
ATOM 5322 O O . LEU B 1 334 ? -8.719 -15.586 3.773 1 93.56 334 LEU B O 1
ATOM 5326 N N . LEU B 1 335 ? -10.367 -15.93 2.338 1 92.62 335 LEU B N 1
ATOM 5327 C CA . LEU B 1 335 ? -11.016 -14.656 2.637 1 92.62 335 LEU B CA 1
ATOM 5328 C C . LEU B 1 335 ? -11.555 -14.641 4.062 1 92.62 335 LEU B C 1
ATOM 5330 O O . LEU B 1 335 ? -11.422 -13.633 4.77 1 92.62 335 LEU B O 1
ATOM 5334 N N . ALA B 1 336 ? -12.133 -15.734 4.422 1 93.12 336 ALA B N 1
ATOM 5335 C CA . ALA B 1 336 ? -12.641 -15.844 5.789 1 93.12 336 ALA B CA 1
ATOM 5336 C C . ALA B 1 336 ? -11.5 -15.734 6.801 1 93.12 336 ALA B C 1
ATOM 5338 O O . ALA B 1 336 ? -11.648 -15.086 7.84 1 93.12 336 ALA B O 1
ATOM 5339 N N . LEU B 1 337 ? -10.414 -16.344 6.473 1 91.25 337 LEU B N 1
ATOM 5340 C CA . LEU B 1 337 ? -9.25 -16.266 7.344 1 91.25 337 LEU B CA 1
ATOM 5341 C C . LEU B 1 337 ? -8.711 -14.844 7.398 1 91.25 337 LEU B C 1
ATOM 5343 O O . LEU B 1 337 ? -8.312 -14.367 8.469 1 91.25 337 LEU B O 1
ATOM 5347 N N . ALA B 1 338 ? -8.672 -14.195 6.285 1 89.56 338 ALA B N 1
ATOM 5348 C CA . ALA B 1 338 ? -8.203 -12.812 6.223 1 89.56 338 ALA B CA 1
ATOM 5349 C C . ALA B 1 338 ? -9.062 -11.898 7.086 1 89.56 338 ALA B C 1
ATOM 5351 O O . ALA B 1 338 ? -8.547 -11.039 7.801 1 89.56 338 ALA B O 1
ATOM 5352 N N . MET B 1 339 ? -10.336 -12.062 7.051 1 85 339 MET B N 1
ATOM 5353 C CA . MET B 1 339 ? -11.266 -11.25 7.836 1 85 339 MET B CA 1
ATOM 5354 C C . MET B 1 339 ? -11.086 -11.516 9.328 1 85 339 MET B C 1
ATOM 5356 O O . MET B 1 339 ? -11.141 -10.594 10.141 1 85 339 MET B O 1
ATOM 5360 N N . ALA B 1 340 ? -10.852 -12.781 9.602 1 84.94 340 ALA B N 1
ATOM 5361 C CA . ALA B 1 340 ? -10.648 -13.148 11 1 84.94 340 ALA B CA 1
ATOM 5362 C C . ALA B 1 340 ? -9.391 -12.492 11.562 1 84.94 340 ALA B C 1
ATOM 5364 O O . ALA B 1 340 ? -9.336 -12.148 12.75 1 84.94 340 ALA B O 1
ATOM 5365 N N . TYR B 1 341 ? -8.461 -12.242 10.734 1 81.44 341 TYR B N 1
ATOM 5366 C CA . TYR B 1 341 ? -7.211 -11.633 11.188 1 81.44 341 TYR B CA 1
ATOM 5367 C C . TYR B 1 341 ? -7.191 -10.141 10.883 1 81.44 341 TYR B C 1
ATOM 5369 O O . TYR B 1 341 ? -6.133 -9.508 10.93 1 81.44 341 TYR B O 1
ATOM 5377 N N . ARG B 1 342 ? -8.297 -9.578 10.516 1 81.75 342 ARG B N 1
ATOM 5378 C CA . ARG B 1 342 ? -8.508 -8.148 10.32 1 81.75 342 ARG B CA 1
ATOM 5379 C C . ARG B 1 342 ? -7.602 -7.602 9.219 1 81.75 342 ARG B C 1
ATOM 5381 O O . ARG B 1 342 ? -7.023 -6.52 9.367 1 81.75 342 ARG B O 1
ATOM 5388 N N . VAL B 1 343 ? -7.367 -8.461 8.211 1 84.56 343 VAL B N 1
ATOM 5389 C CA . VAL B 1 343 ? -6.684 -8.031 6.996 1 84.56 343 VAL B CA 1
ATOM 5390 C C . VAL B 1 343 ? -7.684 -7.352 6.059 1 84.56 343 VAL B C 1
ATOM 5392 O O . VAL B 1 343 ? -8.805 -7.828 5.883 1 84.56 343 VAL B O 1
ATOM 5395 N N . PRO B 1 344 ? -7.266 -6.238 5.578 1 85.06 344 PRO B N 1
ATOM 5396 C CA . PRO B 1 344 ? -8.195 -5.555 4.68 1 85.06 344 PRO B CA 1
ATOM 5397 C C . PRO B 1 344 ? -8.391 -6.289 3.357 1 85.06 344 PRO B C 1
ATOM 5399 O O . PRO B 1 344 ? -7.488 -6.312 2.52 1 85.06 344 PRO B O 1
ATOM 5402 N N . VAL B 1 345 ? -9.508 -6.922 3.191 1 88.56 345 VAL B N 1
ATOM 5403 C CA . VAL B 1 345 ? -9.859 -7.621 1.959 1 88.56 345 VAL B CA 1
ATOM 5404 C C . VAL B 1 345 ? -11.273 -7.25 1.54 1 88.56 345 VAL B C 1
ATOM 5406 O O . VAL B 1 345 ? -12.117 -6.938 2.387 1 88.56 345 VAL B O 1
ATOM 5409 N N . ALA B 1 346 ? -11.445 -7.062 0.321 1 87.19 346 ALA B N 1
ATOM 5410 C CA . ALA B 1 346 ? -12.766 -6.789 -0.235 1 87.19 346 ALA B CA 1
ATOM 5411 C C . ALA B 1 346 ? -12.93 -7.422 -1.614 1 87.19 346 ALA B C 1
ATOM 5413 O O . ALA B 1 346 ? -11.977 -7.453 -2.402 1 87.19 346 ALA B O 1
ATOM 5414 N N . LEU B 1 347 ? -13.961 -8.148 -1.768 1 87.5 347 LEU B N 1
ATOM 5415 C CA . LEU B 1 347 ? -14.266 -8.711 -3.08 1 87.5 347 LEU B CA 1
ATOM 5416 C C . LEU B 1 347 ? -15.68 -8.336 -3.51 1 87.5 347 LEU B C 1
ATOM 5418 O O . LEU B 1 347 ? -16.641 -8.539 -2.76 1 87.5 347 LEU B O 1
ATOM 5422 N N . ASN B 1 348 ? -15.742 -7.602 -4.586 1 85.44 348 ASN B N 1
ATOM 5423 C CA . ASN B 1 348 ? -17.047 -7.281 -5.141 1 85.44 348 ASN B CA 1
ATOM 5424 C C . ASN B 1 348 ? -17.422 -8.211 -6.293 1 85.44 348 ASN B C 1
ATOM 5426 O O . ASN B 1 348 ? -16.594 -9.016 -6.734 1 85.44 348 ASN B O 1
ATOM 5430 N N . ALA B 1 349 ? -18.625 -8.219 -6.715 1 88.12 349 ALA B N 1
ATOM 5431 C CA . ALA B 1 349 ? -19.141 -9.109 -7.754 1 88.12 349 ALA B CA 1
ATOM 5432 C C . ALA B 1 349 ? -18.406 -8.891 -9.078 1 88.12 349 ALA B C 1
ATOM 5434 O O . ALA B 1 349 ? -18.125 -9.844 -9.805 1 88.12 349 ALA B O 1
ATOM 5435 N N . SER B 1 350 ? -18.078 -7.688 -9.297 1 88.25 350 SER B N 1
ATOM 5436 C CA . SER B 1 350 ? -17.375 -7.379 -10.539 1 88.25 350 SER B CA 1
ATOM 5437 C C . SER B 1 350 ? -15.984 -7.984 -10.555 1 88.25 350 SER B C 1
ATOM 5439 O O . SER B 1 350 ? -15.523 -8.484 -11.586 1 88.25 350 SER B O 1
ATOM 5441 N N . ALA B 1 351 ? -15.328 -7.941 -9.398 1 87.62 351 ALA B N 1
ATOM 5442 C CA . ALA B 1 351 ? -13.984 -8.508 -9.305 1 87.62 351 ALA B CA 1
ATOM 5443 C C . ALA B 1 351 ? -14.023 -10.031 -9.438 1 87.62 351 ALA B C 1
ATOM 5445 O O . ALA B 1 351 ? -13.156 -10.625 -10.086 1 87.62 351 ALA B O 1
ATOM 5446 N N . VAL B 1 352 ? -15.031 -10.656 -8.875 1 88.81 352 VAL B N 1
ATOM 5447 C CA . VAL B 1 352 ? -15.18 -12.109 -8.961 1 88.81 352 VAL B CA 1
ATOM 5448 C C . VAL B 1 352 ? -15.406 -12.516 -10.414 1 88.81 352 VAL B C 1
ATOM 5450 O O . VAL B 1 352 ? -14.781 -13.461 -10.898 1 88.81 352 VAL B O 1
ATOM 5453 N N . LEU B 1 353 ? -16.219 -11.797 -11.055 1 90.44 353 LEU B N 1
ATOM 5454 C CA . LEU B 1 353 ? -16.516 -12.086 -12.453 1 90.44 353 LEU B CA 1
ATOM 5455 C C . LEU B 1 353 ? -15.273 -11.891 -13.328 1 90.44 353 LEU B C 1
ATOM 5457 O O . LEU B 1 353 ? -15.008 -12.688 -14.227 1 90.44 353 LEU B O 1
ATOM 5461 N N . ALA B 1 354 ? -14.547 -10.844 -13.047 1 88.19 354 ALA B N 1
ATOM 5462 C CA . ALA B 1 354 ? -13.328 -10.578 -13.805 1 88.19 354 ALA B CA 1
ATOM 5463 C C . ALA B 1 354 ? -12.312 -11.703 -13.617 1 88.19 354 ALA B C 1
ATOM 5465 O O . ALA B 1 354 ? -11.672 -12.133 -14.586 1 88.19 354 ALA B O 1
ATOM 5466 N N . CYS B 1 355 ? -12.203 -12.125 -12.391 1 86.25 355 CYS B N 1
ATOM 5467 C CA . CYS B 1 355 ? -11.273 -13.219 -12.102 1 86.25 355 CYS B CA 1
ATOM 5468 C C . CYS B 1 355 ? -11.711 -14.5 -12.805 1 86.25 355 CYS B C 1
ATOM 5470 O O . CYS B 1 355 ? -10.883 -15.227 -13.352 1 86.25 355 CYS B O 1
ATOM 5472 N N . ALA B 1 356 ? -13 -14.766 -12.812 1 87.19 356 ALA B N 1
ATOM 5473 C CA . ALA B 1 356 ? -13.539 -15.953 -13.469 1 87.19 356 ALA B CA 1
ATOM 5474 C C . ALA B 1 356 ? -13.258 -15.93 -14.969 1 87.19 356 ALA B C 1
ATOM 5476 O O . ALA B 1 356 ? -12.836 -16.938 -15.539 1 87.19 356 ALA B O 1
ATOM 5477 N N . VAL B 1 357 ? -13.477 -14.82 -15.523 1 89 357 VAL B N 1
ATOM 5478 C CA . VAL B 1 357 ? -13.25 -14.656 -16.953 1 89 357 VAL B CA 1
ATOM 5479 C C . VAL B 1 357 ? -11.766 -14.82 -17.266 1 89 357 VAL B C 1
ATOM 5481 O O . VAL B 1 357 ? -11.398 -15.484 -18.25 1 89 357 VAL B O 1
ATOM 5484 N N . LEU B 1 358 ? -10.938 -14.242 -16.438 1 85 358 LEU B N 1
ATOM 5485 C CA . LEU B 1 358 ? -9.5 -14.328 -16.656 1 85 358 LEU B CA 1
ATOM 5486 C C . LEU B 1 358 ? -9.016 -15.766 -16.562 1 85 358 LEU B C 1
ATOM 5488 O O . LEU B 1 358 ? -8.203 -16.219 -17.375 1 85 358 LEU B O 1
ATOM 5492 N N . VAL B 1 359 ? -9.5 -16.469 -15.578 1 81.94 359 VAL B N 1
ATOM 5493 C CA . VAL B 1 359 ? -9.117 -17.875 -15.414 1 81.94 359 VAL B CA 1
ATOM 5494 C C . VAL B 1 359 ? -9.609 -18.688 -16.625 1 81.94 359 VAL B C 1
ATOM 5496 O O . VAL B 1 359 ? -8.883 -19.547 -17.125 1 81.94 359 VAL B O 1
ATOM 5499 N N . ALA B 1 360 ? -10.789 -18.391 -17.047 1 84.12 360 ALA B N 1
ATOM 5500 C CA . ALA B 1 360 ? -11.359 -19.078 -18.188 1 84.12 360 ALA B CA 1
ATOM 5501 C C . ALA B 1 360 ? -10.539 -18.812 -19.453 1 84.12 360 ALA B C 1
ATOM 5503 O O . ALA B 1 360 ? -10.227 -19.734 -20.219 1 84.12 360 ALA B O 1
ATOM 5504 N N . VAL B 1 361 ? -10.188 -17.609 -19.625 1 83.94 361 VAL B N 1
ATOM 5505 C CA . VAL B 1 361 ? -9.414 -17.219 -20.797 1 83.94 361 VAL B CA 1
ATOM 5506 C C . VAL B 1 361 ? -8.031 -17.859 -20.75 1 83.94 361 VAL B C 1
ATOM 5508 O O . VAL B 1 361 ? -7.539 -18.375 -21.766 1 83.94 361 VAL B O 1
ATOM 5511 N N . LEU B 1 362 ? -7.457 -17.828 -19.594 1 78.25 362 LEU B N 1
ATOM 5512 C CA . LEU B 1 362 ? -6.133 -18.422 -19.422 1 78.25 362 LEU B CA 1
ATOM 5513 C C . LEU B 1 362 ? -6.168 -19.922 -19.688 1 78.25 362 LEU B C 1
ATOM 5515 O O . LEU B 1 362 ? -5.27 -20.469 -20.312 1 78.25 362 LEU B O 1
ATOM 5519 N N . SER B 1 363 ? -7.195 -20.562 -19.219 1 78.25 363 SER B N 1
ATOM 5520 C CA . SER B 1 363 ? -7.332 -22 -19.422 1 78.25 363 SER B CA 1
ATOM 5521 C C . SER B 1 363 ? -7.559 -22.328 -20.891 1 78.25 363 SER B C 1
ATOM 5523 O O . SER B 1 363 ? -6.98 -23.297 -21.406 1 78.25 363 SER B O 1
ATOM 5525 N N . LEU B 1 364 ? -8.367 -21.531 -21.531 1 80.62 364 LEU B N 1
ATOM 5526 C CA . LEU B 1 364 ? -8.68 -21.781 -22.922 1 80.62 364 LEU B CA 1
ATOM 5527 C C . LEU B 1 364 ? -7.469 -21.5 -23.812 1 80.62 364 LEU B C 1
ATOM 5529 O O . LEU B 1 364 ? -7.164 -22.281 -24.719 1 80.62 364 LEU B O 1
ATOM 5533 N N . LEU B 1 365 ? -6.781 -20.422 -23.531 1 78.62 365 LEU B N 1
ATOM 5534 C CA . LEU B 1 365 ? -5.605 -20.062 -24.312 1 78.62 365 LEU B CA 1
ATOM 5535 C C . LEU B 1 365 ? -4.488 -21.078 -24.109 1 78.62 365 LEU B C 1
ATOM 5537 O O . LEU B 1 365 ? -3.777 -21.438 -25.047 1 78.62 365 LEU B O 1
ATOM 5541 N N . SER B 1 366 ? -4.418 -21.484 -22.875 1 74.31 366 SER B N 1
ATOM 5542 C CA . SER B 1 366 ? -3.408 -22.5 -22.578 1 74.31 366 SER B CA 1
ATOM 5543 C C . SER B 1 366 ? -3.736 -23.828 -23.234 1 74.31 366 SER B C 1
ATOM 5545 O O . SER B 1 366 ? -2.838 -24.531 -23.703 1 74.31 366 SER B O 1
ATOM 5547 N N . GLY B 1 367 ? -4.977 -24.172 -23.312 1 72.25 367 GLY B N 1
ATOM 5548 C CA . GLY B 1 367 ? -5.414 -25.375 -24 1 72.25 367 GLY B CA 1
ATOM 5549 C C . GLY B 1 367 ? -5.152 -25.328 -25.5 1 72.25 367 GLY B C 1
ATOM 5550 O O . GLY B 1 367 ? -4.691 -26.312 -26.078 1 72.25 367 GLY B O 1
ATOM 5551 N N . LEU B 1 368 ? -5.379 -24.141 -26.031 1 76.25 368 LEU B N 1
ATOM 5552 C CA . LEU B 1 368 ? -5.148 -23.969 -27.453 1 76.25 368 LEU B CA 1
ATOM 5553 C C . LEU B 1 368 ? -3.666 -24.078 -27.797 1 76.25 368 LEU B C 1
ATOM 5555 O O . LEU B 1 368 ? -3.297 -24.641 -28.828 1 76.25 368 LEU B O 1
ATOM 5559 N N . GLY B 1 369 ? -2.875 -23.562 -26.953 1 74.56 369 GLY B N 1
ATOM 5560 C CA . GLY B 1 369 ? -1.439 -23.703 -27.141 1 74.56 369 GLY B CA 1
ATOM 5561 C C . GLY B 1 369 ? -0.96 -25.141 -27.062 1 74.56 369 GLY B C 1
ATOM 5562 O O . GLY B 1 369 ? -0.099 -25.547 -27.844 1 74.56 369 GLY B O 1
ATOM 5563 N N . ALA B 1 370 ? -1.534 -25.906 -26.156 1 70.19 370 ALA B N 1
ATOM 5564 C CA . ALA B 1 370 ? -1.186 -27.312 -26 1 70.19 370 ALA B CA 1
ATOM 5565 C C . ALA B 1 370 ? -1.613 -28.125 -27.234 1 70.19 370 ALA B C 1
ATOM 5567 O O . ALA B 1 370 ? -0.915 -29.047 -27.641 1 70.19 370 ALA B O 1
ATOM 5568 N N . MET B 1 371 ? -2.715 -27.75 -27.812 1 70.94 371 MET B N 1
ATOM 5569 C CA . MET B 1 371 ? -3.225 -28.422 -29 1 70.94 371 MET B CA 1
ATOM 5570 C C . MET B 1 371 ? -2.299 -28.203 -30.188 1 70.94 371 MET B C 1
ATOM 5572 O O . MET B 1 371 ? -2.051 -29.109 -30.969 1 70.94 371 MET B O 1
ATOM 5576 N N . ARG B 1 372 ? -1.839 -27.016 -30.219 1 72.5 372 ARG B N 1
ATOM 5577 C CA . ARG B 1 372 ? -0.963 -26.688 -31.344 1 72.5 372 ARG B CA 1
ATOM 5578 C C . ARG B 1 372 ? 0.308 -27.531 -31.297 1 72.5 372 ARG B C 1
ATOM 5580 O O . ARG B 1 372 ? 0.809 -27.969 -32.344 1 72.5 372 ARG B O 1
ATOM 5587 N N . SER B 1 373 ? 0.735 -27.781 -30.188 1 66.38 373 SER B N 1
ATOM 5588 C CA . SER B 1 373 ? 1.93 -28.594 -30.031 1 66.38 373 SER B CA 1
ATOM 5589 C C . SER B 1 373 ? 1.664 -30.047 -30.453 1 66.38 373 SER B C 1
ATOM 5591 O O . SER B 1 373 ? 2.541 -30.703 -31.016 1 66.38 373 SER B O 1
ATOM 5593 N N . LEU B 1 374 ? 0.466 -30.531 -30.234 1 63.09 374 LEU B N 1
ATOM 5594 C CA . LEU B 1 374 ? 0.06 -31.891 -30.625 1 63.09 374 LEU B CA 1
ATOM 5595 C C . LEU B 1 374 ? -0.036 -32 -32.156 1 63.09 374 LEU B C 1
ATOM 5597 O O . LEU B 1 374 ? 0.37 -33.031 -32.719 1 63.09 374 LEU B O 1
ATOM 5601 N N . LEU B 1 375 ? -0.613 -30.953 -32.625 1 63.44 375 LEU B N 1
ATOM 5602 C CA . LEU B 1 375 ? -0.87 -31.031 -34.062 1 63.44 375 LEU B CA 1
ATOM 5603 C C . LEU B 1 375 ? 0.429 -30.922 -34.844 1 63.44 375 LEU B C 1
ATOM 5605 O O . LEU B 1 375 ? 0.511 -31.406 -35.969 1 63.44 375 LEU B O 1
ATOM 5609 N N . ARG B 1 376 ? 1.335 -30.344 -34.25 1 61.03 376 ARG B N 1
ATOM 5610 C CA . ARG B 1 376 ? 2.607 -30.219 -34.938 1 61.03 376 ARG B CA 1
ATOM 5611 C C . ARG B 1 376 ? 3.447 -31.484 -34.781 1 61.03 376 ARG B C 1
ATOM 5613 O O . ARG B 1 376 ? 4.414 -31.688 -35.531 1 61.03 376 ARG B O 1
ATOM 5620 N N . ALA B 1 377 ? 3.17 -32.344 -33.844 1 56.78 377 ALA B N 1
ATOM 5621 C CA . ALA B 1 377 ? 3.943 -33.562 -33.594 1 56.78 377 ALA B CA 1
ATOM 5622 C C . ALA B 1 377 ? 3.643 -34.594 -34.688 1 56.78 377 ALA B C 1
ATOM 5624 O O . ALA B 1 377 ? 2.486 -34.781 -35.062 1 56.78 377 ALA B O 1
ATOM 5625 N N . ASP B 1 378 ? 4.52 -34.844 -35.625 1 51.94 378 ASP B N 1
ATOM 5626 C CA . ASP B 1 378 ? 4.441 -35.844 -36.688 1 51.94 378 ASP B CA 1
ATOM 5627 C C . ASP B 1 378 ? 4.004 -37.219 -36.156 1 51.94 378 ASP B C 1
ATOM 5629 O O . ASP B 1 378 ? 4.609 -37.719 -35.219 1 51.94 378 ASP B O 1
ATOM 5633 N N . PRO B 1 379 ? 2.783 -37.688 -36.5 1 52.16 379 PRO B N 1
ATOM 5634 C CA . PRO B 1 379 ? 2.27 -39 -36.094 1 52.16 379 PRO B CA 1
ATOM 5635 C C . PRO B 1 379 ? 3.338 -40.094 -36.094 1 52.16 379 PRO B C 1
ATOM 5637 O O . PRO B 1 379 ? 3.33 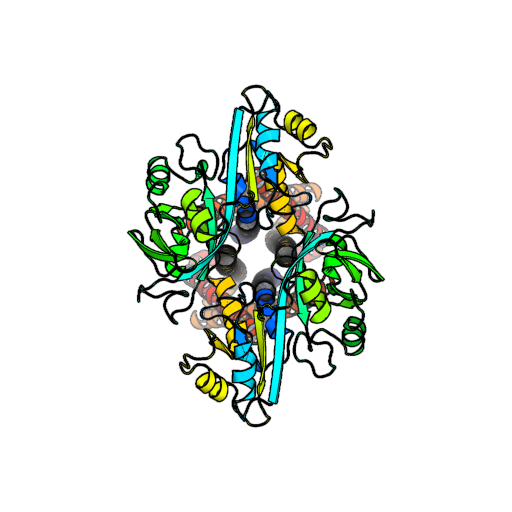-41 -35.25 1 52.16 379 PRO B O 1
ATOM 5640 N N . ALA B 1 380 ? 4.184 -40.156 -37.062 1 50.56 380 ALA B N 1
ATOM 5641 C CA . ALA B 1 380 ? 5.145 -41.25 -37.25 1 50.56 380 ALA B CA 1
ATOM 5642 C C . ALA B 1 380 ? 6.156 -41.281 -36.094 1 50.56 380 ALA B C 1
ATOM 5644 O O . ALA B 1 380 ? 6.652 -42.344 -35.75 1 50.56 380 ALA B O 1
ATOM 5645 N N . THR B 1 381 ? 6.387 -40.219 -35.531 1 47.12 381 THR B N 1
ATOM 5646 C CA . THR B 1 381 ? 7.406 -40.156 -34.5 1 47.12 381 THR B CA 1
ATOM 5647 C C . THR B 1 381 ? 6.809 -40.5 -33.125 1 47.12 381 THR B C 1
ATOM 5649 O O . THR B 1 381 ? 7.535 -40.906 -32.219 1 47.12 381 THR B O 1
ATOM 5652 N N . LEU B 1 382 ? 5.562 -40.438 -32.938 1 47.72 382 LEU B N 1
ATOM 5653 C CA . LEU B 1 382 ? 4.891 -40.719 -31.672 1 47.72 382 LEU B CA 1
ATOM 5654 C C . LEU B 1 382 ? 4.652 -42.188 -31.484 1 47.72 382 LEU B C 1
ATOM 5656 O O . LEU B 1 382 ? 4.473 -42.656 -30.359 1 47.72 382 LEU B O 1
ATOM 5660 N N . LEU B 1 383 ? 4.625 -42.969 -32.688 1 46.81 383 LEU B N 1
ATOM 5661 C CA . LEU B 1 383 ? 4.453 -44.438 -32.656 1 46.81 383 LEU B CA 1
ATOM 5662 C C . LEU B 1 383 ? 5.793 -45.125 -32.469 1 46.81 383 LEU B C 1
ATOM 5664 O O . LEU B 1 383 ? 5.844 -46.344 -32.344 1 46.81 383 LEU B O 1
ATOM 5668 N N . ARG B 1 384 ? 6.926 -44.344 -32.438 1 42.94 384 ARG B N 1
ATOM 5669 C CA . ARG B 1 384 ? 8.172 -45.062 -32.188 1 42.94 384 ARG B CA 1
ATOM 5670 C C . ARG B 1 384 ? 8.57 -44.969 -30.719 1 42.94 384 ARG B C 1
ATOM 5672 O O . ARG B 1 384 ? 8.312 -43.969 -30.047 1 42.94 384 ARG B O 1
#

Solvent-accessible surface area (backbone atoms only — not comparable to full-atom values): 37583 Å² total; per-residue (Å²): 104,71,58,53,45,51,48,46,44,67,76,45,39,74,65,46,47,44,34,22,46,34,37,10,43,36,38,27,54,50,45,50,50,48,18,33,51,43,15,33,37,43,24,44,16,37,75,49,71,29,20,68,39,44,30,38,33,32,35,51,33,58,54,34,68,88,59,59,38,73,23,57,62,54,39,58,56,58,50,65,65,37,87,54,42,67,46,77,45,62,32,35,72,37,87,32,38,32,34,25,77,37,82,53,61,31,72,6,23,71,73,73,4,26,35,65,30,41,34,35,11,29,68,48,56,83,83,42,36,77,40,47,75,60,48,50,66,69,60,35,52,51,26,67,43,86,33,23,29,37,36,24,55,87,45,28,54,49,47,12,48,50,77,69,29,63,35,26,38,61,86,35,69,29,33,28,74,41,62,41,69,86,48,66,27,46,66,55,47,42,33,38,29,18,42,66,45,39,31,58,57,64,68,47,76,83,55,46,28,26,28,38,34,29,35,57,31,92,90,56,54,62,68,59,52,34,56,60,65,54,44,92,54,87,85,43,59,73,59,33,53,34,44,32,69,57,46,28,50,39,13,26,48,40,47,44,71,71,22,36,43,17,44,30,52,54,51,48,51,52,47,52,51,52,44,32,32,49,42,31,21,38,33,41,32,51,43,50,59,72,40,40,52,60,49,45,52,42,40,73,74,64,49,50,69,68,58,51,48,50,35,49,48,50,48,30,49,50,35,37,51,53,4,46,52,47,14,52,53,54,40,51,54,50,49,52,52,34,53,72,66,69,29,37,59,36,77,52,71,67,55,52,50,50,43,51,50,52,45,48,48,35,31,51,53,15,32,52,54,30,47,52,56,54,70,66,50,60,64,74,63,61,79,100,103,73,56,53,46,51,46,45,45,66,75,47,38,74,66,47,47,44,33,21,46,32,36,10,43,35,37,27,53,50,46,51,50,48,17,32,51,44,15,34,35,43,23,43,17,38,75,48,71,28,21,70,39,44,31,38,33,30,34,50,33,57,54,32,69,87,60,59,36,72,23,59,62,54,39,58,56,58,51,65,66,37,89,53,41,68,46,76,45,63,31,36,73,36,86,31,40,31,36,25,77,37,82,53,62,32,72,6,23,72,73,72,5,27,34,63,29,41,34,34,12,31,70,48,55,84,84,41,36,77,40,46,74,61,48,51,66,70,60,35,50,51,26,67,43,86,34,21,29,35,34,23,54,86,45,28,53,50,48,11,48,52,78,69,29,62,35,26,38,62,86,34,70,31,33,28,75,40,62,41,72,86,49,67,26,45,66,62,43,45,34,39,28,18,41,68,46,39,31,58,55,64,69,48,75,83,54,46,28,25,29,38,32,28,34,58,32,91,89,56,55,62,68,59,51,33,54,60,66,52,44,91,54,88,83,43,60,73,57,33,54,35,44,33,69,56,46,28,50,40,13,26,47,39,47,43,69,68,17,37,43,18,44,30,52,52,51,48,51,52,46,51,53,52,44,33,33,50,41,30,22,38,34,41,32,51,44,49,59,72,41,42,54,60,49,46,52,42,41,72,74,64,48,49,70,68,59,53,48,51,35,49,48,51,48,31,48,49,36,36,50,53,5,46,52,46,13,51,53,52,39,50,52,50,49,53,50,34,54,73,66,69,29,38,60,35,78,52,71,67,57,53,52,51,44,50,50,49,45,48,49,35,32,50,53,16,32,52,53,31,47,50,55,55,68,65,50,58,64,75,64,61,78,100

Nearest PDB structures (foldseek):
  5ws4-assembly1_B  TM=4.751E-01  e=8.666E-14  Acinetobacter baumannii
  5lil-assembly1_A  TM=4.585E-01  e=3.089E-12  Aggregatibacter actinomycetemcomitans
  5lj7-assembly1_B  TM=4.969E-01  e=7.089E-11  Aggregatibacter actinomycetemcomitans
  5lj6-assembly1_A  TM=5.023E-01  e=9.054E-11  Aggregatibacter actinomycetemcomitans
  5lj7-assembly1_A  TM=5.197E-01  e=7.432E-10  Aggregatibacter actinomycetemcomitans

Foldseek 3Di:
DLVVLVVCCVVVVVLLVQLLQLLQVLLLVLLQLQFQLCQLLLLQLLFLVLWQFFKKKFFPPDQTLVPFDFFAPLLQVVQVPDPFFDDKWFKAKDWKWKAAPACQAAPRRPPVGTAIAIEIATALDQPGTTSNNWDDNVRSVQLPDAQEKEWAPLCCNHSVHDQQGWIDILNHIHGHPYHTARNDHNDHTYMYHHNVNRCVSRVHVNTGGRMMTTHTHPPDDSVVSQVVSQPDDPPRGGMHMDTSVRNSVSSSCCCLPVDPVNVVSVVVSVVSLVVSLVSSLVSLLSSCLVCLLVVLVVVVVPQDLVNVLVSLQSSLVVSLVSSLVSNVVVSVVVVVVCVVSSNRTDDDPVSNVVSSVSSVVSSNVSSVSSSVVSVVPPSVVSND/DLVVLVVCCVVVVVLLVQLLQLLQVLLLVLLQLLFQLCLLLLLQLLFLVLFQFFKKKFFPPDQTLVPFDFFAPLLQVVQVPDPFFDDKWFKAKDWKWKAAPDCQAAPRRPPVGTFIAIEIATALDQPGTTSNNWDDNVRSVQLPDAQEKEWAPLCCNHSVHDQQGWIDILNHIHGHPYHTARNDHNDGTYMYHHNVNRCVSRVHVNTGGRMMTTHTHPPDDSVVSQVVSPPDDPPRGGMHMDTSVVNSVSSSCCCLPVDPVNVVSVVVSVVSLVVSLVSSLVSLLSSCVVCLLVVLVVVVVPDDLVNVLVSLQSSLVVSLVSSLVSNVVVSVVVVVVCVVSSNRTDDDPVSNVVSSVSSVVSSNVSSVSSSVVSVVPPSVVSND

pLDDT: mean 83.87, std 12.71, range [41.72, 98.12]

Radius of gyration: 30.54 Å; Cα contacts (8 Å, |Δi|>4): 1536; chains: 2; bounding box: 73×90×68 Å

Sequence (768 aa):
MIALARKTLVHEWRRFIPSVFAVGFSGVLLAMQAALVLGIFGSAALYVTASSADLWIGYPGTQSVNFGRTIGRDVDMRLRMDPDVAAVEPYVWVDGDWRSDSAAGGAASEHGGGVSVYLSGIATDDASMLFSHVLQPWQRQRLRETGAVIVDRADLQTLGTSEGGVAWVNNHRVQVVAAVDGLRGLGGVNVLASLATAREIAGDPGQGSTYFVARVRPGASAKAVKQRLNQPTPSFGPYEAWTAREFARRSQRYWMFDTGAGAGVLFMAVIVCLVGSVVTSQSLKAVVAASSREYAVLNALGVSRAALGRVVVEQACWIGGLGFVMAALASAVLLALAMAYRVPVALNASAVLACAVLVAVLSLLSGLGAMRSLLRADPATLLRMIALARKTLVHEWRRFIPSVFAVGFSGVLLAMQAALVLGIFGSAALYVTASSADLWIGYPGTQSVNFGRTIGRDVDMRLRMDPDVAAVEPYVWVDGDWRSDSAAGGAASEHGGGVSVYLSGIATDDASMLFSHVLQPWQRQRLRETGAVIVDRADLQTLGTSEGGVAWVNNHRVQVVAAVDGLRGLGGVNVLASLATAREIAGDPGQGSTYFVARVRPGASAKAVKQRLNQPTPSFGPYEAWTAREFARRSQRYWMFDTGAGAGVLFMAVIVCLVGSVVTSQSLKAVVAASSREYAVLNALGVSRAALGRVVVEQACWIGGLGFVMAALASAVLLALAMAYRVPVALNASAVLACAVLVAVLSLLSGLGAMRSLLRADPATLLR

InterPro domains:
  IPR003838 ABC3 transporter permease, C-terminal [PF02687] (267-379)
  IPR051125 ABC-4 integral membrane protein family, HrtB subfamily [PTHR43738] (2-384)

Organism: Delftia acidovorans (strain DSM 14801 / SPH-1) (NCBI:txid398578)

Secondary structure (DSSP, 8-state):
-HHHHHHHHHHTGGGGHHHHHHHHHHHHHHHHHHHHHHHHHHGGGHHHHTS--SEEEESTT--SGGG---B-THHHHHHHHSTTEEEEEEEEEEEEEEEE---SSSHHHHTSPPEEEEEEEE--STT--TTTTT--HHHHHHTTSTTEEEEEGGGHHHHT--TT-EEEETTEEEEEEEEESS---SSSEEEEEEHHHHHHHHT-TT--BSEEEEEEPTT--HHHHHHHHTS--GGG-S-EEEEHHHHHHHHHHHHHHSSHHHHHHHHHHHHHHHHHHHHHHHHHHHHHHHTHHHHHHHHHTT--HHHHHHHHHHHHHHHHHHHHHHHHHHHHHHHHHHHHTT------HHHHHHHHHHHHHHHHHHHHHHHHHHHHS-HHHHT-/-HHHHHHHHHHTGGGGHHHHHHHHHHHHHHHHHHHHHHHHHHGGGHHHHTS--SEEEESTT--SGGG---B-THHHHHHHHSTTEEEEEEEEEEEEEEEE---SSSHHHHTSPPEEEEEEEE--STT--TTTTT--HHHHHHTTSTTEEEEEGGGHHHHT--TT-EEEETTEEEEEEEEESS---SSSEEEEEEHHHHHHHHT-TT--BSEEEEEEPTT--HHHHH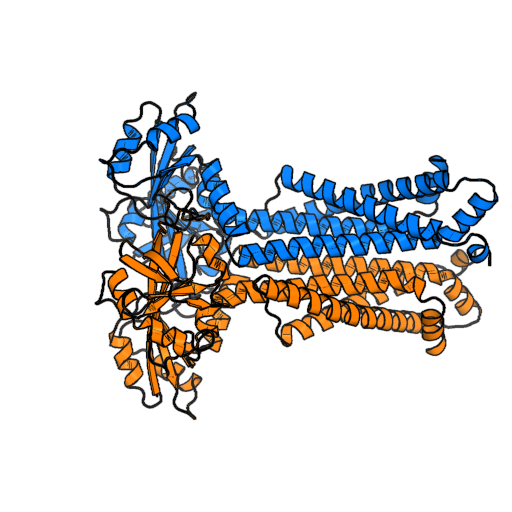HHHTS--GGG-S-EEEEHHHHHHHHHHHHHHSSHHHHHHHHHHHHHHHHHHHHHHHHHHHHHHHTHHHHHHHHHTT--HHHHHHHHHHHHHHHHHHHHHHHHHHHHHHHHHHHHTT------HHHHHHHHHHHHHHHHHHHHHHHHHHHHS-HHHHT-